Protein AF-0000000077149479 (afdb_homodimer)

Secondary structure (DSSP, 8-state):
--EEEEEEEGGGHHHHHHHHHH-SSEEEEEEE-GGGGG-HHHHHHHHHHHHHHHTT--SS-BTTB-PPPSEEEEE---TTTTTTT-B-SSS-EEEES-SSHHHHHHT-HHHHHHHHHHSSSEEEEEHHHHHHS--SSHHHHHHHHHHHHHHH-HHHHHHHHHHHTGGGGG--EEEEEE-TT-TTHHHHHHHHHHHHHHHTPEEEEEE---HHHHHHHTT---TTTEEEE-TT-BEEE-SSTT-EEETT-----/--EEEEEEEGGGHHHHHHHHHH-SSEEEEEEE-GGGGG-HHHHHHHHHHHHHHHTT--SS-BTTB-PPPSEEEEE---TTTTTTT-B-SSS-EEEES-SSHHHHHHT-HHHHHHHHHHSSSEEEEEHHHHHHSPPSSHHHHHHHHHHHHHHH-HHHHHHHHHHHTGGGGG--EEEEEE-TT-TTHHHHHHHHHHHHHHHTPEEEEEE---HHHHHHHTT---TTTEEEE-TT-BEEE-SSTT-EEETT-----

Nearest PDB structures (foldseek):
  5f1k-assembly2_B  TM=6.296E-01  e=1.502E+00  Homo sapiens
  7yzm-assembly1_B  TM=5.601E-01  e=2.349E+00  Carboxydothermus hydrogenoformans Z-2901
  2jnw-assembly1_A  TM=4.550E-01  e=2.204E+00  Homo sapiens
  7edb-assembly1_B  TM=3.176E-01  e=9.591E+00  Peduovirus P2
  4zc0-assembly1_B  TM=2.080E-01  e=7.427E+00  Helicobacter pylori

InterPro domains:
  IPR012437 Domain of unknown function DUF1638 [PF07796] (31-217)

Sequence (506 aa):
MLRLKVISCDVLNREISYLASQSEHYIDVTFLHQGLHDTPEKLNKRLQYEIDRANEGFPYNYFDTCPDYDYIIVCYGLCSNGITGICSQRLPLVVPKAHDCITLLLGSKEKYMELFRQQPGTYWFSTGWIERGWQPGELKYTILKKEYIQKYGEENAEFLMEMEQSWMKEYNNAGFISWDCFNNNDFYRSSVRSAADFLKWNFFEIPGNPGLLQNMLNGRFNKNKVLIVPPGIRIAASNDNDIIKVEGDNLDVMLRLKVISCDVLNREISYLASQSEHYIDVTFLHQGLHDTPEKLNKRLQYEIDRANEGFPYNYFDTCPDYDYIIVCYGLCSNGITGICSQRLPLVVPKAHDCITLLLGSKEKYMELFRQQPGTYWFSTGWIERGWQPGELKYTILKKEYIQKYGEENAEFLMEMEQSWMKEYNNAGFISWDCFNNNDFYRSSVRSAADFLKWNFFEIPGNPGLLQNMLNGRFNKNKVLIVPPGIRIAASNDNDIIKVEGDNLDV

Structure (mmCIF, N/CA/C/O backbone):
data_AF-0000000077149479-model_v1
#
loop_
_entity.id
_entity.type
_entity.pdbx_description
1 polymer 'DUF1638 domain-containing protein'
#
loop_
_atom_site.group_PDB
_atom_site.id
_atom_site.type_symbol
_atom_site.label_atom_id
_atom_site.label_alt_id
_atom_site.label_comp_id
_atom_site.label_asym_id
_atom_site.label_entity_id
_atom_site.label_seq_id
_atom_site.pdbx_PDB_ins_code
_atom_site.Cartn_x
_atom_site.Cartn_y
_atom_site.Cartn_z
_atom_site.occupancy
_atom_site.B_iso_or_equiv
_atom_site.auth_seq_id
_atom_site.auth_comp_id
_atom_site.auth_asym_id
_atom_site.auth_atom_id
_atom_site.pdbx_PDB_model_num
ATOM 1 N N . MET A 1 1 ? -16.469 10.57 4.418 1 89.31 1 MET A N 1
ATOM 2 C CA . MET A 1 1 ? -15.617 9.531 3.846 1 89.31 1 MET A CA 1
ATOM 3 C C . MET A 1 1 ? -15.414 8.391 4.836 1 89.31 1 MET A C 1
ATOM 5 O O . MET A 1 1 ? -15.25 8.625 6.035 1 89.31 1 MET A O 1
ATOM 9 N N . LEU A 1 2 ? -15.391 7.137 4.305 1 93.56 2 LEU A N 1
ATOM 10 C CA . LEU A 1 2 ? -15.211 5.965 5.156 1 93.56 2 LEU A CA 1
ATOM 11 C C . LEU A 1 2 ? -13.734 5.734 5.461 1 93.56 2 LEU A C 1
ATOM 13 O O . LEU A 1 2 ? -12.867 6.152 4.695 1 93.56 2 LEU A O 1
ATOM 17 N N . ARG A 1 3 ? -13.516 5.25 6.609 1 94.5 3 ARG A N 1
ATOM 18 C CA . ARG A 1 3 ? -12.211 4.707 6.965 1 94.5 3 ARG A CA 1
ATOM 19 C C . ARG A 1 3 ? -12.18 3.191 6.809 1 94.5 3 ARG A C 1
ATOM 21 O O . ARG A 1 3 ? -12.82 2.471 7.582 1 94.5 3 ARG A O 1
ATOM 28 N N . LEU A 1 4 ? -11.414 2.717 5.824 1 97.25 4 LEU A N 1
ATOM 29 C CA . LEU A 1 4 ? -11.477 1.303 5.473 1 97.25 4 LEU A CA 1
ATOM 30 C C . LEU A 1 4 ? -10.133 0.621 5.73 1 97.25 4 LEU A C 1
ATOM 32 O O . LEU A 1 4 ? -9.102 1.049 5.207 1 97.25 4 LEU A O 1
ATOM 36 N N . LYS A 1 5 ? -10.117 -0.418 6.594 1 98.06 5 LYS A N 1
ATOM 37 C CA . LYS A 1 5 ? -8.977 -1.328 6.695 1 98.06 5 LYS A CA 1
ATOM 38 C C . LYS A 1 5 ? -9.07 -2.439 5.656 1 98.06 5 LYS A C 1
ATOM 40 O O . LYS A 1 5 ? -10.102 -3.104 5.535 1 98.06 5 LYS A O 1
ATOM 45 N N . VAL A 1 6 ? -8.039 -2.566 4.871 1 98.69 6 VAL A N 1
ATOM 46 C CA . VAL A 1 6 ? -7.996 -3.613 3.855 1 98.69 6 VAL A CA 1
ATOM 47 C C . VAL A 1 6 ? -6.895 -4.617 4.199 1 98.69 6 VAL A C 1
ATOM 49 O O . VAL A 1 6 ? -5.734 -4.238 4.371 1 98.69 6 VAL A O 1
ATOM 52 N N . ILE A 1 7 ? -7.246 -5.832 4.371 1 98.56 7 ILE A N 1
ATOM 53 C CA . ILE A 1 7 ? -6.301 -6.93 4.551 1 98.56 7 ILE A CA 1
ATOM 54 C C . ILE A 1 7 ? -6.305 -7.824 3.312 1 98.56 7 ILE A C 1
ATOM 56 O O . ILE A 1 7 ? -7.34 -8.391 2.953 1 98.56 7 ILE A O 1
ATOM 60 N N . SER A 1 8 ? -5.203 -7.973 2.676 1 98.06 8 SER A N 1
ATOM 61 C CA . SER A 1 8 ? -5.195 -8.609 1.362 1 98.06 8 SER A CA 1
ATOM 62 C C . SER A 1 8 ? -3.996 -9.531 1.204 1 98.06 8 SER A C 1
ATOM 64 O O . SER A 1 8 ? -2.961 -9.336 1.843 1 98.06 8 SER A O 1
ATOM 66 N N . CYS A 1 9 ? -4.191 -10.523 0.401 1 96.31 9 CYS A N 1
ATOM 67 C CA . CYS A 1 9 ? -3.051 -11.312 -0.066 1 96.31 9 CYS A CA 1
ATOM 68 C C . CYS A 1 9 ? -2.109 -10.453 -0.904 1 96.31 9 CYS A C 1
ATOM 70 O O . CYS A 1 9 ? -2.557 -9.656 -1.732 1 96.31 9 CYS A O 1
ATOM 72 N N . ASP A 1 10 ? -0.847 -10.688 -0.763 1 95.62 10 ASP A N 1
ATOM 73 C CA . ASP A 1 10 ? 0.19 -9.898 -1.421 1 95.62 10 ASP A CA 1
ATOM 74 C C . ASP A 1 10 ? 0.199 -10.148 -2.928 1 95.62 10 ASP A C 1
ATOM 76 O O . ASP A 1 10 ? 0.781 -9.375 -3.689 1 95.62 10 ASP A O 1
ATOM 80 N N . VAL A 1 11 ? -0.444 -11.18 -3.445 1 95.31 11 VAL A N 1
ATOM 81 C CA . VAL A 1 11 ? -0.542 -11.438 -4.879 1 95.31 11 VAL A CA 1
ATOM 82 C C . VAL A 1 11 ? -1.359 -10.328 -5.547 1 95.31 11 VAL A C 1
ATOM 84 O O . VAL A 1 11 ? -1.216 -10.078 -6.746 1 95.31 11 VAL A O 1
ATOM 87 N N . LEU A 1 12 ? -2.184 -9.641 -4.75 1 97.62 12 LEU A N 1
ATOM 88 C CA . LEU A 1 12 ? -3.029 -8.578 -5.27 1 97.62 12 LEU A CA 1
ATOM 89 C C . LEU A 1 12 ? -2.393 -7.211 -5.031 1 97.62 12 LEU A C 1
ATOM 91 O O . LEU A 1 12 ? -3.072 -6.184 -5.098 1 97.62 12 LEU A O 1
ATOM 95 N N . ASN A 1 13 ? -1.132 -7.133 -4.781 1 97 13 ASN A N 1
ATOM 96 C CA . ASN A 1 13 ? -0.456 -5.926 -4.32 1 97 13 ASN A CA 1
ATOM 97 C C . ASN A 1 13 ? -0.64 -4.773 -5.301 1 97 13 ASN A C 1
ATOM 99 O O . ASN A 1 13 ? -1.095 -3.693 -4.918 1 97 13 ASN A O 1
ATOM 103 N N . ARG A 1 14 ? -0.341 -4.984 -6.598 1 97.69 14 ARG A N 1
ATOM 104 C CA . ARG A 1 14 ? -0.45 -3.912 -7.582 1 97.69 14 ARG A CA 1
ATOM 105 C C . ARG A 1 14 ? -1.898 -3.461 -7.738 1 97.69 14 ARG A C 1
ATOM 107 O O . ARG A 1 14 ? -2.184 -2.262 -7.746 1 97.69 14 ARG A O 1
ATOM 114 N N . GLU A 1 15 ? -2.783 -4.426 -7.828 1 98.31 15 GLU A N 1
ATOM 115 C CA . GLU A 1 15 ? -4.199 -4.129 -8.031 1 98.31 15 GLU A CA 1
ATOM 116 C C . GLU A 1 15 ? -4.77 -3.334 -6.855 1 98.31 15 GLU A C 1
ATOM 118 O O . GLU A 1 15 ? -5.402 -2.297 -7.055 1 98.31 15 GLU A O 1
ATOM 123 N N . ILE A 1 16 ? -4.477 -3.795 -5.66 1 98.56 16 ILE A N 1
ATOM 124 C CA . ILE A 1 16 ? -5 -3.156 -4.457 1 98.56 16 ILE A CA 1
ATOM 125 C C . ILE A 1 16 ? -4.352 -1.784 -4.277 1 98.56 16 ILE A C 1
ATOM 127 O O . ILE A 1 16 ? -5.027 -0.816 -3.916 1 98.56 16 ILE A O 1
ATOM 131 N N . SER A 1 17 ? -3.043 -1.714 -4.527 1 98.38 17 SER A N 1
ATOM 132 C CA . SER A 1 17 ? -2.354 -0.433 -4.406 1 98.38 17 SER A CA 1
ATOM 133 C C . SER A 1 17 ? -2.939 0.601 -5.363 1 98.38 17 SER A C 1
ATOM 135 O O . SER A 1 17 ? -3.193 1.742 -4.973 1 98.38 17 SER A O 1
ATOM 137 N N . TYR A 1 18 ? -3.145 0.183 -6.555 1 98.06 18 TYR A N 1
ATOM 138 C CA . TYR A 1 18 ? -3.732 1.077 -7.547 1 98.06 18 TYR A CA 1
ATOM 139 C C . TYR A 1 18 ? -5.117 1.541 -7.109 1 98.06 18 TYR A C 1
ATOM 141 O O . TYR A 1 18 ? -5.387 2.744 -7.055 1 98.06 18 TYR A O 1
ATOM 149 N N . LEU A 1 19 ? -5.945 0.622 -6.793 1 98.31 19 LEU A N 1
ATOM 150 C CA . LEU A 1 19 ? -7.328 0.934 -6.453 1 98.31 19 LEU A CA 1
ATOM 151 C C . LEU A 1 19 ? -7.402 1.757 -5.172 1 98.31 19 LEU A C 1
ATOM 153 O O . LEU A 1 19 ? -8.25 2.643 -5.047 1 98.31 19 LEU A O 1
ATOM 157 N N . ALA A 1 20 ? -6.57 1.435 -4.18 1 97.94 20 ALA A N 1
ATOM 158 C CA . ALA A 1 20 ? -6.52 2.201 -2.936 1 97.94 20 ALA A CA 1
ATOM 159 C C . ALA A 1 20 ? -6.16 3.66 -3.207 1 97.94 20 ALA A C 1
ATOM 161 O O . ALA A 1 20 ? -6.738 4.57 -2.609 1 97.94 20 ALA A O 1
ATOM 162 N N . SER A 1 21 ? -5.203 3.865 -4.094 1 97.38 21 SER A N 1
ATOM 163 C CA . SER A 1 21 ? -4.77 5.219 -4.418 1 97.38 21 SER A CA 1
ATOM 164 C C . SER A 1 21 ? -5.895 6.02 -5.07 1 97.38 21 SER A C 1
ATOM 166 O O . SER A 1 21 ? -5.938 7.246 -4.953 1 97.38 21 SER A O 1
ATOM 168 N N . GLN A 1 22 ? -6.82 5.316 -5.688 1 96.81 22 GLN A N 1
ATOM 169 C CA . GLN A 1 22 ? -7.875 5.961 -6.461 1 96.81 22 GLN A CA 1
ATOM 170 C C . GLN A 1 22 ? -9.172 6.039 -5.664 1 96.81 22 GLN A C 1
ATOM 172 O O . GLN A 1 22 ? -10.148 6.652 -6.109 1 96.81 22 GLN A O 1
ATOM 177 N N . SER A 1 23 ? -9.242 5.461 -4.496 1 97.19 23 SER A N 1
ATOM 178 C CA . SER A 1 23 ? -10.477 5.309 -3.74 1 97.19 23 SER A CA 1
ATOM 179 C C . SER A 1 23 ? -11.031 6.66 -3.303 1 97.19 23 SER A C 1
ATOM 181 O O . SER A 1 23 ? -10.266 7.59 -3.035 1 97.19 23 SER A O 1
ATOM 183 N N . GLU A 1 24 ? -12.289 6.699 -3.162 1 94.56 24 GLU A N 1
ATOM 184 C CA . GLU A 1 24 ? -12.961 7.883 -2.639 1 94.56 24 GLU A CA 1
ATOM 185 C C . GLU A 1 24 ? -12.82 7.973 -1.121 1 94.56 24 GLU A C 1
ATOM 187 O O . GLU A 1 24 ? -13.117 9.008 -0.526 1 94.56 24 GLU A O 1
ATOM 192 N N . HIS A 1 25 ? -12.305 6.91 -0.546 1 95.38 25 HIS A N 1
ATOM 193 C CA . HIS A 1 25 ? -12.289 6.812 0.91 1 95.38 25 HIS A CA 1
ATOM 194 C C . HIS A 1 25 ? -10.867 6.664 1.437 1 95.38 25 HIS A C 1
ATOM 196 O O . HIS A 1 25 ? -9.914 6.594 0.656 1 95.38 25 HIS A O 1
ATOM 202 N N . TYR A 1 26 ? -10.719 6.746 2.75 1 92.81 26 TYR A N 1
ATOM 203 C CA . TYR A 1 26 ? -9.445 6.492 3.41 1 92.81 26 TYR A CA 1
ATOM 204 C C . TYR A 1 26 ? -9.156 4.996 3.482 1 92.81 26 TYR A C 1
ATOM 206 O O . TYR A 1 26 ? -9.945 4.234 4.047 1 92.81 26 TYR A O 1
ATOM 214 N N . ILE A 1 27 ? -8.023 4.641 2.883 1 96.12 27 ILE A N 1
ATOM 215 C CA . ILE A 1 27 ? -7.707 3.217 2.834 1 96.12 27 ILE A CA 1
ATOM 216 C C . ILE A 1 27 ? -6.426 2.945 3.615 1 96.12 27 ILE A C 1
ATOM 218 O O . ILE A 1 27 ? -5.438 3.67 3.473 1 96.12 27 ILE A O 1
ATOM 222 N N . ASP A 1 28 ? -6.465 2.039 4.48 1 96.31 28 ASP A N 1
ATOM 223 C CA . ASP A 1 28 ? -5.324 1.479 5.195 1 96.31 28 ASP A CA 1
ATOM 224 C C . ASP A 1 28 ? -5.117 0.009 4.84 1 96.31 28 ASP A C 1
ATOM 226 O O . ASP A 1 28 ? -5.898 -0.852 5.25 1 96.31 28 ASP A O 1
ATOM 230 N N . VAL A 1 29 ? -4.051 -0.276 4.082 1 97.88 29 VAL A N 1
ATOM 231 C CA . VAL A 1 29 ? -3.877 -1.612 3.523 1 97.88 29 VAL A CA 1
ATOM 232 C C . VAL A 1 29 ? -2.807 -2.365 4.309 1 97.88 29 VAL A C 1
ATOM 234 O O . VAL A 1 29 ? -1.759 -1.804 4.641 1 97.88 29 VAL A O 1
ATOM 237 N N . THR A 1 30 ? -3.082 -3.578 4.633 1 97.44 30 THR A N 1
ATOM 238 C CA . THR A 1 30 ? -2.111 -4.559 5.105 1 97.44 30 THR A CA 1
ATOM 239 C C . THR A 1 30 ? -2.033 -5.746 4.148 1 97.44 30 THR A C 1
ATOM 241 O O . THR A 1 30 ? -3.037 -6.418 3.9 1 97.44 30 THR A O 1
ATOM 244 N N . PHE A 1 31 ? -0.873 -5.969 3.623 1 96.56 31 PHE A N 1
ATOM 245 C CA . PHE A 1 31 ? -0.656 -7.141 2.783 1 96.56 31 PHE A CA 1
ATOM 246 C C . PHE A 1 31 ? -0.1 -8.297 3.602 1 96.56 31 PHE A C 1
ATOM 248 O O . PHE A 1 31 ? 0.762 -8.102 4.461 1 96.56 31 PHE A O 1
ATOM 255 N N . LEU A 1 32 ? -0.591 -9.461 3.352 1 94.81 32 LEU A N 1
ATOM 256 C CA . LEU A 1 32 ? -0.058 -10.672 3.961 1 94.81 32 LEU A CA 1
ATOM 257 C C . LEU A 1 32 ? 0.667 -11.531 2.926 1 94.81 32 LEU A C 1
ATOM 259 O O . LEU A 1 32 ? 0.26 -11.578 1.763 1 94.81 32 LEU A O 1
ATOM 263 N N . HIS A 1 33 ? 1.626 -12.203 3.371 1 90.81 33 HIS A N 1
ATOM 264 C CA . HIS A 1 33 ? 2.49 -13 2.508 1 90.81 33 HIS A CA 1
ATOM 265 C C . HIS A 1 33 ? 1.681 -14.008 1.697 1 90.81 33 HIS A C 1
ATOM 267 O O . HIS A 1 33 ? 0.765 -14.648 2.225 1 90.81 33 HIS A O 1
ATOM 273 N N . GLN A 1 34 ? 2.027 -14.133 0.47 1 87 34 GLN A N 1
ATOM 274 C CA . GLN A 1 34 ? 1.313 -14.984 -0.473 1 87 34 GLN A CA 1
ATOM 275 C C . GLN A 1 34 ? 1.402 -16.453 -0.063 1 87 34 GLN A C 1
ATOM 277 O O . GLN A 1 34 ? 0.457 -17.219 -0.263 1 87 34 GLN A O 1
ATOM 282 N N . GLY A 1 35 ? 2.441 -16.891 0.603 1 83.19 35 GLY A N 1
ATOM 283 C CA . GLY A 1 35 ? 2.711 -18.281 0.93 1 83.19 35 GLY A CA 1
ATOM 284 C C . GLY A 1 35 ? 1.795 -18.828 2.008 1 83.19 35 GLY A C 1
ATOM 285 O O . GLY A 1 35 ? 1.7 -20.047 2.191 1 83.19 35 GLY A O 1
ATOM 286 N N . LEU A 1 36 ? 1.048 -18 2.594 1 83.69 36 LEU A N 1
ATOM 287 C CA . LEU A 1 36 ? 0.159 -18.406 3.674 1 83.69 36 LEU A CA 1
ATOM 288 C C . LEU A 1 36 ? -0.998 -19.25 3.135 1 83.69 36 LEU A C 1
ATOM 290 O O . LEU A 1 36 ? -1.65 -19.969 3.891 1 83.69 36 LEU A O 1
ATOM 294 N N . HIS A 1 37 ? -1.27 -19.172 1.847 1 77.19 37 HIS A N 1
ATOM 295 C CA . HIS A 1 37 ? -2.332 -19.969 1.24 1 77.19 37 HIS A CA 1
ATOM 296 C C . HIS A 1 37 ? -2.006 -21.453 1.293 1 77.19 37 HIS A C 1
ATOM 298 O O . HIS A 1 37 ? -2.904 -22.297 1.197 1 77.19 37 HIS A O 1
ATOM 304 N N . ASP A 1 38 ? -0.733 -21.781 1.464 1 79.12 38 ASP A N 1
ATOM 305 C CA . ASP A 1 38 ? -0.291 -23.172 1.535 1 79.12 38 ASP A CA 1
ATOM 306 C C . ASP A 1 38 ? -0.487 -23.734 2.939 1 79.12 38 ASP A C 1
ATOM 308 O O . ASP A 1 38 ? -0.415 -24.953 3.139 1 79.12 38 ASP A O 1
ATOM 312 N N . THR A 1 39 ? -0.735 -22.844 3.865 1 88.12 39 THR A N 1
ATOM 313 C CA . THR A 1 39 ? -0.938 -23.219 5.262 1 88.12 39 THR A CA 1
ATOM 314 C C . THR A 1 39 ? -2.172 -22.516 5.828 1 88.12 39 THR A C 1
ATOM 316 O O . THR A 1 39 ? -2.053 -21.547 6.574 1 88.12 39 THR A O 1
ATOM 319 N N . PRO A 1 40 ? -3.293 -23.094 5.586 1 89.06 40 PRO A N 1
ATOM 320 C CA . PRO A 1 40 ? -4.559 -22.438 5.914 1 89.06 40 PRO A CA 1
ATOM 321 C C . PRO A 1 40 ? -4.668 -22.062 7.395 1 89.06 40 PRO A C 1
ATOM 323 O O . PRO A 1 40 ? -5.234 -21.031 7.742 1 89.06 40 PRO A O 1
ATOM 326 N N . GLU A 1 41 ? -4.129 -22.906 8.234 1 92.56 41 GLU A N 1
ATOM 327 C CA . GLU A 1 41 ? -4.172 -22.625 9.664 1 92.56 41 GLU A CA 1
ATOM 328 C C . GLU A 1 41 ? -3.371 -21.375 10 1 92.56 41 GLU A C 1
ATOM 330 O O . GLU A 1 41 ? -3.816 -20.531 10.797 1 92.56 41 GLU A O 1
ATOM 335 N N . LYS A 1 42 ? -2.211 -21.281 9.375 1 93.44 42 LYS A N 1
ATOM 336 C CA . LYS A 1 42 ? -1.379 -20.109 9.602 1 93.44 42 LYS A CA 1
ATOM 337 C C . LYS A 1 42 ? -2.027 -18.859 9.016 1 93.44 42 LYS A C 1
ATOM 339 O O . LYS A 1 42 ? -1.981 -17.781 9.625 1 93.44 42 LYS A O 1
ATOM 344 N N . LEU A 1 43 ? -2.58 -18.969 7.832 1 94.62 43 LEU A N 1
ATOM 345 C CA . LEU A 1 43 ? -3.307 -17.859 7.227 1 94.62 43 LEU A CA 1
ATOM 346 C C . LEU A 1 43 ? -4.426 -17.375 8.141 1 94.62 43 LEU A C 1
ATOM 348 O O . LEU A 1 43 ? -4.566 -16.172 8.383 1 94.62 43 LEU A O 1
ATOM 352 N N . ASN A 1 44 ? -5.199 -18.359 8.633 1 96 44 ASN A N 1
ATOM 353 C CA . ASN A 1 44 ? -6.32 -18.062 9.508 1 96 44 ASN A CA 1
ATOM 354 C C . ASN A 1 44 ? -5.875 -17.25 10.727 1 96 44 ASN A C 1
ATOM 356 O O . ASN A 1 44 ? -6.465 -16.219 11.039 1 96 44 ASN A O 1
ATOM 360 N N . LYS A 1 45 ? -4.832 -17.703 11.391 1 96.81 45 LYS A N 1
ATOM 361 C CA . LYS A 1 45 ? -4.309 -17.031 12.578 1 96.81 45 LYS A CA 1
ATOM 362 C C . LYS A 1 45 ? -3.803 -15.633 12.25 1 96.81 45 LYS A C 1
ATOM 364 O O . LYS A 1 45 ? -4.039 -14.688 13.008 1 96.81 45 LYS A O 1
ATOM 369 N N . ARG A 1 46 ? -3.113 -15.516 11.148 1 96.88 46 ARG A N 1
ATOM 370 C CA . ARG A 1 46 ? -2.572 -14.219 10.742 1 96.88 46 ARG A CA 1
ATOM 371 C C . ARG A 1 46 ? -3.693 -13.242 10.406 1 96.88 46 ARG A C 1
ATOM 373 O O . ARG A 1 46 ? -3.627 -12.062 10.766 1 96.88 46 ARG A O 1
ATOM 380 N N . LEU A 1 47 ? -4.676 -13.688 9.703 1 97.44 47 LEU A N 1
ATOM 381 C CA . LEU A 1 47 ? -5.836 -12.859 9.391 1 97.44 47 LEU A CA 1
ATOM 382 C C . LEU A 1 47 ? -6.523 -12.375 10.664 1 97.44 47 LEU A C 1
ATOM 384 O O . LEU A 1 47 ? -6.824 -11.188 10.797 1 97.44 47 LEU A O 1
ATOM 388 N N . GLN A 1 48 ? -6.746 -13.32 11.602 1 98 48 GLN A N 1
ATOM 389 C CA . GLN A 1 48 ? -7.383 -12.961 12.859 1 98 48 GLN A CA 1
ATOM 390 C C . GLN A 1 48 ? -6.57 -11.906 13.609 1 98 48 GLN A C 1
ATOM 392 O O . GLN A 1 48 ? -7.133 -10.953 14.156 1 98 48 GLN A O 1
ATOM 397 N N . TYR A 1 49 ? -5.309 -12.109 13.594 1 98.19 49 TYR A N 1
ATOM 398 C CA . TYR A 1 49 ? -4.414 -11.164 14.242 1 98.19 49 TYR A CA 1
ATOM 399 C C . TYR A 1 49 ? -4.59 -9.766 13.656 1 98.19 49 TYR A C 1
ATOM 401 O O . TYR A 1 49 ? -4.703 -8.789 14.398 1 98.19 49 TYR A O 1
ATOM 409 N N . GLU A 1 50 ? -4.559 -9.633 12.352 1 98 50 GLU A N 1
ATOM 410 C CA . GLU A 1 50 ? -4.695 -8.336 11.703 1 98 50 GLU A CA 1
ATOM 411 C C . GLU A 1 50 ? -6.074 -7.734 11.953 1 98 50 GLU A C 1
ATOM 413 O O . GLU A 1 50 ? -6.211 -6.516 12.094 1 98 50 GLU A O 1
ATOM 418 N N . ILE A 1 51 ? -7.078 -8.562 11.953 1 98.38 51 ILE A N 1
ATOM 419 C CA . ILE A 1 51 ? -8.43 -8.109 12.258 1 98.38 51 ILE A CA 1
ATOM 420 C C . ILE A 1 51 ? -8.484 -7.551 13.68 1 98.38 51 ILE A C 1
ATOM 422 O O . ILE A 1 51 ? -9.039 -6.48 13.914 1 98.38 51 ILE A O 1
ATOM 426 N N . ASP A 1 52 ? -7.914 -8.273 14.633 1 98.25 52 ASP A N 1
ATOM 427 C CA . ASP A 1 52 ? -7.867 -7.812 16.016 1 98.25 52 ASP A CA 1
ATOM 428 C C . ASP A 1 52 ? -7.152 -6.469 16.125 1 98.25 52 ASP A C 1
ATOM 430 O O . ASP A 1 52 ? -7.594 -5.586 16.875 1 98.25 52 ASP A O 1
ATOM 434 N N . ARG A 1 53 ? -6.094 -6.309 15.43 1 96.81 53 ARG A N 1
ATOM 435 C CA . ARG A 1 53 ? -5.355 -5.051 15.422 1 96.81 53 ARG A CA 1
ATOM 436 C C . ARG A 1 53 ? -6.219 -3.914 14.883 1 96.81 53 ARG A C 1
ATOM 438 O O . ARG A 1 53 ? -6.176 -2.795 15.398 1 96.81 53 ARG A O 1
ATOM 445 N N . ALA A 1 54 ? -6.938 -4.188 13.828 1 96.38 54 ALA A N 1
ATOM 446 C CA . ALA A 1 54 ? -7.824 -3.178 13.258 1 96.38 54 ALA A CA 1
ATOM 447 C C . ALA A 1 54 ? -8.891 -2.75 14.266 1 96.38 54 ALA A C 1
ATOM 449 O O . ALA A 1 54 ? -9.32 -1.594 14.273 1 96.38 54 ALA A O 1
ATOM 450 N N . ASN A 1 55 ? -9.281 -3.672 15.102 1 96.44 55 ASN A N 1
ATOM 451 C CA . ASN A 1 55 ? -10.289 -3.387 16.109 1 96.44 55 ASN A CA 1
ATOM 452 C C . ASN A 1 55 ? -9.766 -2.418 17.172 1 96.44 55 ASN A C 1
ATOM 454 O O . ASN A 1 55 ? -10.547 -1.874 17.969 1 96.44 55 ASN A O 1
ATOM 458 N N . GLU A 1 56 ? -8.469 -2.207 17.219 1 91.75 56 GLU A N 1
ATOM 459 C CA . GLU A 1 56 ? -7.879 -1.249 18.156 1 91.75 56 GLU A CA 1
ATOM 460 C C . GLU A 1 56 ? -8.148 0.186 17.703 1 91.75 56 GLU A C 1
ATOM 462 O O . GLU A 1 56 ? -8.008 1.122 18.5 1 91.75 56 GLU A O 1
ATOM 467 N N . GLY A 1 57 ? -8.484 0.373 16.438 1 88.81 57 GLY A N 1
ATOM 468 C CA . GLY A 1 57 ? -8.883 1.693 15.977 1 88.81 57 GLY A CA 1
ATOM 469 C C . GLY A 1 57 ? -8.055 2.188 14.805 1 88.81 57 GLY A C 1
ATOM 470 O O . GLY A 1 57 ? -7.066 1.557 14.422 1 88.81 57 GLY A O 1
ATOM 471 N N . PHE A 1 58 ? -8.492 3.316 14.234 1 86.06 58 PHE A N 1
ATOM 472 C CA . PHE A 1 58 ? -7.812 4.02 13.156 1 86.06 58 PHE A CA 1
ATOM 473 C C . PHE A 1 58 ? -6.605 4.789 13.68 1 86.06 58 PHE A C 1
ATOM 475 O O . PHE A 1 58 ? -6.707 5.5 14.68 1 86.06 58 PHE A O 1
ATOM 482 N N . PRO A 1 59 ? -5.391 4.535 13.117 1 78.38 59 PRO A N 1
ATOM 483 C CA . PRO A 1 59 ? -4.16 5.012 13.75 1 78.38 59 PRO A CA 1
ATOM 484 C C . PRO A 1 59 ? -3.982 6.523 13.633 1 78.38 59 PRO A C 1
ATOM 486 O O . PRO A 1 59 ? -3.041 7.082 14.203 1 78.38 59 PRO A O 1
ATOM 489 N N . TYR A 1 60 ? -4.777 7.191 12.953 1 74.25 60 TYR A N 1
ATOM 490 C CA . TYR A 1 60 ? -4.578 8.625 12.781 1 74.25 60 TYR A CA 1
ATOM 491 C C . TYR A 1 60 ? -5.57 9.422 13.625 1 74.25 60 TYR A C 1
ATOM 493 O O . TYR A 1 60 ? -6.785 9.266 13.469 1 74.25 60 TYR A O 1
ATOM 501 N N . ASN A 1 61 ? -5.117 9.359 14.992 1 59.88 61 ASN A N 1
ATOM 502 C CA . ASN A 1 61 ? -5.945 9.922 16.047 1 59.88 61 ASN A CA 1
ATOM 503 C C . ASN A 1 61 ? -5.938 11.445 16.031 1 59.88 61 ASN A C 1
ATOM 505 O O . ASN A 1 61 ? -4.93 12.055 15.672 1 59.88 61 ASN A O 1
ATOM 509 N N . TYR A 1 62 ? -7.207 11.82 15.773 1 56.91 62 TYR A N 1
ATOM 510 C CA . TYR A 1 62 ? -7.379 13.219 16.125 1 56.91 62 TYR A CA 1
ATOM 511 C C . TYR A 1 62 ? -7.598 13.383 17.625 1 56.91 62 TYR A C 1
ATOM 513 O O . TYR A 1 62 ? -8.094 12.469 18.297 1 56.91 62 TYR A O 1
ATOM 521 N N . PHE A 1 63 ? -6.992 14.422 18.281 1 55.12 63 PHE A N 1
ATOM 522 C CA . PHE A 1 63 ? -7.078 14.742 19.703 1 55.12 63 PHE A CA 1
ATOM 523 C C . PHE A 1 63 ? -8.047 13.812 20.422 1 55.12 63 PHE A C 1
ATOM 525 O O . PHE A 1 63 ? -9.266 13.969 20.312 1 55.12 63 PHE A O 1
ATOM 532 N N . ASP A 1 64 ? -7.523 12.914 21.141 1 57.34 64 ASP A N 1
ATOM 533 C CA . ASP A 1 64 ? -8.211 11.977 22.031 1 57.34 64 ASP A CA 1
ATOM 534 C C . ASP A 1 64 ? -9.375 11.297 21.312 1 57.34 64 ASP A C 1
ATOM 536 O O . ASP A 1 64 ? -10.312 10.82 21.953 1 57.34 64 ASP A O 1
ATOM 540 N N . THR A 1 65 ? -9.562 11.492 20 1 60.81 65 THR A N 1
ATOM 541 C CA . THR A 1 65 ? -10.609 10.781 19.266 1 60.81 65 THR A CA 1
ATOM 542 C C . THR A 1 65 ? -10 9.672 18.406 1 60.81 65 THR A C 1
ATOM 544 O O . THR A 1 65 ? -9.047 9.906 17.656 1 60.81 65 THR A O 1
ATOM 547 N N . CYS A 1 66 ? -9.781 8.555 18.984 1 63.22 66 CYS A N 1
ATOM 548 C CA . CYS A 1 66 ? -9.375 7.422 18.156 1 63.22 66 CYS A CA 1
ATOM 549 C C . CYS A 1 66 ? -10.547 6.887 17.344 1 63.22 66 CYS A C 1
ATOM 551 O O . CYS A 1 66 ? -11.281 6.012 17.812 1 63.22 66 CYS A O 1
ATOM 553 N N . PRO A 1 67 ? -10.617 7.543 16.203 1 80.56 67 PRO A N 1
ATOM 554 C CA . PRO A 1 67 ? -11.75 7.008 15.438 1 80.56 67 PRO A CA 1
ATOM 555 C C . PRO A 1 67 ? -11.555 5.551 15.039 1 80.56 67 PRO A C 1
ATOM 557 O O . PRO A 1 67 ? -10.422 5.059 15.016 1 80.56 67 PRO A O 1
ATOM 560 N N . ASP A 1 68 ? -12.664 4.816 14.961 1 89.38 68 ASP A N 1
ATOM 561 C CA . ASP A 1 68 ? -12.664 3.447 14.461 1 89.38 68 ASP A CA 1
ATOM 562 C C . ASP A 1 68 ? -12.672 3.426 12.93 1 89.38 68 ASP A C 1
ATOM 564 O O . ASP A 1 68 ? -13.039 4.414 12.289 1 89.38 68 ASP A O 1
ATOM 568 N N . TYR A 1 69 ? -12.117 2.326 12.383 1 95.31 69 TYR A N 1
ATOM 569 C CA . TYR A 1 69 ? -12.484 2.025 11 1 95.31 69 TYR A CA 1
ATOM 570 C C . TYR A 1 69 ? -13.984 1.807 10.867 1 95.31 69 TYR A C 1
ATOM 572 O O . TYR A 1 69 ? -14.648 1.422 11.836 1 95.31 69 TYR A O 1
ATOM 580 N N . ASP A 1 70 ? -14.453 2.111 9.695 1 96.69 70 ASP A N 1
ATOM 581 C CA . ASP A 1 70 ? -15.859 1.833 9.43 1 96.69 70 ASP A CA 1
ATOM 582 C C . ASP A 1 70 ? -16.078 0.368 9.055 1 96.69 70 ASP A C 1
ATOM 584 O O . ASP A 1 70 ? -17.078 -0.241 9.438 1 96.69 70 ASP A O 1
ATOM 588 N N . TYR A 1 71 ? -15.164 -0.233 8.273 1 98.19 71 TYR A N 1
ATOM 589 C CA . TYR A 1 71 ? -15.188 -1.627 7.844 1 98.19 71 TYR A CA 1
ATOM 590 C C . TYR A 1 71 ? -13.781 -2.209 7.793 1 98.19 71 TYR A C 1
ATOM 592 O O . TYR A 1 71 ? -12.805 -1.479 7.598 1 98.19 71 TYR A O 1
ATOM 600 N N . ILE A 1 72 ? -13.727 -3.471 8.031 1 98.69 72 ILE A N 1
ATOM 601 C CA . ILE A 1 72 ? -12.555 -4.262 7.668 1 98.69 72 ILE A CA 1
ATOM 602 C C . ILE A 1 72 ? -12.852 -5.07 6.406 1 98.69 72 ILE A C 1
ATOM 604 O O . ILE A 1 72 ? -13.727 -5.938 6.414 1 98.69 72 ILE A O 1
ATOM 608 N N . ILE A 1 73 ? -12.188 -4.773 5.355 1 98.81 73 ILE A N 1
ATOM 609 C CA . ILE A 1 73 ? -12.352 -5.484 4.09 1 98.81 73 ILE A CA 1
ATOM 610 C C . ILE A 1 73 ? -11.273 -6.562 3.971 1 98.81 73 ILE A C 1
ATOM 612 O O . ILE A 1 73 ? -10.078 -6.262 3.971 1 98.81 73 ILE A O 1
ATOM 616 N N . VAL A 1 74 ? -11.68 -7.801 3.918 1 98.44 74 VAL A N 1
ATOM 617 C CA . VAL A 1 74 ? -10.781 -8.938 3.762 1 98.44 74 VAL A CA 1
ATOM 618 C C . VAL A 1 74 ? -10.75 -9.375 2.299 1 98.44 74 VAL A C 1
ATOM 620 O O . VAL A 1 74 ? -11.688 -10.016 1.816 1 98.44 74 VAL A O 1
ATOM 623 N N . CYS A 1 75 ? -9.648 -9.055 1.608 1 97.94 75 CYS A N 1
ATOM 624 C CA . CYS A 1 75 ? -9.531 -9.344 0.184 1 97.94 75 CYS A CA 1
ATOM 625 C C . CYS A 1 75 ? -8.961 -10.742 -0.044 1 97.94 75 CYS A C 1
ATOM 627 O O . CYS A 1 75 ? -7.906 -10.891 -0.663 1 97.94 75 CYS A O 1
ATOM 629 N N . TYR A 1 76 ? -9.672 -11.68 0.419 1 96.81 76 TYR A N 1
ATOM 630 C CA . TYR A 1 76 ? -9.469 -13.109 0.254 1 96.81 76 TYR A CA 1
ATOM 631 C C . TYR A 1 76 ? -10.758 -13.805 -0.152 1 96.81 76 TYR A C 1
ATOM 633 O O . TYR A 1 76 ? -11.844 -13.406 0.275 1 96.81 76 TYR A O 1
ATOM 641 N N . GLY A 1 77 ? -10.68 -14.812 -1.035 1 93.56 77 GLY A N 1
ATOM 642 C CA . GLY A 1 77 ? -11.789 -15.75 -1.129 1 93.56 77 GLY A CA 1
ATOM 643 C C . GLY A 1 77 ? -11.789 -16.781 -0.013 1 93.56 77 GLY A C 1
ATOM 644 O O . GLY A 1 77 ? -11.32 -16.5 1.093 1 93.56 77 GLY A O 1
ATOM 645 N N . LEU A 1 78 ? -12.43 -17.875 -0.283 1 90.12 78 LEU A N 1
ATOM 646 C CA . LEU A 1 78 ? -12.414 -18.969 0.681 1 90.12 78 LEU A CA 1
ATOM 647 C C . LEU A 1 78 ? -10.984 -19.438 0.947 1 90.12 78 LEU A C 1
ATOM 649 O O . LEU A 1 78 ? -10.609 -19.688 2.096 1 90.12 78 LEU A O 1
ATOM 653 N N . CYS A 1 79 ? -10.133 -19.469 -0.085 1 88.5 79 CYS A N 1
ATOM 654 C CA . CYS A 1 79 ? -8.703 -19.734 -0.011 1 88.5 79 CYS A CA 1
ATOM 655 C C . CYS A 1 79 ? -8.414 -20.953 0.846 1 88.5 79 CYS A C 1
ATOM 657 O O . CYS A 1 79 ? -7.754 -20.859 1.883 1 88.5 79 CYS A O 1
ATOM 659 N N . SER A 1 80 ? -8.805 -22.141 0.404 1 86.88 80 SER A N 1
ATOM 660 C CA . SER A 1 80 ? -8.648 -23.422 1.086 1 86.88 80 SER A CA 1
ATOM 661 C C . SER A 1 80 ? -9.195 -23.359 2.51 1 86.88 80 SER A C 1
ATOM 663 O O . SER A 1 80 ? -8.539 -23.812 3.451 1 86.88 80 SER A O 1
ATOM 665 N N . ASN A 1 81 ? -10.211 -22.641 2.703 1 88.75 81 ASN A N 1
ATOM 666 C CA . ASN A 1 81 ? -10.945 -22.469 3.955 1 88.75 81 ASN A CA 1
ATOM 667 C C . ASN A 1 81 ? -10.148 -21.641 4.961 1 88.75 81 ASN A C 1
ATOM 669 O O . ASN A 1 81 ? -10.422 -21.688 6.164 1 88.75 81 ASN A O 1
ATOM 673 N N . GLY A 1 82 ? -9.18 -20.938 4.492 1 91.06 82 GLY A N 1
ATOM 674 C CA . GLY A 1 82 ? -8.305 -20.156 5.352 1 91.06 82 GLY A CA 1
ATOM 675 C C . GLY A 1 82 ? -9.031 -19.047 6.094 1 91.06 82 GLY A C 1
ATOM 676 O O . GLY A 1 82 ? -8.578 -18.594 7.148 1 91.06 82 GLY A O 1
ATOM 677 N N . ILE A 1 83 ? -10.172 -18.641 5.605 1 94.12 83 ILE A N 1
ATOM 678 C CA . ILE A 1 83 ? -10.844 -17.5 6.215 1 94.12 83 ILE A CA 1
ATOM 679 C C . ILE A 1 83 ? -11.945 -18 7.148 1 94.12 83 ILE A C 1
ATOM 681 O O . ILE A 1 83 ? -12.594 -17.203 7.832 1 94.12 83 ILE A O 1
ATOM 685 N N . THR A 1 84 ? -12.258 -19.328 7.129 1 94.38 84 THR A N 1
ATOM 686 C CA . THR A 1 84 ? -13.328 -19.875 7.949 1 94.38 84 THR A CA 1
ATOM 687 C C . THR A 1 84 ? -13.031 -19.672 9.438 1 94.38 84 THR A C 1
ATOM 689 O O . THR A 1 84 ? -11.906 -19.891 9.883 1 94.38 84 THR A O 1
ATOM 692 N N . GLY A 1 85 ? -14.023 -19.156 10.125 1 95.56 85 GLY A N 1
ATOM 693 C CA . GLY A 1 85 ? -13.906 -19.031 11.57 1 95.56 85 GLY A CA 1
ATOM 694 C C . GLY A 1 85 ? -13.398 -17.656 12 1 95.56 85 GLY A C 1
ATOM 695 O O . GLY A 1 85 ? -13.453 -17.328 13.188 1 95.56 85 GLY A O 1
ATOM 696 N N . ILE A 1 86 ? -12.836 -16.812 11.133 1 96.56 86 ILE A N 1
ATOM 697 C CA . ILE A 1 86 ? -12.383 -15.492 11.547 1 96.56 86 ILE A CA 1
ATOM 698 C C . ILE A 1 86 ? -13.578 -14.648 11.977 1 96.56 86 ILE A C 1
ATOM 700 O O . ILE A 1 86 ? -14.703 -14.875 11.523 1 96.56 86 ILE A O 1
ATOM 704 N N . CYS A 1 87 ? -13.258 -13.711 12.82 1 97 87 CYS A N 1
ATOM 705 C CA . CYS A 1 87 ? -14.305 -12.891 13.414 1 97 87 CYS A CA 1
ATOM 706 C C . CYS A 1 87 ? -13.75 -11.547 13.867 1 97 87 CYS A C 1
ATOM 708 O O . CYS A 1 87 ? -12.625 -11.469 14.359 1 97 87 CYS A O 1
ATOM 710 N N . SER A 1 88 ? -14.523 -10.523 13.633 1 98.06 88 SER A N 1
ATOM 711 C CA . SER A 1 88 ? -14.219 -9.195 14.148 1 98.06 88 SER A CA 1
ATOM 712 C C . SER A 1 88 ? -15.086 -8.852 15.359 1 98.06 88 SER A C 1
ATOM 714 O O . SER A 1 88 ? -16.297 -9.016 15.32 1 98.06 88 SER A O 1
ATOM 716 N N . GLN A 1 89 ? -14.484 -8.336 16.359 1 97 89 GLN A N 1
ATOM 717 C CA . GLN A 1 89 ? -15.211 -8.109 17.609 1 97 89 GLN A CA 1
ATOM 718 C C . GLN A 1 89 ? -16.062 -6.844 17.531 1 97 89 GLN A C 1
ATOM 720 O O . GLN A 1 89 ? -17.188 -6.82 18 1 97 89 GLN A O 1
ATOM 725 N N . ARG A 1 90 ? -15.555 -5.812 16.922 1 96.56 90 ARG A N 1
ATOM 726 C CA . ARG A 1 90 ? -16.219 -4.516 17.047 1 96.56 90 ARG A CA 1
ATOM 727 C C . ARG A 1 90 ? -16.656 -3.998 15.672 1 96.56 90 ARG A C 1
ATOM 729 O O . ARG A 1 90 ? -17.625 -3.248 15.57 1 96.56 90 ARG A O 1
ATOM 736 N N . LEU A 1 91 ? -15.945 -4.324 14.625 1 97.88 91 LEU A N 1
ATOM 737 C CA . LEU A 1 91 ? -16.156 -3.74 13.305 1 97.88 91 LEU A CA 1
ATOM 738 C C . LEU A 1 91 ? -16.766 -4.762 12.352 1 97.88 91 LEU A C 1
ATOM 740 O O . LEU A 1 91 ? -16.469 -5.953 12.438 1 97.88 91 LEU A O 1
ATOM 744 N N . PRO A 1 92 ? -17.562 -4.348 11.43 1 98.19 92 PRO A N 1
ATOM 745 C CA . PRO A 1 92 ? -18.047 -5.281 10.406 1 98.19 92 PRO A CA 1
ATOM 746 C C . PRO A 1 92 ? -16.953 -5.703 9.43 1 98.19 92 PRO A C 1
ATOM 748 O O . PRO A 1 92 ? -16.094 -4.895 9.078 1 98.19 92 PRO A O 1
ATOM 751 N N . LEU A 1 93 ? -17.031 -6.965 9.062 1 98.38 93 LEU A N 1
ATOM 752 C CA . LEU A 1 93 ? -16.156 -7.48 8.016 1 98.38 93 LEU A CA 1
ATOM 753 C C . LEU A 1 93 ? -16.859 -7.457 6.66 1 98.38 93 LEU A C 1
ATOM 755 O O . LEU A 1 93 ? -18.062 -7.664 6.578 1 98.38 93 LEU A O 1
ATOM 759 N N . VAL A 1 94 ? -16.188 -7.168 5.629 1 98.56 94 VAL A N 1
ATOM 760 C CA . VAL A 1 94 ? -16.641 -7.328 4.25 1 98.56 94 VAL A CA 1
ATOM 761 C C . VAL A 1 94 ? -15.727 -8.312 3.52 1 98.56 94 VAL A C 1
ATOM 763 O O . VAL A 1 94 ? -14.516 -8.102 3.436 1 98.56 94 VAL A O 1
ATOM 766 N N . VAL A 1 95 ? -16.281 -9.375 2.982 1 97.94 95 VAL A N 1
ATOM 767 C CA . VAL A 1 95 ? -15.508 -10.445 2.344 1 97.94 95 VAL A CA 1
ATOM 768 C C . VAL A 1 95 ? -16.141 -10.789 0.994 1 97.94 95 VAL A C 1
ATOM 770 O O . VAL A 1 95 ? -17.344 -10.984 0.896 1 97.94 95 VAL A O 1
ATOM 773 N N . PRO A 1 96 ? -15.328 -10.867 -0.061 1 97.81 96 PRO A N 1
ATOM 774 C CA . PRO A 1 96 ? -15.906 -11.234 -1.357 1 97.81 96 PRO A CA 1
ATOM 775 C C . PRO A 1 96 ? -16.375 -12.68 -1.4 1 97.81 96 PRO A C 1
ATOM 777 O O . PRO A 1 96 ? -15.75 -13.562 -0.815 1 97.81 96 PRO A O 1
ATOM 780 N N . LYS A 1 97 ? -17.484 -12.922 -2.029 1 96.38 97 LYS A N 1
ATOM 781 C CA . LYS A 1 97 ? -17.953 -14.273 -2.295 1 96.38 97 LYS A CA 1
ATOM 782 C C . LYS A 1 97 ? -17.156 -14.922 -3.418 1 96.38 97 LYS A C 1
ATOM 784 O O . LYS A 1 97 ? -17.609 -14.969 -4.566 1 96.38 97 LYS A O 1
ATOM 789 N N . ALA A 1 98 ? -16.016 -15.438 -3.113 1 96.25 98 ALA A N 1
ATOM 790 C CA . ALA A 1 98 ? -15.031 -15.938 -4.062 1 96.25 98 ALA A CA 1
ATOM 791 C C . ALA A 1 98 ? -14.328 -17.172 -3.512 1 96.25 98 ALA A C 1
ATOM 793 O O . ALA A 1 98 ? -14.18 -17.328 -2.297 1 96.25 98 ALA A O 1
ATOM 794 N N . HIS A 1 99 ? -13.906 -18.031 -4.367 1 92.81 99 HIS A N 1
ATOM 795 C CA . HIS A 1 99 ? -13.148 -19.219 -3.957 1 92.81 99 HIS A CA 1
ATOM 796 C C . HIS A 1 99 ? -11.695 -18.859 -3.672 1 92.81 99 HIS A C 1
ATOM 798 O O . HIS A 1 99 ? -11.07 -19.438 -2.783 1 92.81 99 HIS A O 1
ATOM 804 N N . ASP A 1 100 ? -11.156 -17.953 -4.441 1 93.56 100 ASP A N 1
ATOM 805 C CA . ASP A 1 100 ? -9.758 -17.578 -4.305 1 93.56 100 ASP A CA 1
ATOM 806 C C . ASP A 1 100 ? -9.484 -16.234 -4.973 1 93.56 100 ASP A C 1
ATOM 808 O O . ASP A 1 100 ? -10.414 -15.523 -5.363 1 93.56 100 ASP A O 1
ATOM 812 N N . CYS A 1 101 ? -8.211 -15.836 -5.066 1 95.69 101 CYS A N 1
ATOM 813 C CA . CYS A 1 101 ? -7.809 -14.516 -5.551 1 95.69 101 CYS A CA 1
ATOM 814 C C . CYS A 1 101 ? -8.07 -14.383 -7.047 1 95.69 101 CYS A C 1
ATOM 816 O O . CYS A 1 101 ? -8.125 -13.273 -7.574 1 95.69 101 CYS A O 1
ATOM 818 N N . ILE A 1 102 ? -8.211 -15.539 -7.785 1 96.88 102 ILE A N 1
ATOM 819 C CA . ILE A 1 102 ? -8.477 -15.484 -9.219 1 96.88 102 ILE A CA 1
ATOM 820 C C . ILE A 1 102 ? -9.82 -14.805 -9.461 1 96.88 102 ILE A C 1
ATOM 822 O O . ILE A 1 102 ? -9.953 -13.977 -10.367 1 96.88 102 ILE A O 1
ATOM 826 N N . THR A 1 103 ? -10.805 -15.125 -8.617 1 97.25 103 THR A N 1
ATOM 827 C CA . THR A 1 103 ? -12.102 -14.461 -8.688 1 97.25 103 THR A CA 1
ATOM 828 C C . THR A 1 103 ? -11.953 -12.953 -8.531 1 97.25 103 THR A C 1
ATOM 830 O O . THR A 1 103 ? -12.586 -12.18 -9.25 1 97.25 103 THR A O 1
ATOM 833 N N . LEU A 1 104 ? -11.102 -12.539 -7.641 1 98.12 104 LEU A N 1
ATOM 834 C CA . LEU A 1 104 ? -10.891 -11.117 -7.367 1 98.12 104 LEU A CA 1
ATOM 835 C C . LEU A 1 104 ? -10.219 -10.43 -8.555 1 98.12 104 LEU A C 1
ATOM 837 O O . LEU A 1 104 ? -10.555 -9.289 -8.883 1 98.12 104 LEU A O 1
ATOM 841 N N . LEU A 1 105 ? -9.297 -11.133 -9.211 1 98.5 105 LEU A N 1
ATOM 842 C CA . LEU A 1 105 ? -8.594 -10.594 -10.367 1 98.5 105 LEU A CA 1
ATOM 843 C C . LEU A 1 105 ? -9.523 -10.484 -11.562 1 98.5 105 LEU A C 1
ATOM 845 O O . LEU A 1 105 ? -9.438 -9.523 -12.336 1 98.5 105 LEU A O 1
ATOM 849 N N . LEU A 1 106 ? -10.43 -11.477 -11.664 1 98.06 106 LEU A N 1
ATOM 850 C CA . LEU A 1 106 ? -11.344 -11.523 -12.805 1 98.06 106 LEU A CA 1
ATOM 851 C C . LEU A 1 106 ? -12.555 -10.625 -12.57 1 98.06 106 LEU A C 1
ATOM 853 O O . LEU A 1 106 ? -13.234 -10.234 -13.523 1 98.06 106 LEU A O 1
ATOM 857 N N . GLY A 1 107 ? -12.914 -10.422 -11.289 1 97.31 107 GLY A N 1
ATOM 858 C CA . GLY A 1 107 ? -13.961 -9.469 -10.945 1 97.31 107 GLY A CA 1
ATOM 859 C C . GLY A 1 107 ? -15.281 -10.133 -10.617 1 97.31 107 GLY A C 1
ATOM 860 O O . GLY A 1 107 ? -16.234 -9.461 -10.234 1 97.31 107 GLY A O 1
ATOM 861 N N . SER A 1 108 ? -15.352 -11.492 -10.797 1 94.56 108 SER A N 1
ATOM 862 C CA . SER A 1 108 ? -16.594 -12.164 -10.414 1 94.56 108 SER A CA 1
ATOM 863 C C . SER A 1 108 ? -16.422 -13.68 -10.398 1 94.56 108 SER A C 1
ATOM 865 O O . SER A 1 108 ? -15.641 -14.227 -11.188 1 94.56 108 SER A O 1
ATOM 867 N N . LYS A 1 109 ? -17.219 -14.32 -9.547 1 94.31 109 LYS A N 1
ATOM 868 C CA . LYS A 1 109 ? -17.219 -15.781 -9.484 1 94.31 109 LYS A CA 1
ATOM 869 C C . LYS A 1 109 ? -17.859 -16.375 -10.719 1 94.31 109 LYS A C 1
ATOM 871 O O . LYS A 1 109 ? -17.5 -17.484 -11.148 1 94.31 109 LYS A O 1
ATOM 876 N N . GLU A 1 110 ? -18.812 -15.672 -11.32 1 94.88 110 GLU A N 1
ATOM 877 C CA . GLU A 1 110 ? -19.469 -16.141 -12.539 1 94.88 110 GLU A CA 1
ATOM 878 C C . GLU A 1 110 ? -18.484 -16.234 -13.695 1 94.88 110 GLU A C 1
ATOM 880 O O . GLU A 1 110 ? -18.438 -17.234 -14.414 1 94.88 110 GLU A O 1
ATOM 885 N N . LYS A 1 111 ? -17.672 -15.156 -13.836 1 95 111 LYS A N 1
ATOM 886 C CA . LYS A 1 111 ? -16.656 -15.164 -14.883 1 95 111 LYS A CA 1
ATOM 887 C C . LYS A 1 111 ? -15.641 -16.266 -14.656 1 95 111 LYS A C 1
ATOM 889 O O . LYS A 1 111 ? -15.219 -16.938 -15.602 1 95 111 LYS A O 1
ATOM 894 N N . TYR A 1 112 ? -15.25 -16.438 -13.438 1 94.5 112 TYR A N 1
ATOM 895 C CA . TYR A 1 112 ? -14.312 -17.516 -13.094 1 94.5 112 TYR A CA 1
ATOM 896 C C . TYR A 1 112 ? -14.875 -18.875 -13.484 1 94.5 112 TYR A C 1
ATOM 898 O O . TYR A 1 112 ? -14.188 -19.688 -14.102 1 94.5 112 TYR A O 1
ATOM 906 N N . MET A 1 113 ? -16.078 -19.125 -13.164 1 93.75 113 MET A N 1
ATOM 907 C CA . MET A 1 113 ? -16.719 -20.406 -13.453 1 93.75 113 MET A CA 1
ATOM 908 C C . MET A 1 113 ? -16.844 -20.625 -14.961 1 93.75 113 MET A C 1
ATOM 910 O O . MET A 1 113 ? -16.672 -21.734 -15.453 1 93.75 113 MET A O 1
ATOM 914 N N . GLU A 1 114 ? -17.203 -19.594 -15.609 1 95.5 114 GLU A N 1
ATOM 915 C CA . GLU A 1 114 ? -17.281 -19.656 -17.062 1 95.5 114 GLU A CA 1
ATOM 916 C C . GLU A 1 114 ? -15.945 -20.094 -17.672 1 95.5 114 GLU A C 1
ATOM 918 O O . GLU A 1 114 ? -15.906 -20.984 -18.516 1 95.5 114 GLU A O 1
ATOM 923 N N . LEU A 1 115 ? -14.875 -19.469 -17.25 1 94.69 115 LEU A N 1
ATOM 924 C CA . LEU A 1 115 ? -13.547 -19.766 -17.766 1 94.69 115 LEU A CA 1
ATOM 925 C C . LEU A 1 115 ? -13.109 -21.172 -17.375 1 94.69 115 LEU A C 1
ATOM 927 O O . LEU A 1 115 ? -12.445 -21.875 -18.141 1 94.69 115 LEU A O 1
ATOM 931 N N . PHE A 1 116 ? -13.469 -21.547 -16.188 1 91.69 116 PHE A N 1
ATOM 932 C CA . PHE A 1 116 ? -13.156 -22.891 -15.695 1 91.69 116 PHE A CA 1
ATOM 933 C C . PHE A 1 116 ? -13.82 -23.938 -16.578 1 91.69 116 PHE A C 1
ATOM 935 O O . PHE A 1 116 ? -13.211 -24.969 -16.875 1 91.69 116 PHE A O 1
ATOM 942 N N . ARG A 1 117 ? -15.039 -23.688 -16.984 1 93.69 117 ARG A N 1
ATOM 943 C CA . ARG A 1 117 ? -15.773 -24.625 -17.828 1 93.69 117 ARG A CA 1
ATOM 944 C C . ARG A 1 117 ? -15.195 -24.641 -19.25 1 93.69 117 ARG A C 1
ATOM 946 O O . ARG A 1 117 ? -15.086 -25.703 -19.859 1 93.69 117 ARG A O 1
ATOM 953 N N . GLN A 1 118 ? -14.844 -23.516 -19.703 1 94.06 118 GLN A N 1
ATOM 954 C CA . GLN A 1 118 ? -14.359 -23.375 -21.078 1 94.06 118 GLN A CA 1
ATOM 955 C C . GLN A 1 118 ? -12.945 -23.922 -21.219 1 94.06 118 GLN A C 1
ATOM 957 O O . GLN A 1 118 ? -12.586 -24.484 -22.25 1 94.06 118 GLN A O 1
ATOM 962 N N . GLN A 1 119 ? -12.18 -23.688 -20.188 1 92.62 119 GLN A N 1
ATOM 963 C CA . GLN A 1 119 ? -10.773 -24.094 -20.234 1 92.62 119 GLN A CA 1
ATOM 964 C C . GLN A 1 119 ? -10.375 -24.828 -18.953 1 92.62 119 GLN A C 1
ATOM 966 O O . GLN A 1 119 ? -9.562 -24.344 -18.172 1 92.62 119 GLN A O 1
ATOM 971 N N . PRO A 1 120 ? -10.93 -26.031 -18.938 1 90.5 120 PRO A N 1
ATOM 972 C CA . PRO A 1 120 ? -10.516 -26.812 -17.766 1 90.5 120 PRO A CA 1
ATOM 9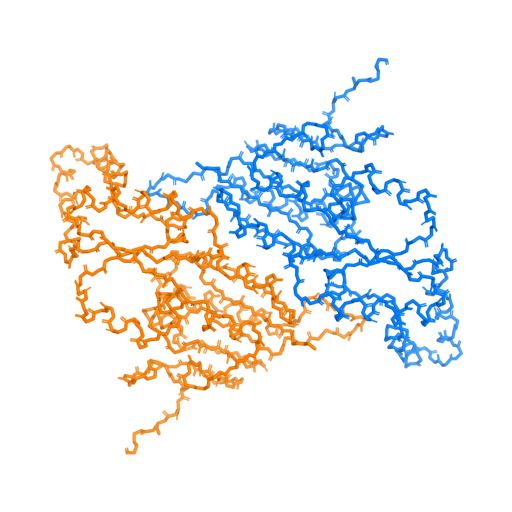73 C C . PRO A 1 120 ? -9.016 -27.109 -17.75 1 90.5 120 PRO A C 1
ATOM 975 O O . PRO A 1 120 ? -8.375 -27.125 -18.812 1 90.5 120 PRO A O 1
ATOM 978 N N . GLY A 1 121 ? -8.328 -27.25 -16.609 1 93.94 121 GLY A N 1
ATOM 979 C CA . GLY A 1 121 ? -6.902 -27.516 -16.5 1 93.94 121 GLY A CA 1
ATOM 980 C C . GLY A 1 121 ? -6.043 -26.281 -16.656 1 93.94 121 GLY A C 1
ATOM 981 O O . GLY A 1 121 ? -4.953 -26.344 -17.234 1 93.94 121 GLY A O 1
ATOM 982 N N . THR A 1 122 ? -6.586 -25.094 -16.406 1 96.56 122 THR A N 1
ATOM 983 C CA . THR A 1 122 ? -5.863 -23.844 -16.516 1 96.56 122 THR A CA 1
ATOM 984 C C . THR A 1 122 ? -5.09 -23.547 -15.227 1 96.56 122 THR A C 1
ATOM 986 O O . THR A 1 122 ? -5.645 -23.625 -14.133 1 96.56 122 THR A O 1
ATOM 989 N N . TYR A 1 123 ? -3.809 -23.344 -15.359 1 96.69 123 TYR A N 1
ATOM 990 C CA . TYR A 1 123 ? -3.002 -22.719 -14.32 1 96.69 123 TYR A CA 1
ATOM 991 C C . TYR A 1 123 ? -2.965 -21.203 -14.5 1 96.69 123 TYR A C 1
ATOM 993 O O . TYR A 1 123 ? -2.5 -20.703 -15.523 1 96.69 123 TYR A O 1
ATOM 1001 N N . TRP A 1 124 ? -3.395 -20.5 -13.508 1 96.94 124 TRP A N 1
ATOM 1002 C CA . TRP A 1 124 ? -3.578 -19.062 -13.648 1 96.94 124 TRP A CA 1
ATOM 1003 C C . TRP A 1 124 ? -2.326 -18.312 -13.211 1 96.94 124 TRP A C 1
ATOM 1005 O O . TRP A 1 124 ? -1.739 -18.625 -12.172 1 96.94 124 TRP A O 1
ATOM 1015 N N . PHE A 1 125 ? -1.965 -17.344 -14.031 1 97.44 125 PHE A N 1
ATOM 1016 C CA . PHE A 1 125 ? -0.898 -16.391 -13.75 1 97.44 125 PHE A CA 1
ATOM 1017 C C . PHE A 1 125 ? -1.447 -14.969 -13.672 1 97.44 125 PHE A C 1
ATOM 1019 O O . PHE A 1 125 ? -2.455 -14.656 -14.305 1 97.44 125 PHE A O 1
ATOM 1026 N N . SER A 1 126 ? -0.833 -14.203 -12.898 1 96.94 126 SER A N 1
ATOM 1027 C CA . SER A 1 126 ? -1.013 -12.758 -12.836 1 96.94 126 SER A CA 1
ATOM 1028 C C . SER A 1 126 ? 0.298 -12.047 -12.508 1 96.94 126 SER A C 1
ATOM 1030 O O . SER A 1 126 ? 1.291 -12.695 -12.172 1 96.94 126 SER A O 1
ATOM 1032 N N . THR A 1 127 ? 0.277 -10.742 -12.672 1 95.44 127 THR A N 1
ATOM 1033 C CA . THR A 1 127 ? 1.448 -9.953 -12.305 1 95.44 127 THR A CA 1
ATOM 1034 C C . THR A 1 127 ? 1.87 -10.242 -10.867 1 95.44 127 THR A C 1
ATOM 1036 O O . THR A 1 127 ? 3.047 -10.5 -10.602 1 95.44 127 THR A O 1
ATOM 1039 N N . GLY A 1 128 ? 0.923 -10.273 -10 1 94.62 128 GLY A N 1
ATOM 1040 C CA . GLY A 1 128 ? 1.205 -10.5 -8.586 1 94.62 128 GLY A CA 1
ATOM 1041 C C . GLY A 1 128 ? 1.744 -11.883 -8.305 1 94.62 128 GLY A C 1
ATOM 1042 O O . GLY A 1 128 ? 2.674 -12.047 -7.508 1 94.62 128 GLY A O 1
ATOM 1043 N N . TRP A 1 129 ? 1.189 -12.938 -8.922 1 93.69 129 TRP A N 1
ATOM 1044 C CA . TRP A 1 129 ? 1.683 -14.297 -8.734 1 93.69 129 TRP A CA 1
ATOM 1045 C C . TRP A 1 129 ? 3.131 -14.422 -9.195 1 93.69 129 TRP A C 1
ATOM 1047 O O . TRP A 1 129 ? 3.947 -15.07 -8.531 1 93.69 129 TRP A O 1
ATOM 1057 N N . ILE A 1 130 ? 3.41 -13.789 -10.281 1 92.56 130 ILE A N 1
ATOM 1058 C CA . ILE A 1 130 ? 4.754 -13.859 -10.844 1 92.56 130 ILE A CA 1
ATOM 1059 C C . ILE A 1 130 ? 5.73 -13.109 -9.938 1 92.56 130 ILE A C 1
ATOM 1061 O O . ILE A 1 130 ? 6.852 -13.562 -9.711 1 92.56 130 ILE A O 1
ATOM 1065 N N . GLU A 1 131 ? 5.277 -11.992 -9.367 1 91.38 131 GLU A N 1
ATOM 1066 C CA . GLU A 1 131 ? 6.156 -11.148 -8.562 1 91.38 131 GLU A CA 1
ATOM 1067 C C . GLU A 1 131 ? 6.359 -11.734 -7.172 1 91.38 131 GLU A C 1
ATOM 1069 O O . GLU A 1 131 ? 7.418 -11.555 -6.566 1 91.38 131 GLU A O 1
ATOM 1074 N N . ARG A 1 132 ? 5.305 -12.398 -6.641 1 90.25 132 ARG A N 1
ATOM 1075 C CA . ARG A 1 132 ? 5.289 -12.688 -5.211 1 90.25 132 ARG A CA 1
ATOM 1076 C C . ARG A 1 132 ? 5.406 -14.188 -4.957 1 90.25 132 ARG A C 1
ATOM 1078 O O . ARG A 1 132 ? 5.352 -14.633 -3.807 1 90.25 132 ARG A O 1
ATOM 1085 N N . GLY A 1 133 ? 5.57 -14.945 -5.984 1 85.44 133 GLY A N 1
ATOM 1086 C CA . GLY A 1 133 ? 5.656 -16.391 -5.801 1 85.44 133 GLY A CA 1
ATOM 1087 C C . GLY A 1 133 ? 6.523 -17.062 -6.84 1 85.44 133 GLY A C 1
ATOM 1088 O O . GLY A 1 133 ? 6.824 -16.484 -7.887 1 85.44 133 GLY A O 1
ATOM 1089 N N . TRP A 1 134 ? 6.836 -18.266 -6.477 1 85.06 134 TRP A N 1
ATOM 1090 C CA . TRP A 1 134 ? 7.586 -19.125 -7.379 1 85.06 134 TRP A CA 1
ATOM 1091 C C . TRP A 1 134 ? 6.66 -19.812 -8.383 1 85.06 134 TRP A C 1
ATOM 1093 O O . TRP A 1 134 ? 5.824 -20.625 -8 1 85.06 134 TRP A O 1
ATOM 1103 N N . GLN A 1 135 ? 6.871 -19.453 -9.641 1 89.31 135 GLN A N 1
ATOM 1104 C CA . GLN A 1 135 ? 5.945 -19.953 -10.648 1 89.31 135 GLN A CA 1
ATOM 1105 C C . GLN A 1 135 ? 6.555 -21.109 -11.43 1 89.31 135 GLN A C 1
ATOM 1107 O O . GLN A 1 135 ? 7.773 -21.188 -11.586 1 89.31 135 GLN A O 1
ATOM 1112 N N . PRO A 1 136 ? 5.664 -22.047 -11.859 1 91.25 136 PRO A N 1
ATOM 1113 C CA . PRO A 1 136 ? 6.195 -23.094 -12.719 1 91.25 136 PRO A CA 1
ATOM 1114 C C . PRO A 1 136 ? 6.805 -22.562 -14.016 1 91.25 136 PRO A C 1
ATOM 1116 O O . PRO A 1 136 ? 6.309 -21.578 -14.57 1 91.25 136 PRO A O 1
ATOM 1119 N N . GLY A 1 137 ? 7.824 -23.203 -14.469 1 90.31 137 GLY A N 1
ATOM 1120 C CA . GLY A 1 137 ? 8.547 -22.812 -15.672 1 90.31 137 GLY A CA 1
ATOM 1121 C C . GLY A 1 137 ? 9.977 -23.312 -15.688 1 90.31 137 GLY A C 1
ATOM 1122 O O . GLY A 1 137 ? 10.375 -24.125 -14.844 1 90.31 137 GLY A O 1
ATOM 1123 N N . GLU A 1 138 ? 10.695 -22.906 -16.688 1 90 138 GLU A N 1
ATOM 1124 C CA . GLU A 1 138 ? 12.047 -23.391 -16.906 1 90 138 GLU A CA 1
ATOM 1125 C C . GLU A 1 138 ? 12.961 -23.031 -15.734 1 90 138 GLU A C 1
ATOM 1127 O O . GLU A 1 138 ? 13.742 -23.859 -15.273 1 90 138 GLU A O 1
ATOM 1132 N N . LEU A 1 139 ? 12.82 -21.797 -15.297 1 85.25 139 LEU A N 1
ATOM 1133 C CA . LEU A 1 139 ? 13.695 -21.344 -14.219 1 85.25 139 LEU A CA 1
ATOM 1134 C C . LEU A 1 139 ? 13.516 -22.188 -12.969 1 85.25 139 LEU A C 1
ATOM 1136 O O . LEU A 1 139 ? 14.492 -22.641 -12.375 1 85.25 139 LEU A O 1
ATOM 1140 N N . LYS A 1 140 ? 12.305 -22.328 -12.531 1 86.31 140 LYS A N 1
ATOM 1141 C CA . LYS A 1 140 ? 12.023 -23.141 -11.352 1 86.31 140 LYS A CA 1
ATOM 1142 C C . LYS A 1 140 ? 12.516 -24.578 -11.547 1 86.31 140 LYS A C 1
ATOM 1144 O O . LYS A 1 140 ? 13.125 -25.156 -10.648 1 86.31 140 LYS A O 1
ATOM 1149 N N . TYR A 1 141 ? 12.258 -25.094 -12.633 1 88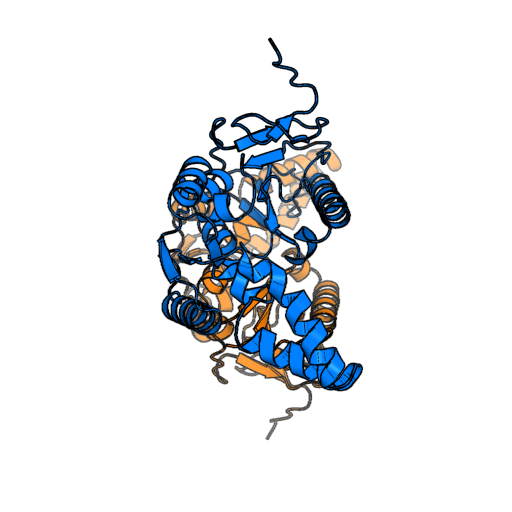.5 141 TYR A N 1
ATOM 1150 C CA . TYR A 1 141 ? 12.688 -26.438 -12.953 1 88.5 141 TYR A CA 1
ATOM 1151 C C . TYR A 1 141 ? 14.195 -26.578 -12.828 1 88.5 141 TYR A C 1
ATOM 1153 O O . TYR A 1 141 ? 14.695 -27.5 -12.172 1 88.5 141 TYR A O 1
ATOM 1161 N N . THR A 1 142 ? 14.875 -25.703 -13.477 1 88.69 142 THR A N 1
ATOM 1162 C CA . THR A 1 142 ? 16.328 -25.766 -13.547 1 88.69 142 THR A CA 1
ATOM 1163 C C . THR A 1 142 ? 16.953 -25.609 -12.156 1 88.69 142 THR A C 1
ATOM 1165 O O . THR A 1 142 ? 17.859 -26.359 -11.789 1 88.69 142 THR A O 1
ATOM 1168 N N . ILE A 1 143 ? 16.438 -24.703 -11.422 1 85.5 143 ILE A N 1
ATOM 1169 C CA . ILE A 1 143 ? 16.969 -24.438 -10.094 1 85.5 143 ILE A CA 1
ATOM 1170 C C . ILE A 1 143 ? 16.703 -25.625 -9.18 1 85.5 143 ILE A C 1
ATOM 1172 O O . ILE A 1 143 ? 17.578 -26.094 -8.461 1 85.5 143 ILE A O 1
ATOM 1176 N N . LEU A 1 144 ? 15.492 -26.141 -9.211 1 86.69 144 LEU A N 1
ATOM 1177 C CA . LEU A 1 144 ? 15.117 -27.281 -8.367 1 86.69 144 LEU A CA 1
ATOM 1178 C C . LEU A 1 144 ? 15.922 -28.516 -8.734 1 86.69 144 LEU A C 1
ATOM 1180 O O . LEU A 1 144 ? 16.359 -29.266 -7.855 1 86.69 144 LEU A O 1
ATOM 1184 N N . LYS A 1 145 ? 16.031 -28.719 -9.945 1 90.44 145 LYS A N 1
ATOM 1185 C CA . LYS A 1 145 ? 16.812 -29.875 -10.398 1 90.44 145 LYS A CA 1
ATOM 1186 C C . LYS A 1 145 ? 18.266 -29.781 -9.906 1 90.44 145 LYS A C 1
ATOM 1188 O O . LYS A 1 145 ? 18.812 -30.781 -9.422 1 90.44 145 LYS A O 1
ATOM 1193 N N . LYS A 1 146 ? 18.812 -28.625 -10.125 1 89.69 146 LYS A N 1
ATOM 1194 C CA . LYS A 1 146 ? 20.172 -28.406 -9.664 1 89.69 146 LYS A CA 1
ATOM 1195 C C . LYS A 1 146 ? 20.297 -28.672 -8.164 1 89.69 146 LYS A C 1
ATOM 1197 O O . LYS A 1 146 ? 21.266 -29.281 -7.711 1 89.69 146 LYS A O 1
ATOM 1202 N N . GLU A 1 147 ? 19.375 -28.219 -7.453 1 87.06 147 GLU A N 1
ATOM 1203 C CA . GLU A 1 147 ? 19.375 -28.406 -6.004 1 87.06 147 GLU A CA 1
ATOM 1204 C C . GLU A 1 147 ? 19.219 -29.875 -5.645 1 87.06 147 GLU A C 1
ATOM 1206 O O . GLU A 1 147 ? 19.891 -30.375 -4.727 1 87.06 147 GLU A O 1
ATOM 1211 N N . TYR A 1 148 ? 18.328 -30.531 -6.277 1 89.62 148 TYR A N 1
ATOM 1212 C CA . TYR A 1 148 ? 18.094 -31.953 -6.016 1 89.62 148 TYR A CA 1
ATOM 1213 C C . TYR A 1 148 ? 19.328 -32.781 -6.371 1 89.62 148 TYR A C 1
ATOM 1215 O O . TYR A 1 148 ? 19.656 -33.75 -5.68 1 89.62 148 TYR A O 1
ATOM 1223 N N . ILE A 1 149 ? 19.969 -32.375 -7.453 1 93.25 149 ILE A N 1
ATOM 1224 C CA . ILE A 1 149 ? 21.188 -33.062 -7.844 1 93.25 149 ILE A CA 1
ATOM 1225 C C . ILE A 1 149 ? 22.266 -32.875 -6.766 1 93.25 149 ILE A C 1
ATOM 1227 O O . ILE A 1 149 ? 22.938 -33.844 -6.383 1 93.25 149 ILE A O 1
ATOM 1231 N N . GLN A 1 150 ? 22.375 -31.625 -6.312 1 91.38 150 GLN A N 1
ATOM 1232 C CA . GLN A 1 150 ? 23.375 -31.312 -5.301 1 91.38 150 GLN A CA 1
ATOM 1233 C C . GLN A 1 150 ? 23.094 -32.062 -3.994 1 91.38 150 GLN A C 1
ATOM 1235 O O . GLN A 1 150 ? 24.016 -32.531 -3.346 1 91.38 150 GLN A O 1
ATOM 1240 N N . LYS A 1 151 ? 21.875 -32.188 -3.66 1 90.94 151 LYS A N 1
ATOM 1241 C CA . LYS A 1 151 ? 21.5 -32.719 -2.357 1 90.94 151 LYS A CA 1
ATOM 1242 C C . LYS A 1 151 ? 21.359 -34.25 -2.414 1 90.94 151 LYS A C 1
ATOM 1244 O O . LYS A 1 151 ? 21.672 -34.938 -1.443 1 90.94 151 LYS A O 1
ATOM 1249 N N . TYR A 1 152 ? 20.891 -34.781 -3.537 1 93.25 152 TYR A N 1
ATOM 1250 C CA . TYR A 1 152 ? 20.469 -36.188 -3.52 1 93.25 152 TYR A CA 1
ATOM 1251 C C . TYR A 1 152 ? 21.125 -36.969 -4.648 1 93.25 152 TYR A C 1
ATOM 1253 O O . TYR A 1 152 ? 20.953 -38.188 -4.746 1 93.25 152 TYR A O 1
ATOM 1261 N N . GLY A 1 153 ? 21.875 -36.375 -5.457 1 92.88 153 GLY A N 1
ATOM 1262 C CA . GLY A 1 153 ? 22.5 -37.031 -6.59 1 92.88 153 GLY A CA 1
ATOM 1263 C C . GLY A 1 153 ? 21.625 -37.062 -7.824 1 92.88 153 GLY A C 1
ATOM 1264 O O . GLY A 1 153 ? 20.422 -36.781 -7.742 1 92.88 153 GLY A O 1
ATOM 1265 N N . GLU A 1 154 ? 22.219 -37.375 -8.945 1 91.69 154 GLU A N 1
ATOM 1266 C CA . GLU A 1 154 ? 21.578 -37.25 -10.25 1 91.69 154 GLU A CA 1
ATOM 1267 C C . GLU A 1 154 ? 20.375 -38.188 -10.375 1 91.69 154 GLU A C 1
ATOM 1269 O O . GLU A 1 154 ? 19.312 -37.781 -10.828 1 91.69 154 GLU A O 1
ATOM 1274 N N . GLU A 1 155 ? 20.609 -39.5 -10.031 1 90.19 155 GLU A N 1
ATOM 1275 C CA . GLU A 1 155 ? 19.531 -40.469 -10.195 1 90.19 155 GLU A CA 1
ATOM 1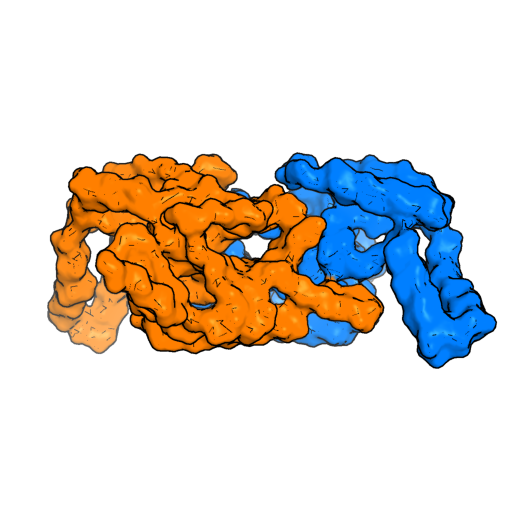276 C C . GLU A 1 155 ? 18.328 -40.125 -9.32 1 90.19 155 GLU A C 1
ATOM 1278 O O . GLU A 1 155 ? 17.188 -40.156 -9.789 1 90.19 155 GLU A O 1
ATOM 1283 N N . ASN A 1 156 ? 18.547 -39.812 -8.164 1 92.19 156 ASN A N 1
ATOM 1284 C CA . ASN A 1 156 ? 17.469 -39.438 -7.246 1 92.19 156 ASN A CA 1
ATOM 1285 C C . ASN A 1 156 ? 16.812 -38.125 -7.652 1 92.19 156 ASN A C 1
ATOM 1287 O O . ASN A 1 156 ? 15.602 -37.938 -7.465 1 92.19 156 ASN A O 1
ATOM 1291 N N . ALA A 1 157 ? 17.578 -37.219 -8.18 1 92.62 157 ALA A N 1
ATOM 1292 C CA . ALA A 1 157 ? 17.062 -35.906 -8.633 1 92.62 157 ALA A CA 1
ATOM 1293 C C . ALA A 1 157 ? 16 -36.094 -9.719 1 92.62 157 ALA A C 1
ATOM 1295 O O . ALA A 1 157 ? 14.984 -35.406 -9.734 1 92.62 157 ALA A O 1
ATOM 1296 N N . GLU A 1 158 ? 16.312 -37.031 -10.594 1 90.62 158 GLU A N 1
ATOM 1297 C CA . GLU A 1 158 ? 15.375 -37.281 -11.672 1 90.62 158 GLU A CA 1
ATOM 1298 C C . GLU A 1 158 ? 14.039 -37.781 -11.133 1 90.62 158 GLU A C 1
ATOM 1300 O O . GLU A 1 158 ? 12.977 -37.344 -11.602 1 90.62 158 GLU A O 1
ATOM 1305 N N . PHE A 1 159 ? 14.172 -38.656 -10.25 1 91.81 159 PHE A N 1
ATOM 1306 C CA . PHE A 1 159 ? 12.969 -39.219 -9.633 1 91.81 159 PHE A CA 1
ATOM 1307 C C . PHE A 1 159 ? 12.195 -38.125 -8.883 1 91.81 159 PHE A C 1
ATOM 1309 O O . PHE A 1 159 ? 10.977 -38.031 -9.023 1 91.81 159 PHE A O 1
ATOM 1316 N N . LEU A 1 160 ? 12.836 -37.375 -8.156 1 90.69 160 LEU A N 1
ATOM 1317 C CA . LEU A 1 160 ? 12.234 -36.281 -7.371 1 90.69 160 LEU A CA 1
ATOM 1318 C C . LEU A 1 160 ? 11.578 -35.25 -8.281 1 90.69 160 LEU A C 1
ATOM 1320 O O . LEU A 1 160 ? 10.492 -34.781 -7.988 1 90.69 160 LEU A O 1
ATOM 1324 N N . MET A 1 161 ? 12.227 -34.938 -9.305 1 90.62 161 MET A N 1
ATOM 1325 C CA . MET A 1 161 ? 11.688 -33.969 -10.258 1 90.62 161 MET A CA 1
ATOM 1326 C C . MET A 1 161 ? 10.406 -34.5 -10.891 1 90.62 161 MET A C 1
ATOM 1328 O O . MET A 1 161 ? 9.461 -33.719 -11.117 1 90.62 161 MET A O 1
ATOM 1332 N N . GLU A 1 162 ? 10.344 -35.75 -11.18 1 88.25 162 GLU A N 1
ATOM 1333 C CA . GLU A 1 162 ? 9.141 -36.375 -11.727 1 88.25 162 GLU A CA 1
ATOM 1334 C C . GLU A 1 162 ? 7.973 -36.281 -10.75 1 88.25 162 GLU A C 1
ATOM 1336 O O . GLU A 1 162 ? 6.84 -36 -11.156 1 88.25 162 GLU A O 1
ATOM 1341 N N . MET A 1 163 ? 8.266 -36.469 -9.547 1 86 163 MET A N 1
ATOM 1342 C CA . MET A 1 163 ? 7.246 -36.375 -8.508 1 86 163 MET A CA 1
ATOM 1343 C C . MET A 1 163 ? 6.754 -34.938 -8.359 1 86 163 MET A C 1
ATOM 1345 O O . MET A 1 163 ? 5.551 -34.688 -8.258 1 86 163 MET A O 1
ATOM 1349 N N . GLU A 1 164 ? 7.703 -34 -8.398 1 81.62 164 GLU A N 1
ATOM 1350 C CA . GLU A 1 164 ? 7.418 -32.594 -8.227 1 81.62 164 GLU A CA 1
ATOM 1351 C C . GLU A 1 164 ? 6.547 -32.062 -9.359 1 81.62 164 GLU A C 1
ATOM 1353 O O . GLU A 1 164 ? 5.73 -31.156 -9.148 1 81.62 164 GLU A O 1
ATOM 1358 N N . GLN A 1 165 ? 6.715 -32.656 -10.43 1 81.31 165 GLN A N 1
ATOM 1359 C CA . GLN A 1 165 ? 6.074 -32.094 -11.609 1 81.31 165 GLN A CA 1
ATOM 1360 C C . GLN A 1 165 ? 4.801 -32.875 -11.961 1 81.31 165 GLN A C 1
ATOM 1362 O O . GLN A 1 165 ? 4.129 -32.562 -12.945 1 81.31 165 GLN A O 1
ATOM 1367 N N . SER A 1 166 ? 4.48 -33.844 -11.141 1 83.56 166 SER A N 1
ATOM 1368 C CA . SER A 1 166 ? 3.361 -34.719 -11.477 1 83.56 166 SER A CA 1
ATOM 1369 C C . SER A 1 166 ? 2.049 -33.938 -11.531 1 83.56 166 SER A C 1
ATOM 1371 O O . SER A 1 166 ? 1.2 -34.219 -12.383 1 83.56 166 SER A O 1
ATOM 1373 N N . TRP A 1 167 ? 1.908 -33 -10.625 1 81.25 167 TRP A N 1
ATOM 1374 C CA . TRP A 1 167 ? 0.67 -32.219 -10.57 1 81.25 167 TRP A CA 1
ATOM 1375 C C . TRP A 1 167 ? 0.503 -31.359 -11.828 1 81.25 167 TRP A C 1
ATOM 1377 O O . TRP A 1 167 ? -0.617 -31 -12.188 1 81.25 167 TRP A O 1
ATOM 1387 N N . MET A 1 168 ? 1.541 -31.047 -12.477 1 84.25 168 MET A N 1
ATOM 1388 C CA . MET A 1 168 ? 1.509 -30.203 -13.656 1 84.25 168 MET A CA 1
ATOM 1389 C C . MET A 1 168 ? 0.81 -30.906 -14.82 1 84.25 168 MET A C 1
ATOM 1391 O O . MET A 1 168 ? 0.321 -30.25 -15.742 1 84.25 168 MET A O 1
ATOM 1395 N N . LYS A 1 169 ? 0.796 -32.188 -14.648 1 82.31 169 LYS A N 1
ATOM 1396 C CA . LYS A 1 169 ? 0.198 -32.969 -15.719 1 82.31 169 LYS A CA 1
ATOM 1397 C C . LYS A 1 169 ? -1.308 -32.75 -15.797 1 82.31 169 LYS A C 1
ATOM 1399 O O . LYS A 1 169 ? -1.932 -33.031 -16.828 1 82.31 1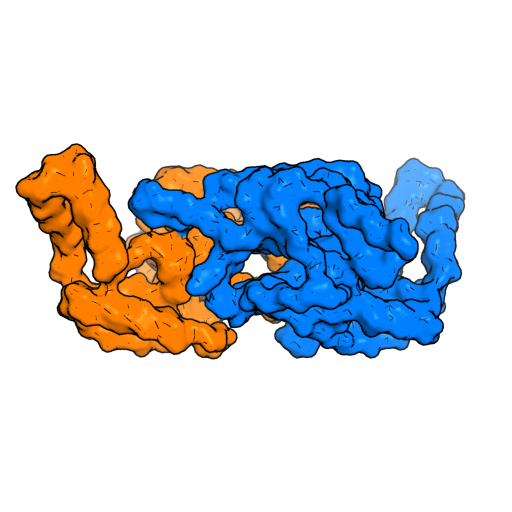69 LYS A O 1
ATOM 1404 N N . GLU A 1 170 ? -1.835 -32.219 -14.789 1 87.44 170 GLU A N 1
ATOM 1405 C CA . GLU A 1 170 ? -3.271 -31.953 -14.734 1 87.44 170 GLU A CA 1
ATOM 1406 C C . GLU A 1 170 ? -3.637 -30.656 -15.453 1 87.44 170 GLU A C 1
ATOM 1408 O O . GLU A 1 170 ? -4.812 -30.406 -15.727 1 87.44 170 GLU A O 1
ATOM 1413 N N . TYR A 1 171 ? -2.641 -29.969 -15.836 1 93.5 171 TYR A N 1
ATOM 1414 C CA . TYR A 1 171 ? -2.869 -28.688 -16.484 1 93.5 171 TYR A CA 1
ATOM 1415 C C . TYR A 1 171 ? -2.449 -28.734 -17.953 1 93.5 171 TYR A C 1
ATOM 1417 O O . TYR A 1 171 ? -1.511 -29.438 -18.312 1 93.5 171 TYR A O 1
ATOM 1425 N N . ASN A 1 172 ? -3.162 -28.031 -18.766 1 95.06 172 ASN A N 1
ATOM 1426 C CA . ASN A 1 172 ? -2.797 -27.953 -20.172 1 95.06 172 ASN A CA 1
ATOM 1427 C C . ASN A 1 172 ? -2.879 -26.516 -20.688 1 95.06 172 ASN A C 1
ATOM 1429 O O . ASN A 1 172 ? -2.586 -26.266 -21.859 1 95.06 172 ASN A O 1
ATOM 1433 N N . ASN A 1 173 ? -3.281 -25.594 -19.797 1 97.19 173 ASN A N 1
ATOM 1434 C CA . ASN A 1 173 ? -3.391 -24.188 -20.172 1 97.19 173 ASN A CA 1
ATOM 1435 C C . ASN A 1 173 ? -2.688 -23.281 -19.172 1 97.19 173 ASN A C 1
ATOM 1437 O O . ASN A 1 173 ? -2.744 -23.531 -17.953 1 97.19 173 ASN A O 1
ATOM 1441 N N . ALA A 1 174 ? -1.943 -22.281 -19.703 1 98 174 ALA A N 1
ATOM 1442 C CA . ALA A 1 174 ? -1.448 -21.156 -18.906 1 98 174 ALA A CA 1
ATOM 1443 C C . ALA A 1 174 ? -2.27 -19.906 -19.172 1 98 174 ALA A C 1
ATOM 1445 O O . ALA A 1 174 ? -2.164 -19.297 -20.234 1 98 174 ALA A O 1
ATOM 1446 N N . GLY A 1 175 ? -3.117 -19.594 -18.234 1 98.25 175 GLY A N 1
ATOM 1447 C CA . GLY A 1 175 ? -3.92 -18.391 -18.359 1 98.25 175 GLY A CA 1
ATOM 1448 C C . GLY A 1 175 ? -3.303 -17.188 -17.672 1 98.25 175 GLY A C 1
ATOM 1449 O O . GLY A 1 175 ? -2.971 -17.25 -16.484 1 98.25 175 GLY A O 1
ATOM 1450 N N . PHE A 1 176 ? -3.133 -16.109 -18.422 1 98.5 176 PHE A N 1
ATOM 1451 C CA . PHE A 1 176 ? -2.609 -14.867 -17.875 1 98.5 176 PHE A CA 1
ATOM 1452 C C . PHE A 1 176 ? -3.717 -13.836 -17.719 1 98.5 176 PHE A C 1
ATOM 1454 O O . PHE A 1 176 ? -4.348 -13.438 -18.703 1 98.5 176 PHE A O 1
ATOM 1461 N N . ILE A 1 177 ? -3.969 -13.453 -16.438 1 98.38 177 ILE A N 1
ATOM 1462 C CA . ILE A 1 177 ? -4.922 -12.375 -16.172 1 98.38 177 ILE A CA 1
ATOM 1463 C C . ILE A 1 177 ? -4.191 -11.031 -16.141 1 98.38 177 ILE A C 1
ATOM 1465 O O . ILE A 1 177 ? -3.387 -10.781 -15.242 1 98.38 177 ILE A O 1
ATOM 1469 N N . SER A 1 178 ? -4.465 -10.172 -17.094 1 97.88 178 SER A N 1
ATOM 1470 C CA . SER A 1 178 ? -3.795 -8.883 -17.188 1 97.88 178 SER A CA 1
ATOM 1471 C C . SER A 1 178 ? -4.762 -7.738 -16.891 1 97.88 178 SER A C 1
ATOM 1473 O O . SER A 1 178 ? -5.914 -7.766 -17.328 1 97.88 178 SER A O 1
ATOM 1475 N N . TRP A 1 179 ? -4.328 -6.812 -16.078 1 97.12 179 TRP A N 1
ATOM 1476 C CA . TRP A 1 179 ? -5.102 -5.59 -15.875 1 97.12 179 TRP A CA 1
ATOM 1477 C C . TRP A 1 179 ? -4.59 -4.473 -16.781 1 97.12 179 TRP A C 1
ATOM 1479 O O . TRP A 1 179 ? -3.396 -4.164 -16.781 1 97.12 179 TRP A O 1
ATOM 1489 N N . ASP A 1 180 ? -5.445 -3.82 -17.484 1 93.25 180 ASP A N 1
ATOM 1490 C CA . ASP A 1 180 ? -5.102 -2.832 -18.5 1 93.25 180 ASP A CA 1
ATOM 1491 C C . ASP A 1 180 ? -4.461 -1.596 -17.875 1 93.25 180 ASP A C 1
ATOM 1493 O O . ASP A 1 180 ? -3.695 -0.885 -18.531 1 93.25 180 ASP A O 1
ATOM 1497 N N . CYS A 1 181 ? -4.699 -1.396 -16.656 1 90.88 181 CYS A N 1
ATOM 1498 C CA . CYS A 1 181 ? -4.215 -0.179 -16.016 1 90.88 181 CYS A CA 1
ATOM 1499 C C . CYS A 1 181 ? -2.719 -0.267 -15.742 1 90.88 181 CYS A C 1
ATOM 1501 O O . CYS A 1 181 ? -2.09 0.731 -15.383 1 90.88 181 CYS A O 1
ATOM 1503 N N . PHE A 1 182 ? -2.148 -1.427 -15.891 1 92.81 182 PHE A N 1
ATOM 1504 C CA . PHE A 1 182 ? -0.716 -1.575 -15.664 1 92.81 182 PHE A CA 1
ATOM 1505 C C . PHE A 1 182 ? 0.056 -1.446 -16.969 1 92.81 182 PHE A C 1
ATOM 1507 O O . PHE A 1 182 ? -0.398 -1.92 -18.016 1 92.81 182 PHE A O 1
ATOM 1514 N N . ASN A 1 183 ? 1.163 -0.803 -16.953 1 86.88 183 ASN A N 1
ATOM 1515 C CA . ASN A 1 183 ? 1.93 -0.505 -18.156 1 86.88 183 ASN A CA 1
ATOM 1516 C C . ASN A 1 183 ? 3.002 -1.56 -18.422 1 86.88 183 ASN A C 1
ATOM 1518 O O . ASN A 1 183 ? 3.789 -1.435 -19.359 1 86.88 183 ASN A O 1
ATOM 1522 N N . ASN A 1 184 ? 2.953 -2.639 -17.703 1 91.44 184 ASN A N 1
ATOM 1523 C CA . ASN A 1 184 ? 4.047 -3.598 -17.812 1 91.44 184 ASN A CA 1
ATOM 1524 C C . ASN A 1 184 ? 3.535 -4.984 -18.203 1 91.44 184 ASN A C 1
ATOM 1526 O O . ASN A 1 184 ? 4.242 -5.98 -18.031 1 91.44 184 ASN A O 1
ATOM 1530 N N . ASN A 1 185 ? 2.387 -5.09 -18.75 1 95.12 185 ASN A N 1
ATOM 1531 C CA . ASN A 1 185 ? 1.784 -6.379 -19.078 1 95.12 185 ASN A CA 1
ATOM 1532 C C . ASN A 1 185 ? 2.613 -7.145 -20.094 1 95.12 185 ASN A C 1
ATOM 1534 O O . ASN A 1 185 ? 2.625 -8.375 -20.094 1 95.12 185 ASN A O 1
ATOM 1538 N N . ASP A 1 186 ? 3.332 -6.441 -20.984 1 95.56 186 ASP A N 1
ATOM 1539 C CA . ASP A 1 186 ? 4.129 -7.109 -22.016 1 95.56 186 ASP A CA 1
ATOM 1540 C C . ASP A 1 186 ? 5.188 -8.016 -21.375 1 95.56 186 ASP A C 1
ATOM 1542 O O . ASP A 1 186 ? 5.41 -9.133 -21.844 1 95.56 186 ASP A O 1
ATOM 1546 N N . PHE A 1 187 ? 5.816 -7.531 -20.391 1 94.62 187 PHE A N 1
ATOM 1547 C CA . PHE A 1 187 ? 6.832 -8.32 -19.688 1 94.62 187 PHE A CA 1
ATOM 1548 C C . PHE A 1 187 ? 6.223 -9.578 -19.094 1 94.62 187 PHE A C 1
ATOM 1550 O O . PHE A 1 187 ? 6.75 -10.68 -19.281 1 94.62 187 PHE A O 1
ATOM 1557 N N . TYR A 1 188 ? 5.156 -9.445 -18.422 1 96.44 188 TYR A N 1
ATOM 1558 C CA . TYR A 1 188 ? 4.535 -10.57 -17.719 1 96.44 188 TYR A CA 1
ATOM 1559 C C . TYR A 1 188 ? 3.914 -11.547 -18.703 1 96.44 188 TYR A C 1
ATOM 1561 O O . TYR A 1 188 ? 3.996 -12.766 -18.516 1 96.44 188 TYR A O 1
ATOM 1569 N N . ARG A 1 189 ? 3.32 -10.992 -19.734 1 97.56 189 ARG A N 1
ATOM 1570 C CA . ARG A 1 189 ? 2.801 -11.828 -20.812 1 97.56 189 ARG A CA 1
ATOM 1571 C C . ARG A 1 189 ? 3.896 -12.719 -21.391 1 97.56 189 ARG A C 1
ATOM 1573 O O . ARG A 1 189 ? 3.693 -13.914 -21.594 1 97.56 189 ARG A O 1
ATOM 1580 N N . SER A 1 190 ? 5.039 -12.133 -21.672 1 97.06 190 SER A N 1
ATOM 1581 C CA . SER A 1 190 ? 6.172 -12.875 -22.219 1 97.06 190 SER A CA 1
ATOM 1582 C C . SER A 1 190 ? 6.656 -13.945 -21.25 1 97.06 190 SER A C 1
ATOM 1584 O O . SER A 1 190 ? 7.016 -15.047 -21.656 1 97.06 190 SER A O 1
ATOM 1586 N N . SER A 1 191 ? 6.668 -13.594 -20 1 95.12 191 SER A N 1
ATOM 1587 C CA . SER A 1 191 ? 7.074 -14.539 -18.969 1 95.12 191 SER A CA 1
ATOM 1588 C C . SER A 1 191 ? 6.152 -15.758 -18.938 1 95.12 191 SER A C 1
ATOM 1590 O O . SER A 1 191 ? 6.613 -16.891 -18.844 1 95.12 191 SER A O 1
ATOM 1592 N N . VAL A 1 192 ? 4.859 -15.547 -19.016 1 97.81 192 VAL A N 1
ATOM 1593 C CA . VAL A 1 192 ? 3.877 -16.625 -18.953 1 97.81 192 VAL A CA 1
ATOM 1594 C C . VAL A 1 192 ? 3.965 -17.469 -20.219 1 97.81 192 VAL A C 1
ATOM 1596 O O . VAL A 1 192 ? 3.863 -18.688 -20.172 1 97.81 192 VAL A O 1
ATOM 1599 N N . ARG A 1 193 ? 4.156 -16.844 -21.359 1 98.25 193 ARG A N 1
ATOM 1600 C CA . ARG A 1 193 ? 4.316 -17.562 -22.609 1 98.25 193 ARG A CA 1
ATOM 1601 C C . ARG A 1 193 ? 5.531 -18.484 -22.562 1 98.25 193 ARG A C 1
ATOM 1603 O O . ARG A 1 193 ? 5.465 -19.625 -23.031 1 98.25 193 ARG A O 1
ATOM 1610 N N . SER A 1 194 ? 6.605 -17.953 -22.047 1 97.44 194 SER A N 1
ATOM 1611 C CA . SER A 1 194 ? 7.816 -18.766 -21.906 1 97.44 194 SER A CA 1
ATOM 1612 C C . SER A 1 194 ? 7.578 -19.984 -21.016 1 97.44 194 SER A C 1
ATOM 1614 O O . SER A 1 194 ? 8.047 -21.078 -21.328 1 97.44 194 SER A O 1
ATOM 1616 N N . ALA A 1 195 ? 6.895 -19.766 -19.938 1 96.31 195 ALA A N 1
ATOM 1617 C CA . ALA A 1 195 ? 6.555 -20.875 -19.031 1 96.31 195 ALA A CA 1
ATOM 1618 C C . ALA A 1 195 ? 5.66 -21.891 -19.734 1 96.31 195 ALA A C 1
ATOM 1620 O O . ALA A 1 195 ? 5.887 -23.109 -19.625 1 96.31 195 ALA A O 1
ATOM 1621 N N . ALA A 1 196 ? 4.672 -21.422 -20.438 1 97.56 196 ALA A N 1
ATOM 1622 C CA . ALA A 1 196 ? 3.74 -22.281 -21.156 1 97.56 196 ALA A CA 1
ATOM 1623 C C . ALA A 1 196 ? 4.477 -23.141 -22.188 1 97.56 196 ALA A C 1
ATOM 1625 O O . ALA A 1 196 ? 4.23 -24.344 -22.297 1 97.56 196 ALA A O 1
ATOM 1626 N N . ASP A 1 197 ? 5.383 -22.547 -22.922 1 97.69 197 ASP A N 1
ATOM 1627 C CA . ASP A 1 197 ? 6.168 -23.266 -23.922 1 97.69 197 ASP A CA 1
ATOM 1628 C C . ASP A 1 197 ? 7 -24.375 -23.281 1 97.69 197 ASP A C 1
ATOM 1630 O O . ASP A 1 197 ? 7.012 -25.5 -23.781 1 97.69 197 ASP A O 1
ATOM 1634 N N . PHE A 1 198 ? 7.621 -24.016 -22.234 1 95.69 198 PHE A N 1
ATOM 1635 C CA . PHE A 1 198 ? 8.453 -24.984 -21.531 1 95.69 198 PHE A CA 1
ATOM 1636 C C . PHE A 1 198 ? 7.609 -26.156 -21.031 1 95.69 198 PHE A C 1
ATOM 1638 O O . PHE A 1 198 ? 8.031 -27.312 -21.125 1 95.69 198 PHE A O 1
ATOM 1645 N N . LEU A 1 199 ? 6.406 -25.859 -20.531 1 95.12 199 LEU A N 1
ATOM 1646 C CA . LEU A 1 199 ? 5.543 -26.859 -19.906 1 95.12 199 LEU A CA 1
ATOM 1647 C C . LEU A 1 199 ? 4.656 -27.547 -20.938 1 95.12 199 LEU A C 1
ATOM 1649 O O . LEU A 1 199 ? 3.916 -28.469 -20.625 1 95.12 199 LEU A O 1
ATOM 1653 N N . LYS A 1 200 ? 4.707 -27.016 -22.109 1 95.81 200 LYS A N 1
ATOM 1654 C CA . LYS A 1 200 ? 3.891 -27.516 -23.219 1 95.81 200 LYS A CA 1
ATOM 1655 C C . LYS A 1 200 ? 2.404 -27.312 -22.938 1 95.81 200 LYS A C 1
ATOM 1657 O O . LYS A 1 200 ? 1.6 -28.219 -23.125 1 95.81 200 LYS A O 1
ATOM 1662 N N . TRP A 1 201 ? 2.082 -26.156 -22.406 1 97.19 201 TRP A N 1
ATOM 1663 C CA . TRP A 1 201 ? 0.708 -25.719 -22.172 1 97.19 201 TRP A CA 1
ATOM 1664 C C . TRP A 1 201 ? 0.259 -24.734 -23.234 1 97.19 201 TRP A C 1
ATOM 1666 O O . TRP A 1 201 ? 1.089 -24.094 -23.891 1 97.19 201 TRP A O 1
ATOM 1676 N N . ASN A 1 202 ? -1.014 -24.672 -23.484 1 97.31 202 ASN A N 1
ATOM 1677 C CA . ASN A 1 202 ? -1.565 -23.609 -24.312 1 97.31 202 ASN A CA 1
ATOM 1678 C C . ASN A 1 202 ? -1.63 -22.281 -23.547 1 97.31 202 ASN A C 1
ATOM 1680 O O . ASN A 1 202 ? -2.041 -22.25 -22.391 1 97.31 202 ASN A O 1
ATOM 1684 N N . PHE A 1 203 ? -1.149 -21.234 -24.203 1 98.19 203 PHE A N 1
ATOM 1685 C CA . PHE A 1 203 ? -1.193 -19.906 -23.594 1 98.19 203 PHE A CA 1
ATOM 1686 C C . PHE A 1 203 ? -2.447 -19.156 -24.016 1 98.19 203 PHE A C 1
ATOM 1688 O O . PHE A 1 203 ? -2.824 -19.172 -25.188 1 98.19 203 PHE A O 1
ATOM 1695 N N . PHE A 1 204 ? -3.104 -18.5 -23.047 1 98 204 PHE A N 1
ATOM 1696 C CA . PHE A 1 204 ? -4.113 -17.5 -23.375 1 98 204 PHE A CA 1
ATOM 1697 C C . PHE A 1 204 ? -4.121 -16.375 -22.344 1 98 204 PHE A C 1
ATOM 1699 O O . PHE A 1 204 ? -3.602 -16.531 -21.25 1 98 204 PHE A O 1
ATOM 1706 N N . GLU A 1 205 ? -4.582 -15.258 -22.781 1 97.88 205 GLU A N 1
ATOM 1707 C CA . GLU A 1 205 ? -4.652 -14.062 -21.938 1 97.88 205 GLU A CA 1
ATOM 1708 C C . GLU A 1 205 ? -6.086 -13.562 -21.812 1 97.88 205 GLU A C 1
ATOM 1710 O O . GLU A 1 205 ? -6.844 -13.57 -22.781 1 97.88 205 GLU A O 1
ATOM 1715 N N . ILE A 1 206 ? -6.449 -13.242 -20.625 1 97.38 206 ILE A N 1
ATOM 1716 C CA . ILE A 1 206 ? -7.773 -12.695 -20.359 1 97.38 206 ILE A CA 1
ATOM 1717 C C . ILE A 1 206 ? -7.641 -11.375 -19.609 1 97.38 206 ILE A C 1
ATOM 1719 O O . ILE A 1 206 ? -6.82 -11.25 -18.703 1 97.38 206 ILE A O 1
ATOM 1723 N N . PRO A 1 207 ? -8.422 -10.367 -20.062 1 97.31 207 PRO A N 1
ATOM 1724 C CA . PRO A 1 207 ? -8.414 -9.125 -19.281 1 97.31 207 PRO A CA 1
ATOM 1725 C C . PRO A 1 207 ? -9.047 -9.297 -17.906 1 97.31 207 PRO A C 1
ATOM 1727 O O . PRO A 1 207 ? -10.102 -9.93 -17.781 1 97.31 207 PRO A O 1
ATOM 1730 N N . GLY A 1 208 ? -8.312 -8.805 -16.859 1 97.94 208 GLY A N 1
ATOM 1731 C CA . GLY A 1 208 ? -8.938 -8.711 -15.547 1 97.94 208 GLY A CA 1
ATOM 1732 C C . GLY A 1 208 ? -10.023 -7.652 -15.477 1 97.94 208 GLY A C 1
ATOM 1733 O O . GLY A 1 208 ? -10.242 -6.914 -16.438 1 97.94 208 GLY A O 1
ATOM 1734 N N . ASN A 1 209 ? -10.734 -7.66 -14.438 1 98 209 ASN A N 1
ATOM 1735 C CA . ASN A 1 209 ? -11.805 -6.699 -14.18 1 98 209 ASN A CA 1
ATOM 1736 C C . ASN A 1 209 ? -11.727 -6.141 -12.766 1 98 209 ASN A C 1
ATOM 1738 O O . ASN A 1 209 ? -11.883 -6.875 -11.789 1 98 209 ASN A O 1
ATOM 1742 N N . PRO A 1 210 ? -11.508 -4.848 -12.695 1 97.94 210 PRO A N 1
ATOM 1743 C CA . PRO A 1 210 ? -11.328 -4.258 -11.367 1 97.94 210 PRO A CA 1
ATOM 1744 C C . PRO A 1 210 ? -12.641 -4.113 -10.602 1 97.94 210 PRO A C 1
ATOM 1746 O O . PRO A 1 210 ? -12.633 -3.791 -9.406 1 97.94 210 PRO A O 1
ATOM 1749 N N . GLY A 1 211 ? -13.742 -4.387 -11.188 1 97.38 211 GLY A N 1
ATOM 1750 C CA . GLY A 1 211 ? -15.047 -3.99 -10.688 1 97.38 211 GLY A CA 1
ATOM 1751 C C . GLY A 1 211 ? -15.297 -4.426 -9.258 1 97.38 211 GLY A C 1
ATOM 1752 O O . GLY A 1 211 ? -15.672 -3.611 -8.414 1 97.38 211 GLY A O 1
ATOM 1753 N N . LEU A 1 212 ? -15.07 -5.73 -8.945 1 98.25 212 LEU A N 1
ATOM 1754 C CA . LEU A 1 212 ? -15.344 -6.266 -7.613 1 98.25 212 LEU A CA 1
ATOM 1755 C C . LEU A 1 212 ? -14.477 -5.582 -6.562 1 98.25 212 LEU A C 1
ATOM 1757 O O . LEU A 1 212 ? -14.992 -5.031 -5.59 1 98.25 212 LEU A O 1
ATOM 1761 N N . LEU A 1 213 ? -13.195 -5.504 -6.785 1 98.56 213 LEU A N 1
ATOM 1762 C CA . LEU A 1 213 ? -12.25 -4.906 -5.848 1 98.56 213 LEU A CA 1
ATOM 1763 C C . LEU A 1 213 ? -12.469 -3.398 -5.746 1 98.56 213 LEU A C 1
ATOM 1765 O O . LEU A 1 213 ? -12.43 -2.832 -4.652 1 98.56 213 LEU A O 1
ATOM 1769 N N . GLN A 1 214 ? -12.703 -2.781 -6.855 1 98.38 214 GLN A N 1
ATOM 1770 C CA . GLN A 1 214 ? -12.93 -1.341 -6.887 1 98.38 214 GLN A CA 1
ATOM 1771 C C . GLN A 1 214 ? -14.148 -0.961 -6.047 1 98.38 214 GLN A C 1
ATOM 1773 O O . GLN A 1 214 ? -14.102 -0.005 -5.27 1 98.38 214 GLN A O 1
ATOM 1778 N N . ASN A 1 215 ? -15.234 -1.707 -6.246 1 98.56 215 ASN A N 1
ATOM 1779 C CA . ASN A 1 215 ? -16.438 -1.45 -5.465 1 98.56 215 ASN A CA 1
ATOM 1780 C C . ASN A 1 215 ? -16.203 -1.656 -3.975 1 98.56 215 ASN A C 1
ATOM 1782 O O . ASN A 1 215 ? -16.609 -0.836 -3.154 1 98.56 215 ASN A O 1
ATOM 1786 N N . MET A 1 216 ? -15.539 -2.707 -3.627 1 98.5 216 MET A N 1
ATOM 1787 C CA . MET A 1 216 ? -15.242 -2.979 -2.223 1 98.5 216 MET A CA 1
ATOM 1788 C C . MET A 1 216 ? -14.43 -1.845 -1.609 1 98.5 216 MET A C 1
ATOM 1790 O O . MET A 1 216 ? -14.758 -1.349 -0.531 1 98.5 216 MET A O 1
ATOM 1794 N N . LEU A 1 217 ? -13.398 -1.333 -2.314 1 98.38 217 LEU A N 1
ATOM 1795 C CA . LEU A 1 217 ? -12.5 -0.314 -1.785 1 98.38 217 LEU A CA 1
ATOM 1796 C C . LEU A 1 217 ? -13.156 1.064 -1.834 1 98.38 217 LEU A C 1
ATOM 1798 O O . LEU A 1 217 ? -12.641 2.02 -1.249 1 98.38 217 LEU A O 1
ATOM 1802 N N . ASN A 1 218 ? -14.273 1.166 -2.51 1 97.94 218 ASN A N 1
ATOM 1803 C CA . ASN A 1 218 ? -15.031 2.412 -2.514 1 97.94 218 ASN A CA 1
ATOM 1804 C C . ASN A 1 218 ? -16.266 2.324 -1.611 1 97.94 218 ASN A C 1
ATOM 1806 O O . ASN A 1 218 ? -17.172 3.152 -1.707 1 97.94 218 ASN A O 1
ATOM 1810 N N . GLY A 1 219 ? -16.312 1.255 -0.83 1 97.75 219 GLY A N 1
ATOM 1811 C CA . GLY A 1 219 ? -17.375 1.124 0.153 1 97.75 219 GLY A CA 1
ATOM 1812 C C . GLY A 1 219 ? -18.719 0.782 -0.464 1 97.75 219 GLY A C 1
ATOM 1813 O O . GLY A 1 219 ? -19.766 1.046 0.13 1 97.75 219 GLY A O 1
ATOM 1814 N N . ARG A 1 220 ? -18.703 0.33 -1.696 1 98.06 220 ARG A N 1
ATOM 1815 C CA . ARG A 1 220 ? -19.922 -0.128 -2.375 1 98.06 220 ARG A CA 1
ATOM 1816 C C . ARG A 1 220 ? -20.031 -1.647 -2.322 1 98.06 220 ARG A C 1
ATOM 1818 O O . ARG A 1 220 ? -19.406 -2.352 -3.111 1 98.06 220 ARG A O 1
ATOM 1825 N N . PHE A 1 221 ? -20.875 -2.051 -1.392 1 97.88 221 PHE A N 1
ATOM 1826 C CA . PHE A 1 221 ? -20.969 -3.477 -1.099 1 97.88 221 PHE A CA 1
ATOM 1827 C C . PHE A 1 221 ? -22.234 -4.078 -1.692 1 97.88 221 PHE A C 1
ATOM 1829 O O . PHE A 1 221 ? -23.328 -3.881 -1.16 1 97.88 221 PHE A O 1
ATOM 1836 N N . ASN A 1 222 ? -22.047 -4.723 -2.82 1 95.81 222 ASN A N 1
ATOM 1837 C CA . ASN A 1 222 ? -23.141 -5.484 -3.42 1 95.81 222 ASN A CA 1
ATOM 1838 C C . ASN A 1 222 ? -23.328 -6.832 -2.727 1 95.81 222 ASN A C 1
ATOM 1840 O O . ASN A 1 222 ? -22.453 -7.703 -2.807 1 95.81 222 ASN A O 1
ATOM 1844 N N . LYS A 1 223 ? -24.438 -7.113 -2.158 1 93.69 223 LYS A N 1
ATOM 1845 C CA . LYS A 1 223 ? -24.688 -8.289 -1.324 1 93.69 223 LYS A CA 1
ATOM 1846 C C . LYS A 1 223 ? -24.609 -9.57 -2.146 1 93.69 223 LYS A C 1
ATOM 1848 O O . LYS A 1 223 ? -24.453 -10.664 -1.591 1 93.69 223 LYS A O 1
ATOM 1853 N N . ASN A 1 224 ? -24.719 -9.461 -3.443 1 94.19 224 ASN A N 1
ATOM 1854 C CA . ASN A 1 224 ? -24.594 -10.633 -4.305 1 94.19 224 ASN A CA 1
ATOM 1855 C C . ASN A 1 224 ? -23.125 -11 -4.535 1 94.19 224 ASN A C 1
ATOM 1857 O O . ASN A 1 224 ? -22.828 -12.109 -4.977 1 94.19 224 ASN A O 1
ATOM 1861 N N . LYS A 1 225 ? -22.266 -10.047 -4.219 1 96.69 225 LYS A N 1
ATOM 1862 C CA . LYS A 1 225 ? -20.859 -10.258 -4.566 1 96.69 225 LYS A CA 1
ATOM 1863 C C . LYS A 1 225 ? -19.984 -10.344 -3.312 1 96.69 225 LYS A C 1
ATOM 1865 O O . LYS A 1 225 ? -18.891 -10.906 -3.348 1 96.69 225 LYS A O 1
ATOM 1870 N N . VAL A 1 226 ? -20.5 -9.703 -2.238 1 97.75 226 VAL A N 1
ATOM 1871 C CA . VAL A 1 226 ? -19.734 -9.719 -1 1 97.75 226 VAL A CA 1
ATOM 1872 C C . VAL A 1 226 ? -20.625 -10.125 0.166 1 97.75 226 VAL A C 1
ATOM 1874 O O . VAL A 1 226 ? -21.844 -10.023 0.077 1 97.75 226 VAL A O 1
ATOM 1877 N N . LEU A 1 227 ? -20.016 -10.641 1.171 1 96.88 227 LEU A N 1
ATOM 1878 C CA . LEU A 1 227 ? -20.656 -10.93 2.449 1 96.88 227 LEU A CA 1
ATOM 1879 C C . LEU A 1 227 ? -20.281 -9.891 3.496 1 96.88 227 LEU A C 1
ATOM 1881 O O . LEU A 1 227 ? -19.094 -9.633 3.719 1 96.88 227 LEU A O 1
ATOM 1885 N N . ILE A 1 228 ? -21.234 -9.227 4.074 1 97.56 228 ILE A N 1
ATOM 1886 C CA . ILE A 1 228 ? -21.016 -8.352 5.223 1 97.56 228 ILE A CA 1
ATOM 1887 C C . ILE A 1 228 ? -21.266 -9.133 6.512 1 97.56 228 ILE A C 1
ATOM 1889 O O . ILE A 1 228 ? -22.375 -9.633 6.738 1 97.56 228 ILE A O 1
ATOM 1893 N N . VAL A 1 229 ? -20.266 -9.25 7.297 1 97.56 229 VAL A N 1
ATOM 1894 C CA . VAL A 1 229 ? -20.328 -10.023 8.531 1 97.56 229 VAL A CA 1
ATOM 1895 C C . VAL A 1 229 ? -20.406 -9.086 9.734 1 97.56 229 VAL A C 1
ATOM 1897 O O . VAL A 1 229 ? -19.484 -8.305 9.984 1 97.56 229 VAL A O 1
ATOM 1900 N N . PRO A 1 230 ? -21.5 -9.125 10.477 1 96.94 230 PRO A N 1
ATOM 1901 C CA . PRO A 1 230 ? -21.594 -8.266 11.664 1 96.94 230 PRO A CA 1
ATOM 1902 C C . PRO A 1 230 ? -20.562 -8.617 12.727 1 96.94 230 PRO A C 1
ATOM 1904 O O . PRO A 1 230 ? -20.062 -9.75 12.766 1 96.94 230 PRO A O 1
ATOM 1907 N N . PRO A 1 231 ? -20.219 -7.621 13.602 1 97.56 231 PRO A N 1
ATOM 1908 C CA . PRO A 1 231 ? -19.312 -7.902 14.703 1 97.56 231 PRO A CA 1
ATOM 1909 C C . PRO A 1 231 ? -19.766 -9.078 15.562 1 97.56 231 PRO A C 1
ATOM 1911 O O . PRO A 1 231 ? -20.969 -9.242 15.805 1 97.56 231 PRO A O 1
ATOM 1914 N N . GLY A 1 232 ? -18.828 -9.898 15.961 1 96.88 232 GLY A N 1
ATOM 1915 C CA . GLY A 1 232 ? -19.109 -10.992 16.875 1 96.88 232 GLY A CA 1
ATOM 1916 C C . GLY A 1 232 ? -19.516 -12.266 16.156 1 96.88 232 GLY A C 1
ATOM 1917 O O . GLY A 1 232 ? -19.672 -13.32 16.781 1 96.88 232 GLY A O 1
ATOM 1918 N N . ILE A 1 233 ? -19.719 -12.234 14.805 1 96.31 233 ILE A N 1
ATOM 1919 C CA . ILE A 1 233 ? -20.156 -13.391 14.031 1 96.31 233 ILE A CA 1
ATOM 1920 C C . ILE A 1 233 ? -18.984 -13.945 13.234 1 96.31 233 ILE A C 1
ATOM 1922 O O . ILE A 1 233 ? -18.172 -13.18 12.695 1 96.31 233 ILE A O 1
ATOM 1926 N N . ARG A 1 234 ? -18.906 -15.227 13.117 1 96.25 234 ARG A N 1
ATOM 1927 C CA . ARG A 1 234 ? -17.812 -15.883 12.414 1 96.25 234 ARG A CA 1
ATOM 1928 C C . ARG A 1 234 ? -18.203 -16.188 10.969 1 96.25 234 ARG A C 1
ATOM 1930 O O . ARG A 1 234 ? -19.375 -16.312 10.648 1 96.25 234 ARG A O 1
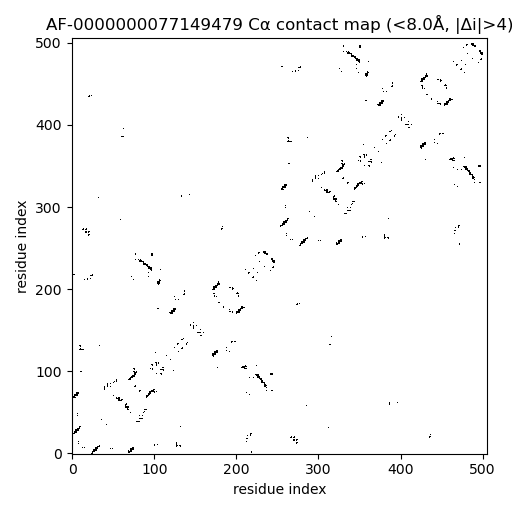ATOM 1937 N N . ILE A 1 235 ? -17.219 -16.359 10.141 1 94.69 235 ILE A N 1
ATOM 1938 C CA . ILE A 1 235 ? -17.406 -16.734 8.742 1 94.69 235 ILE A CA 1
ATOM 1939 C C . ILE A 1 235 ? -17.375 -18.25 8.609 1 94.69 235 ILE A C 1
ATOM 1941 O O . ILE A 1 235 ? -16.578 -18.938 9.273 1 94.69 235 ILE A O 1
ATOM 1945 N N . ALA A 1 236 ? -18.219 -18.797 7.773 1 93.44 236 ALA A N 1
ATOM 1946 C CA . ALA A 1 236 ? -18.25 -20.234 7.469 1 93.44 236 ALA A CA 1
ATOM 1947 C C . ALA A 1 236 ? -18.266 -20.469 5.961 1 93.44 236 ALA A C 1
ATOM 1949 O O . ALA A 1 236 ? -18.672 -19.594 5.195 1 93.44 236 ALA A O 1
ATOM 1950 N N . ALA A 1 237 ? -17.75 -21.609 5.605 1 90.5 237 ALA A N 1
ATOM 1951 C CA . ALA A 1 237 ? -17.859 -22.016 4.207 1 90.5 237 ALA A CA 1
ATOM 1952 C C . ALA A 1 237 ? -19.297 -22.406 3.859 1 90.5 237 ALA A C 1
ATOM 1954 O O . ALA A 1 237 ? -20.031 -22.891 4.719 1 90.5 237 ALA A O 1
ATOM 1955 N N . SER A 1 238 ? -19.656 -22.094 2.67 1 88.44 238 SER A N 1
ATOM 1956 C CA . SER A 1 238 ? -20.953 -22.516 2.152 1 88.44 238 SER A CA 1
ATOM 1957 C C . SER A 1 238 ? -20.797 -23.406 0.926 1 88.44 238 SER A C 1
ATOM 1959 O O . SER A 1 238 ? -19.906 -23.188 0.104 1 88.44 238 SER A O 1
ATOM 1961 N N . ASN A 1 239 ? -21.672 -24.312 0.765 1 82.19 239 ASN A N 1
ATOM 1962 C CA . ASN A 1 239 ? -21.594 -25.234 -0.373 1 82.19 239 ASN A CA 1
ATOM 1963 C C . ASN A 1 239 ? -22.484 -24.766 -1.52 1 82.19 239 ASN A C 1
ATOM 1965 O O . ASN A 1 239 ? -22.547 -25.406 -2.57 1 82.19 239 ASN A O 1
ATOM 1969 N N . ASP A 1 240 ? -23.094 -23.656 -1.307 1 84.75 240 ASP A N 1
ATOM 1970 C CA . ASP A 1 240 ? -23.938 -23.125 -2.373 1 84.75 240 ASP A CA 1
ATOM 1971 C C . ASP A 1 240 ? -23.188 -22.062 -3.189 1 84.75 240 ASP A C 1
ATOM 1973 O O . ASP A 1 240 ? -21.953 -21.984 -3.113 1 84.75 240 ASP A O 1
ATOM 1977 N N . ASN A 1 241 ? -23.906 -21.375 -4.055 1 85.75 241 ASN A N 1
ATOM 1978 C CA . ASN A 1 241 ? -23.312 -20.453 -5.008 1 85.75 241 ASN A CA 1
ATOM 1979 C C . ASN A 1 241 ? -22.719 -19.234 -4.301 1 85.75 241 ASN A C 1
ATOM 1981 O O . ASN A 1 241 ? -21.969 -18.469 -4.91 1 85.75 241 ASN A O 1
ATOM 1985 N N . ASP A 1 242 ? -22.984 -19.125 -3.027 1 86.44 242 ASP A N 1
ATOM 1986 C CA . ASP A 1 242 ? -22.438 -17.984 -2.297 1 86.44 242 ASP A CA 1
ATOM 1987 C C . ASP A 1 242 ? -21.016 -18.266 -1.81 1 86.44 242 ASP A C 1
ATOM 1989 O O . ASP A 1 242 ? -20.297 -17.344 -1.423 1 86.44 242 ASP A O 1
ATOM 1993 N N . ILE A 1 243 ? -20.641 -19.516 -1.73 1 84.94 243 ILE A N 1
ATOM 1994 C CA . ILE A 1 243 ? -19.281 -19.953 -1.435 1 84.94 243 ILE A CA 1
ATOM 1995 C C . ILE A 1 243 ? -18.984 -19.766 0.051 1 84.94 243 ILE A C 1
ATOM 1997 O O . ILE A 1 243 ? -18.406 -20.641 0.694 1 84.94 243 ILE A O 1
ATOM 2001 N N . ILE A 1 244 ? -19.438 -18.547 0.674 1 88.56 244 ILE A N 1
ATOM 2002 C CA . ILE A 1 244 ? -19.234 -18.266 2.09 1 88.56 244 ILE A CA 1
ATOM 2003 C C . ILE A 1 244 ? -20.547 -17.766 2.703 1 88.56 244 ILE A C 1
ATOM 2005 O O . ILE A 1 244 ? -21.406 -17.234 1.996 1 88.56 244 ILE A O 1
ATOM 2009 N N . LYS A 1 245 ? -20.625 -17.906 4.031 1 87.38 245 LYS A N 1
ATOM 2010 C CA . LYS A 1 245 ? -21.797 -17.484 4.781 1 87.38 245 LYS A CA 1
ATOM 2011 C C . LYS A 1 245 ? -21.438 -17.094 6.215 1 87.38 245 LYS A C 1
ATOM 2013 O O . LYS A 1 245 ? -20.297 -17.297 6.641 1 87.38 245 LYS A O 1
ATOM 2018 N N . VAL A 1 246 ? -22.312 -16.438 6.863 1 88 246 VAL A N 1
ATOM 2019 C CA . VAL A 1 246 ? -22.141 -16.188 8.289 1 88 246 VAL A CA 1
ATOM 2020 C C . VAL A 1 246 ? -22.484 -17.453 9.078 1 88 246 VAL A C 1
ATOM 2022 O O . VAL A 1 246 ? -23.438 -18.156 8.75 1 88 246 VAL A O 1
ATOM 2025 N N . GLU A 1 247 ? -21.688 -17.656 10.008 1 85.31 247 GLU A N 1
ATOM 2026 C CA . GLU A 1 247 ? -21.984 -18.812 10.844 1 85.31 247 GLU A CA 1
ATOM 2027 C C . GLU A 1 247 ? -23.359 -18.672 11.492 1 85.31 247 GLU A C 1
ATOM 2029 O O . GLU A 1 247 ? -23.703 -17.609 12 1 85.31 247 GLU A O 1
ATOM 2034 N N . GLY A 1 248 ? -24.156 -19.688 11.492 1 76.81 248 GLY A N 1
ATOM 2035 C CA . GLY A 1 248 ? -25.5 -19.703 12.039 1 76.81 248 GLY A CA 1
ATOM 2036 C C . GLY A 1 248 ? -26.578 -19.406 11.008 1 76.81 248 GLY A C 1
ATOM 2037 O O . GLY A 1 248 ? -27.766 -19.547 11.281 1 76.81 248 GLY A O 1
ATOM 2038 N N . ASP A 1 249 ? -26.281 -18.891 9.828 1 68.38 249 ASP A N 1
ATOM 2039 C CA . ASP A 1 249 ? -27.234 -18.656 8.75 1 68.38 249 ASP A CA 1
ATOM 2040 C C . ASP A 1 249 ? -27.703 -19.969 8.125 1 68.38 249 ASP A C 1
ATOM 2042 O O . ASP A 1 249 ? -26.922 -20.688 7.523 1 68.38 249 ASP A O 1
ATOM 2046 N N . ASN A 1 250 ? -28.422 -20.844 8.867 1 54 250 ASN A N 1
ATOM 2047 C CA . ASN A 1 250 ? -28.984 -22.078 8.344 1 54 250 ASN A CA 1
ATOM 2048 C C . ASN A 1 250 ? -30.062 -21.812 7.309 1 54 250 ASN A C 1
ATOM 2050 O O . ASN A 1 250 ? -31.172 -21.359 7.648 1 54 250 ASN A O 1
ATOM 2054 N N . LEU A 1 251 ? -30.062 -21.297 6.258 1 41.53 251 LEU A N 1
ATOM 2055 C CA . LEU A 1 251 ? -31.141 -21.391 5.262 1 41.53 251 LEU A CA 1
ATOM 2056 C C . LEU A 1 251 ? -31.328 -22.828 4.801 1 41.53 251 LEU A C 1
ATOM 2058 O O . LEU A 1 251 ? -31.891 -23.062 3.727 1 41.53 251 LEU A O 1
ATOM 2062 N N . ASP A 1 252 ? -30.953 -23.922 5.367 1 30.62 252 ASP A N 1
ATOM 2063 C CA . ASP A 1 252 ? -31.531 -25.156 4.824 1 30.62 252 ASP A CA 1
ATOM 2064 C C . ASP A 1 252 ? -33.062 -25.125 4.922 1 30.62 252 ASP A C 1
ATOM 2066 O O . ASP A 1 252 ? -33.625 -25.547 5.934 1 30.62 252 ASP A O 1
ATOM 2070 N N . VAL A 1 253 ? -33.938 -24.297 4.441 1 23.89 253 VAL A N 1
ATOM 2071 C CA . VAL A 1 253 ? -35.312 -24.672 4.223 1 23.89 253 VAL A CA 1
ATOM 2072 C C . VAL A 1 253 ? -35.406 -25.578 2.994 1 23.89 253 VAL A C 1
ATOM 2074 O O . VAL A 1 253 ? -34.781 -25.312 1.969 1 23.89 253 VAL A O 1
ATOM 2077 N N . MET B 1 1 ? 14.43 -7.27 -13.555 1 89.19 1 MET B N 1
ATOM 2078 C CA . MET B 1 1 ? 13.664 -6.332 -12.742 1 89.19 1 MET B CA 1
ATOM 2079 C C . MET B 1 1 ? 14.258 -6.223 -11.336 1 89.19 1 MET B C 1
ATOM 2081 O O . MET B 1 1 ? 14.68 -7.227 -10.758 1 89.19 1 MET B O 1
ATOM 2085 N N . LEU B 1 2 ? 14.25 -4.988 -10.781 1 93.38 2 LEU B N 1
ATOM 2086 C CA . LEU B 1 2 ? 14.797 -4.758 -9.453 1 93.38 2 LEU B CA 1
ATOM 2087 C C . LEU B 1 2 ? 13.781 -5.121 -8.375 1 93.38 2 LEU B C 1
ATOM 2089 O O . LEU B 1 2 ? 12.57 -5.098 -8.625 1 93.38 2 LEU B O 1
ATOM 2093 N N . ARG B 1 3 ? 14.281 -5.582 -7.328 1 94.12 3 ARG B N 1
ATOM 2094 C CA . ARG B 1 3 ? 13.5 -5.727 -6.105 1 94.12 3 ARG B CA 1
ATOM 2095 C C . ARG B 1 3 ? 13.734 -4.551 -5.164 1 94.12 3 ARG B C 1
ATOM 2097 O O . ARG B 1 3 ? 14.82 -4.418 -4.59 1 94.12 3 ARG B O 1
ATOM 2104 N N . LEU B 1 4 ? 12.703 -3.732 -4.984 1 97 4 LEU B N 1
ATOM 2105 C CA . LEU B 1 4 ? 12.891 -2.482 -4.258 1 97 4 LEU B CA 1
ATOM 2106 C C . LEU B 1 4 ? 12.062 -2.471 -2.979 1 97 4 LEU B C 1
ATOM 2108 O O . LEU B 1 4 ? 10.844 -2.66 -3.021 1 97 4 LEU B O 1
ATOM 2112 N N . LYS B 1 5 ? 12.711 -2.312 -1.812 1 97.88 5 LYS B N 1
ATOM 2113 C CA . LYS B 1 5 ? 12.023 -1.988 -0.567 1 97.88 5 LYS B CA 1
ATOM 2114 C C . LYS B 1 5 ? 11.805 -0.483 -0.432 1 97.88 5 LYS B C 1
ATOM 2116 O O . LYS B 1 5 ? 12.75 0.298 -0.579 1 97.88 5 LYS B O 1
ATOM 2121 N N . VAL B 1 6 ? 10.586 -0.093 -0.237 1 98.62 6 VAL B N 1
ATOM 2122 C CA . VAL B 1 6 ? 10.258 1.317 -0.059 1 98.62 6 VAL B CA 1
ATOM 2123 C C . VAL B 1 6 ? 9.742 1.555 1.359 1 98.62 6 VAL B C 1
ATOM 2125 O O . VAL B 1 6 ? 8.789 0.91 1.795 1 98.62 6 VAL B O 1
ATOM 2128 N N . ILE B 1 7 ? 10.398 2.379 2.08 1 98.5 7 ILE B N 1
ATOM 2129 C CA . ILE B 1 7 ? 9.945 2.826 3.395 1 98.5 7 ILE B CA 1
ATOM 2130 C C . ILE B 1 7 ? 9.516 4.289 3.324 1 98.5 7 ILE B C 1
ATOM 2132 O O . ILE B 1 7 ? 10.32 5.164 2.98 1 98.5 7 ILE B O 1
ATOM 2136 N N . SER B 1 8 ? 8.312 4.566 3.641 1 98.06 8 SER B N 1
ATOM 2137 C CA . SER B 1 8 ? 7.777 5.895 3.361 1 98.06 8 SER B CA 1
ATOM 2138 C C . SER B 1 8 ? 6.902 6.387 4.512 1 98.06 8 SER B C 1
ATOM 2140 O O . SER B 1 8 ? 6.328 5.586 5.25 1 98.06 8 SER B O 1
ATOM 2142 N N . CYS B 1 9 ? 6.867 7.684 4.637 1 96.44 9 CYS B N 1
ATOM 2143 C CA . CYS B 1 9 ? 5.855 8.297 5.492 1 96.44 9 CYS B CA 1
ATOM 2144 C C . CYS B 1 9 ? 4.453 8.039 4.949 1 96.44 9 CYS B C 1
ATOM 2146 O O . CYS B 1 9 ? 4.227 8.125 3.74 1 96.44 9 CYS B O 1
ATOM 2148 N N . ASP B 1 10 ? 3.523 7.816 5.832 1 95.94 10 ASP B N 1
ATOM 2149 C CA . ASP B 1 10 ? 2.154 7.461 5.477 1 95.94 10 ASP B CA 1
ATOM 2150 C C . ASP B 1 10 ? 1.426 8.648 4.84 1 95.94 10 ASP B C 1
ATOM 2152 O O . ASP B 1 10 ? 0.381 8.469 4.211 1 95.94 10 ASP B O 1
ATOM 2156 N N . VAL B 1 11 ? 1.921 9.883 4.922 1 95.62 11 VAL B N 1
ATOM 2157 C CA . VAL B 1 11 ? 1.318 11.039 4.266 1 95.62 11 VAL B CA 1
ATOM 2158 C C . VAL B 1 11 ? 1.413 10.883 2.752 1 95.62 11 VAL B C 1
ATOM 2160 O O . VAL B 1 11 ? 0.625 11.469 2.01 1 95.62 11 VAL B O 1
ATOM 2163 N N . LEU B 1 12 ? 2.355 10.039 2.301 1 97.69 12 LEU B N 1
ATOM 2164 C CA . LEU B 1 12 ? 2.557 9.82 0.872 1 97.69 12 LEU B CA 1
ATOM 2165 C C . LEU B 1 12 ? 1.851 8.547 0.414 1 97.69 12 LEU B C 1
ATOM 2167 O O . LEU B 1 12 ? 2.154 8.016 -0.656 1 97.69 12 LEU B O 1
ATOM 2171 N N . ASN B 1 13 ? 0.914 8.047 1.14 1 97.25 13 ASN B N 1
ATOM 2172 C CA . ASN B 1 13 ? 0.323 6.727 0.923 1 97.25 13 ASN B CA 1
ATOM 2173 C C . ASN B 1 13 ? -0.28 6.609 -0.474 1 97.25 13 ASN B C 1
ATOM 2175 O O . ASN B 1 13 ? 0.06 5.691 -1.224 1 97.25 13 ASN B O 1
ATOM 2179 N N . ARG B 1 14 ? -1.144 7.555 -0.875 1 97.75 14 ARG B N 1
ATOM 2180 C CA . ARG B 1 14 ? -1.793 7.477 -2.18 1 97.75 14 ARG B CA 1
ATOM 2181 C C . ARG B 1 14 ? -0.771 7.586 -3.307 1 97.75 14 ARG B C 1
ATOM 2183 O O . ARG B 1 14 ? -0.804 6.801 -4.258 1 97.75 14 ARG B O 1
ATOM 2190 N N . GLU B 1 15 ? 0.129 8.523 -3.17 1 98.31 15 GLU B N 1
ATOM 2191 C CA . GLU B 1 15 ? 1.137 8.766 -4.199 1 98.31 15 GLU B CA 1
ATOM 2192 C C . GLU B 1 15 ? 2.031 7.543 -4.391 1 98.31 15 GLU B C 1
ATOM 2194 O O . GLU B 1 15 ? 2.227 7.078 -5.516 1 98.31 15 GLU B O 1
ATOM 2199 N N . ILE B 1 16 ? 2.508 7.004 -3.285 1 98.62 16 ILE B N 1
ATOM 2200 C CA . ILE B 1 16 ? 3.418 5.867 -3.33 1 98.62 16 ILE B CA 1
ATOM 2201 C C . ILE B 1 16 ? 2.668 4.625 -3.816 1 98.62 16 ILE B C 1
ATOM 2203 O O . ILE B 1 16 ? 3.195 3.848 -4.613 1 98.62 16 ILE B O 1
ATOM 2207 N N . SER B 1 17 ? 1.436 4.445 -3.318 1 98.31 17 SER B N 1
ATOM 2208 C CA . SER B 1 17 ? 0.642 3.303 -3.758 1 98.31 17 SER B CA 1
ATOM 2209 C C . SER B 1 17 ? 0.407 3.34 -5.266 1 98.31 17 SER B C 1
ATOM 2211 O O . SER B 1 17 ? 0.567 2.326 -5.949 1 98.31 17 SER B O 1
ATOM 2213 N N . TYR B 1 18 ? 0.058 4.477 -5.738 1 98 18 TYR B N 1
ATOM 2214 C CA . TYR B 1 18 ? -0.156 4.637 -7.176 1 98 18 TYR B CA 1
ATOM 2215 C C . TYR B 1 18 ? 1.116 4.32 -7.953 1 98 18 TYR B C 1
ATOM 2217 O O . TYR B 1 18 ? 1.103 3.492 -8.867 1 98 18 TYR B O 1
ATOM 2225 N N . LEU B 1 19 ? 2.172 4.949 -7.59 1 98.31 19 LEU B N 1
ATOM 2226 C CA . LEU B 1 19 ? 3.426 4.809 -8.32 1 98.31 19 LEU B CA 1
ATOM 2227 C C . LEU B 1 19 ? 3.959 3.383 -8.219 1 98.31 19 LEU B C 1
ATOM 2229 O O . LEU B 1 19 ? 4.531 2.859 -9.18 1 98.31 19 LEU B O 1
ATOM 2233 N N . ALA B 1 20 ? 3.84 2.76 -7.039 1 97.88 20 ALA B N 1
ATOM 2234 C CA . ALA B 1 20 ? 4.262 1.372 -6.855 1 97.88 20 ALA B CA 1
ATOM 2235 C C . ALA B 1 20 ? 3.498 0.44 -7.793 1 97.88 20 ALA B C 1
ATOM 2237 O O . ALA B 1 20 ? 4.082 -0.475 -8.375 1 97.88 20 ALA B O 1
ATOM 2238 N N . SER B 1 21 ? 2.215 0.678 -7.93 1 97.38 21 SER B N 1
ATOM 2239 C CA . SER B 1 21 ? 1.387 -0.161 -8.789 1 97.38 21 SER B CA 1
ATOM 2240 C C . SER B 1 21 ? 1.812 -0.041 -10.25 1 97.38 21 SER B C 1
ATOM 2242 O O . SER B 1 21 ? 1.63 -0.976 -11.031 1 97.38 21 SER B O 1
ATOM 2244 N N . GLN B 1 22 ? 2.428 1.081 -10.578 1 96.75 22 GLN B N 1
ATOM 2245 C CA . GLN B 1 22 ? 2.768 1.374 -11.969 1 96.75 22 GLN B CA 1
ATOM 2246 C C . GLN B 1 22 ? 4.238 1.076 -12.25 1 96.75 22 GLN B C 1
ATOM 2248 O O . GLN B 1 22 ? 4.684 1.162 -13.398 1 96.75 22 GLN B O 1
ATOM 2253 N N . SER B 1 23 ? 5.016 0.708 -11.266 1 97.12 23 SER B N 1
ATOM 2254 C CA . SER B 1 23 ? 6.465 0.587 -11.383 1 97.12 23 SER B CA 1
ATOM 2255 C C . SER B 1 23 ? 6.848 -0.54 -12.336 1 97.12 23 SER B C 1
ATOM 2257 O O . SER B 1 23 ? 6.145 -1.548 -12.43 1 97.12 23 SER B O 1
ATOM 2259 N N . GLU B 1 24 ? 7.961 -0.373 -12.93 1 94.44 24 GLU B N 1
ATOM 2260 C CA . GLU B 1 24 ? 8.531 -1.41 -13.781 1 94.44 24 GLU B CA 1
ATOM 2261 C C . GLU B 1 24 ? 9.164 -2.521 -12.953 1 94.44 24 GLU B C 1
ATOM 2263 O O . GLU B 1 24 ? 9.492 -3.59 -13.484 1 94.44 24 GLU B O 1
ATOM 2268 N N . HIS B 1 25 ? 9.258 -2.281 -11.672 1 95.31 25 HIS B N 1
ATOM 2269 C CA . HIS B 1 25 ? 10.008 -3.191 -10.82 1 95.31 25 HIS B CA 1
ATOM 2270 C C . HIS B 1 25 ? 9.133 -3.752 -9.703 1 95.31 25 HIS B C 1
ATOM 2272 O O . HIS B 1 25 ? 7.949 -3.404 -9.602 1 95.31 25 HIS B O 1
ATOM 2278 N N . TYR B 1 26 ? 9.672 -4.707 -8.969 1 92.38 26 TYR B N 1
ATOM 2279 C CA . TYR B 1 26 ? 9 -5.25 -7.797 1 92.38 26 TYR B CA 1
ATOM 2280 C C . TYR B 1 26 ? 9.125 -4.305 -6.609 1 92.38 26 TYR B C 1
ATOM 2282 O O . TYR B 1 26 ? 10.234 -3.965 -6.191 1 92.38 26 TYR B O 1
ATOM 2290 N N . ILE B 1 27 ? 7.965 -3.896 -6.121 1 95.94 27 ILE B N 1
ATOM 2291 C CA . ILE B 1 27 ? 7.992 -2.926 -5.031 1 95.94 27 ILE B CA 1
ATOM 2292 C C . ILE B 1 27 ? 7.391 -3.545 -3.773 1 95.94 27 ILE B C 1
ATOM 2294 O O . ILE B 1 27 ? 6.336 -4.184 -3.83 1 95.94 27 ILE B O 1
ATOM 2298 N N . ASP B 1 28 ? 8.062 -3.465 -2.725 1 95.94 28 ASP B N 1
ATOM 2299 C CA . ASP B 1 28 ? 7.602 -3.799 -1.379 1 95.94 28 ASP B CA 1
ATOM 2300 C C . ASP B 1 28 ? 7.57 -2.561 -0.486 1 95.94 28 ASP B C 1
ATOM 2302 O O . ASP B 1 28 ? 8.617 -2.045 -0.092 1 95.94 28 ASP B O 1
ATOM 2306 N N . VAL B 1 29 ? 6.363 -2.096 -0.155 1 97.75 29 VAL B N 1
ATOM 2307 C CA . VAL B 1 29 ? 6.227 -0.812 0.523 1 97.75 29 VAL B CA 1
ATOM 2308 C C . VAL B 1 29 ? 5.906 -1.038 1.999 1 97.75 29 VAL B C 1
ATOM 2310 O O . VAL B 1 29 ? 5.082 -1.893 2.338 1 97.75 29 VAL B O 1
ATOM 2313 N N . THR B 1 30 ? 6.566 -0.321 2.838 1 97.31 30 THR B N 1
ATOM 2314 C CA . THR B 1 30 ? 6.215 -0.157 4.246 1 97.31 30 THR B CA 1
ATOM 2315 C C . THR B 1 30 ? 5.926 1.307 4.562 1 97.31 30 THR B C 1
ATOM 2317 O O . THR B 1 30 ? 6.781 2.172 4.363 1 97.31 30 THR B O 1
ATOM 2320 N N . PHE B 1 31 ? 4.738 1.562 5.027 1 96.75 31 PHE B N 1
ATOM 2321 C CA . PHE B 1 31 ? 4.387 2.908 5.465 1 96.75 31 PHE B CA 1
ATOM 2322 C C . PHE B 1 31 ? 4.602 3.061 6.965 1 96.75 31 PHE B C 1
ATOM 2324 O O . PHE B 1 31 ? 4.285 2.154 7.738 1 96.75 31 PHE B O 1
ATOM 2331 N N . LEU B 1 32 ? 5.141 4.164 7.359 1 95.06 32 LEU B N 1
ATOM 2332 C CA . LEU B 1 32 ? 5.285 4.5 8.773 1 95.06 32 LEU B CA 1
ATOM 2333 C C . LEU B 1 32 ? 4.34 5.637 9.156 1 95.06 32 LEU B C 1
ATOM 2335 O O . LEU B 1 32 ? 4.09 6.539 8.359 1 95.06 32 LEU B O 1
ATOM 2339 N N . HIS B 1 33 ? 3.914 5.598 10.344 1 91.38 33 HIS B N 1
ATOM 2340 C CA . HIS B 1 33 ? 2.93 6.543 10.859 1 91.38 33 HIS B CA 1
ATOM 2341 C C . HIS B 1 33 ? 3.406 7.98 10.68 1 91.38 33 HIS B C 1
ATOM 2343 O O . HIS B 1 33 ? 4.574 8.289 10.93 1 91.38 33 HIS B O 1
ATOM 2349 N N . GLN B 1 34 ? 2.52 8.812 10.289 1 87.56 34 GLN B N 1
ATOM 2350 C CA . GLN B 1 34 ? 2.814 10.211 9.984 1 87.56 34 GLN B CA 1
ATOM 2351 C C . GLN B 1 34 ? 3.281 10.953 11.227 1 87.56 34 GLN B C 1
ATOM 2353 O O . GLN B 1 34 ? 4.129 11.844 11.141 1 87.56 34 GLN B O 1
ATOM 2358 N N . GLY B 1 35 ? 2.854 10.586 12.406 1 83.88 35 GLY B N 1
ATOM 2359 C CA . GLY B 1 35 ? 3.109 11.297 13.648 1 83.88 35 GLY B CA 1
ATOM 2360 C C . GLY B 1 35 ? 4.543 11.172 14.125 1 83.88 35 GLY B C 1
ATOM 2361 O O . GLY B 1 35 ? 4.984 11.93 14.992 1 83.88 35 GLY B O 1
ATOM 2362 N N . LEU B 1 36 ? 5.281 10.359 13.492 1 84.38 36 LEU B N 1
ATOM 2363 C CA . LEU B 1 36 ? 6.664 10.133 13.891 1 84.38 36 LEU B CA 1
ATOM 2364 C C . LEU B 1 36 ? 7.535 11.344 13.562 1 84.38 36 LEU B C 1
ATOM 2366 O O . LEU B 1 36 ? 8.625 11.492 14.109 1 84.38 36 LEU B O 1
ATOM 2370 N N . HIS B 1 37 ? 7.078 12.203 12.695 1 77.69 37 HIS B N 1
ATOM 2371 C CA . HIS B 1 37 ? 7.824 13.414 12.352 1 77.69 37 HIS B CA 1
ATOM 2372 C C . HIS B 1 37 ? 7.91 14.359 13.547 1 77.69 37 HIS B C 1
ATOM 2374 O O . HIS B 1 37 ? 8.789 15.227 13.594 1 77.69 37 HIS B O 1
ATOM 2380 N N . ASP B 1 38 ? 7.023 14.188 14.508 1 79.75 38 ASP B N 1
ATOM 2381 C CA . ASP B 1 38 ? 7.004 15.031 15.703 1 79.75 38 ASP B CA 1
ATOM 2382 C C . ASP B 1 38 ? 8.008 14.531 16.734 1 79.75 38 ASP B C 1
ATOM 2384 O O . ASP B 1 38 ? 8.312 15.234 17.703 1 79.75 38 ASP B O 1
ATOM 2388 N N . THR B 1 39 ? 8.492 13.352 16.516 1 88.44 39 THR B N 1
ATOM 2389 C CA . THR B 1 39 ? 9.453 12.719 17.406 1 88.44 39 THR B CA 1
ATOM 2390 C C . THR B 1 39 ? 10.617 12.117 16.625 1 88.44 39 THR B C 1
ATOM 2392 O O . THR B 1 39 ? 10.68 10.906 16.422 1 88.44 39 THR B O 1
ATOM 2395 N N . PRO B 1 40 ? 11.547 12.938 16.312 1 89 40 PRO B N 1
ATOM 2396 C CA . PRO B 1 40 ? 12.617 12.531 15.398 1 89 40 PRO B CA 1
ATOM 2397 C C . PRO B 1 40 ? 13.391 11.312 15.898 1 89 40 PRO B C 1
ATOM 2399 O O . PRO B 1 40 ? 13.805 10.469 15.102 1 89 40 PRO B O 1
ATOM 2402 N N . GLU B 1 41 ? 13.562 11.234 17.188 1 92.5 41 GLU B N 1
ATOM 2403 C CA . GLU B 1 41 ? 14.266 10.086 17.734 1 92.5 41 GLU B CA 1
ATOM 2404 C C . GLU B 1 41 ? 13.492 8.789 17.5 1 92.5 41 GLU B C 1
ATOM 2406 O O . GLU B 1 41 ? 14.078 7.77 17.141 1 92.5 41 GLU B O 1
ATOM 2411 N N . LYS B 1 42 ? 12.188 8.898 17.688 1 93.5 42 LYS B N 1
ATOM 2412 C CA . LYS B 1 42 ? 11.352 7.723 17.453 1 93.5 42 LYS B CA 1
ATOM 2413 C C . LYS B 1 42 ? 11.312 7.371 15.961 1 93.5 42 LYS B C 1
ATOM 2415 O O . LYS B 1 42 ? 11.344 6.195 15.602 1 93.5 42 LYS B O 1
ATOM 2420 N N . LEU B 1 43 ? 11.195 8.359 15.125 1 94.69 43 LEU B N 1
ATOM 2421 C CA . LEU B 1 43 ? 11.242 8.141 13.68 1 94.69 43 LEU B CA 1
ATOM 2422 C C . LEU B 1 43 ? 12.539 7.434 13.281 1 94.69 43 LEU B C 1
ATOM 2424 O O . LEU B 1 43 ? 12.508 6.457 12.531 1 94.69 43 LEU B O 1
ATOM 2428 N N . ASN B 1 44 ? 13.656 7.98 13.812 1 95.94 44 ASN B N 1
ATOM 2429 C CA . ASN B 1 44 ? 14.969 7.426 13.516 1 95.94 44 ASN B CA 1
ATOM 2430 C C . ASN B 1 44 ? 15.047 5.941 13.867 1 95.94 44 ASN B C 1
ATOM 2432 O O . ASN B 1 44 ? 15.469 5.129 13.039 1 95.94 44 ASN B O 1
ATOM 2436 N N . LYS B 1 45 ? 14.609 5.59 15.047 1 96.81 45 LYS B N 1
ATOM 2437 C CA . LYS B 1 45 ? 14.641 4.207 15.516 1 96.81 45 LYS B CA 1
ATOM 2438 C C . LYS B 1 45 ? 13.742 3.32 14.656 1 96.81 45 LYS B C 1
ATOM 2440 O O . LYS B 1 45 ? 14.117 2.195 14.32 1 96.81 45 LYS B O 1
ATOM 2445 N N . ARG B 1 46 ? 12.57 3.809 14.336 1 96.88 46 ARG B N 1
ATOM 2446 C CA . ARG B 1 46 ? 11.633 3.039 13.531 1 96.88 46 ARG B CA 1
ATOM 2447 C C . ARG B 1 46 ? 12.172 2.818 12.117 1 96.88 46 ARG B C 1
ATOM 2449 O O . ARG B 1 46 ? 12.031 1.728 11.562 1 96.88 46 ARG B O 1
ATOM 2456 N N . LEU B 1 47 ? 12.727 3.826 11.531 1 97.44 47 LEU B N 1
ATOM 2457 C CA . LEU B 1 47 ? 13.352 3.707 10.219 1 97.44 47 LEU B CA 1
ATOM 2458 C C . LEU B 1 47 ? 14.461 2.662 10.234 1 97.44 47 LEU B C 1
ATOM 2460 O O . LEU B 1 47 ? 14.516 1.795 9.359 1 97.44 47 LEU B O 1
ATOM 2464 N N . GLN B 1 48 ? 15.336 2.768 11.25 1 97.94 48 GLN B N 1
ATOM 2465 C CA . GLN B 1 48 ? 16.438 1.811 11.367 1 97.94 48 GLN B CA 1
ATOM 2466 C C . GLN B 1 48 ? 15.898 0.383 11.477 1 97.94 48 GLN B C 1
ATOM 2468 O O . GLN B 1 48 ? 16.438 -0.534 10.852 1 97.94 48 GLN B O 1
ATOM 2473 N N . TYR B 1 49 ? 14.891 0.25 12.258 1 98.19 49 TYR B N 1
ATOM 2474 C CA . TYR B 1 49 ? 14.266 -1.057 12.43 1 98.19 49 TYR B CA 1
ATOM 2475 C C . TYR B 1 49 ? 13.805 -1.622 11.094 1 98.19 49 TYR B C 1
ATOM 2477 O O . TYR B 1 49 ? 14.062 -2.789 10.781 1 98.19 49 TYR B O 1
ATOM 2485 N N . GLU B 1 50 ? 13.078 -0.847 10.32 1 97.94 50 GLU B N 1
ATOM 2486 C CA . GLU B 1 50 ? 12.57 -1.305 9.031 1 97.94 50 GLU B CA 1
ATOM 2487 C C . GLU B 1 50 ? 13.711 -1.591 8.055 1 97.94 50 GLU B C 1
ATOM 2489 O O . GLU B 1 50 ? 13.633 -2.521 7.25 1 97.94 50 GLU B O 1
ATOM 2494 N N . ILE B 1 51 ? 14.742 -0.781 8.086 1 98.31 51 ILE B N 1
ATOM 2495 C CA . ILE B 1 51 ? 15.922 -1.004 7.262 1 98.31 51 ILE B CA 1
ATOM 2496 C C . ILE B 1 51 ? 16.562 -2.338 7.629 1 98.31 51 ILE B C 1
ATOM 2498 O O . ILE B 1 51 ? 16.906 -3.131 6.754 1 98.31 51 ILE B O 1
ATOM 2502 N N . ASP B 1 52 ? 16.734 -2.592 8.914 1 98.12 52 ASP B N 1
ATOM 2503 C CA . ASP B 1 52 ? 17.312 -3.852 9.383 1 98.12 52 ASP B CA 1
ATOM 2504 C C . ASP B 1 52 ? 16.469 -5.039 8.914 1 98.12 52 ASP B C 1
ATOM 2506 O O . ASP B 1 52 ? 17.016 -6.062 8.492 1 98.12 52 ASP B O 1
ATOM 2510 N N . ARG B 1 53 ? 15.195 -4.914 8.969 1 96.5 53 ARG B N 1
ATOM 2511 C CA . ARG B 1 53 ? 14.297 -5.969 8.492 1 96.5 53 ARG B CA 1
ATOM 2512 C C . ARG B 1 53 ? 14.492 -6.223 7.004 1 96.5 53 ARG B C 1
ATOM 2514 O O . ARG B 1 53 ? 14.469 -7.371 6.555 1 96.5 53 ARG B O 1
ATOM 2521 N N . ALA B 1 54 ? 14.602 -5.168 6.246 1 96.06 54 ALA B N 1
ATOM 2522 C CA . ALA B 1 54 ? 14.82 -5.309 4.809 1 96.06 54 ALA B CA 1
ATOM 2523 C C . ALA B 1 54 ? 16.125 -6.047 4.523 1 96.06 54 ALA B C 1
ATOM 2525 O O . ALA B 1 54 ? 16.234 -6.773 3.533 1 96.06 54 ALA B O 1
ATOM 2526 N N . ASN B 1 55 ? 17.094 -5.855 5.402 1 96.06 55 ASN B N 1
ATOM 2527 C CA . ASN B 1 55 ? 18.391 -6.508 5.242 1 96.06 55 ASN B CA 1
ATOM 2528 C C . ASN B 1 55 ? 18.297 -8.016 5.438 1 96.06 55 ASN B C 1
ATOM 2530 O O . ASN B 1 55 ? 19.219 -8.758 5.109 1 96.06 55 ASN B O 1
ATOM 2534 N N . GLU B 1 56 ? 17.188 -8.484 5.988 1 91.12 56 GLU B N 1
ATOM 2535 C CA . GLU B 1 56 ? 16.953 -9.914 6.152 1 91.12 56 GLU B CA 1
ATOM 2536 C C . GLU B 1 56 ? 16.641 -10.586 4.816 1 91.12 56 GLU B C 1
ATOM 2538 O O . GLU B 1 56 ? 16.734 -11.805 4.695 1 91.12 56 GLU B O 1
ATOM 2543 N N . GLY B 1 57 ? 16.234 -9.812 3.836 1 88.06 57 GLY B N 1
ATOM 2544 C CA . GLY B 1 57 ? 16.031 -10.352 2.502 1 88.06 57 GLY B CA 1
ATOM 2545 C C . GLY B 1 57 ? 14.625 -10.109 1.968 1 88.06 57 GLY B C 1
ATOM 2546 O O . GLY B 1 57 ? 13.75 -9.641 2.697 1 88.06 57 GLY B O 1
ATOM 2547 N N . PHE B 1 58 ? 14.445 -10.438 0.693 1 84.12 58 PHE B N 1
ATOM 2548 C CA . PHE B 1 58 ? 13.164 -10.359 -0.007 1 84.12 58 PHE B CA 1
ATOM 2549 C C . PHE B 1 58 ? 12.258 -11.516 0.391 1 84.12 58 PHE B C 1
ATOM 2551 O O . PHE B 1 58 ? 12.68 -12.672 0.398 1 84.12 58 PHE B O 1
ATOM 2558 N N . PRO B 1 59 ? 11.023 -11.234 0.896 1 75.81 59 PRO B N 1
ATOM 2559 C CA . PRO B 1 59 ? 10.211 -12.258 1.542 1 75.81 59 PRO B CA 1
ATOM 2560 C C . PRO B 1 59 ? 9.688 -13.305 0.556 1 75.81 59 PRO B C 1
ATOM 2562 O O . PRO B 1 59 ? 9.102 -14.312 0.967 1 75.81 59 PRO B O 1
ATOM 2565 N N . TYR B 1 60 ? 9.828 -13.125 -0.684 1 70.81 60 TYR B N 1
ATOM 2566 C CA . TYR B 1 60 ? 9.281 -14.086 -1.63 1 70.81 60 TYR B CA 1
ATOM 2567 C C . TYR B 1 60 ? 10.375 -14.992 -2.18 1 70.81 60 TYR B C 1
ATOM 2569 O O . TYR B 1 60 ? 11.312 -14.523 -2.826 1 70.81 60 TYR B O 1
ATOM 2577 N N . ASN B 1 61 ? 10.703 -15.922 -1.189 1 59.12 61 ASN B N 1
ATOM 2578 C CA . ASN B 1 61 ? 11.828 -16.844 -1.388 1 59.12 61 ASN B CA 1
ATOM 2579 C C . ASN B 1 61 ? 11.453 -18 -2.314 1 59.12 61 ASN B C 1
ATOM 2581 O O . ASN B 1 61 ? 10.312 -18.453 -2.307 1 59.12 61 ASN B O 1
ATOM 2585 N N . TYR B 1 62 ? 12.156 -17.859 -3.43 1 56.75 62 TYR B N 1
ATOM 2586 C CA . TYR B 1 62 ? 12.133 -19.109 -4.16 1 56.75 62 TYR B CA 1
ATOM 2587 C C . TYR B 1 62 ? 13.039 -20.141 -3.498 1 56.75 62 TYR B C 1
ATOM 2589 O O . TYR B 1 62 ? 13.891 -19.797 -2.678 1 56.75 62 TYR B O 1
ATOM 2597 N N . PHE B 1 63 ? 12.805 -21.469 -3.666 1 54.19 63 PHE B N 1
ATOM 2598 C CA . PHE B 1 63 ? 13.578 -22.578 -3.127 1 54.19 63 PHE B CA 1
ATOM 2599 C C . PHE B 1 63 ? 14.977 -22.125 -2.729 1 54.19 63 PHE B C 1
ATOM 2601 O O . PHE B 1 63 ? 15.812 -21.859 -3.592 1 54.19 63 PHE B O 1
ATOM 2608 N N . ASP B 1 64 ? 15.195 -22.078 -1.478 1 57.22 64 ASP B N 1
ATOM 2609 C CA . ASP B 1 64 ? 16.484 -21.797 -0.846 1 57.22 64 ASP B CA 1
ATOM 2610 C C . ASP B 1 64 ? 17.141 -20.562 -1.46 1 57.22 64 ASP B C 1
ATOM 2612 O O . ASP B 1 64 ? 18.359 -20.406 -1.386 1 57.22 64 ASP B O 1
ATOM 2616 N N . THR B 1 65 ? 16.469 -19.797 -2.359 1 59.62 65 THR B N 1
ATOM 2617 C CA . THR B 1 65 ? 17.062 -18.578 -2.887 1 59.62 65 THR B CA 1
ATOM 2618 C C . THR B 1 65 ? 16.375 -17.344 -2.301 1 59.62 65 THR B C 1
ATOM 2620 O O . THR B 1 65 ? 15.164 -17.172 -2.438 1 59.62 65 THR B O 1
ATOM 2623 N N . CYS B 1 66 ? 16.688 -17.031 -1.09 1 62.62 66 CYS B N 1
ATOM 2624 C CA . CYS B 1 66 ? 16.188 -15.773 -0.557 1 62.62 66 CYS B CA 1
ATOM 2625 C C . CYS B 1 66 ? 16.891 -14.594 -1.21 1 62.62 66 CYS B C 1
ATOM 2627 O O . CYS B 1 66 ? 17.938 -14.133 -0.724 1 62.62 66 CYS B O 1
ATOM 2629 N N . PRO B 1 67 ? 16.266 -14.234 -2.32 1 79.62 67 PRO B N 1
ATOM 2630 C CA . PRO B 1 67 ? 16.953 -13.094 -2.926 1 79.62 67 PRO B CA 1
ATOM 2631 C C . PRO B 1 67 ? 16.906 -11.844 -2.053 1 79.62 67 PRO B C 1
ATOM 2633 O O . PRO B 1 67 ? 16.047 -11.727 -1.179 1 79.62 67 PRO B O 1
ATOM 2636 N N . ASP B 1 68 ? 17.969 -11.039 -2.123 1 88.75 68 ASP B N 1
ATOM 2637 C CA . ASP B 1 68 ? 18.016 -9.734 -1.471 1 88.75 68 ASP B CA 1
ATOM 2638 C C . ASP B 1 68 ? 17.25 -8.688 -2.285 1 88.75 68 ASP B C 1
ATOM 2640 O O . ASP B 1 68 ? 17 -8.883 -3.479 1 88.75 68 ASP B O 1
ATOM 2644 N N . TYR B 1 69 ? 16.734 -7.672 -1.548 1 94.94 69 TYR B N 1
ATOM 2645 C CA . TYR B 1 69 ? 16.406 -6.457 -2.277 1 94.94 69 TYR B CA 1
ATOM 2646 C C . TYR B 1 69 ?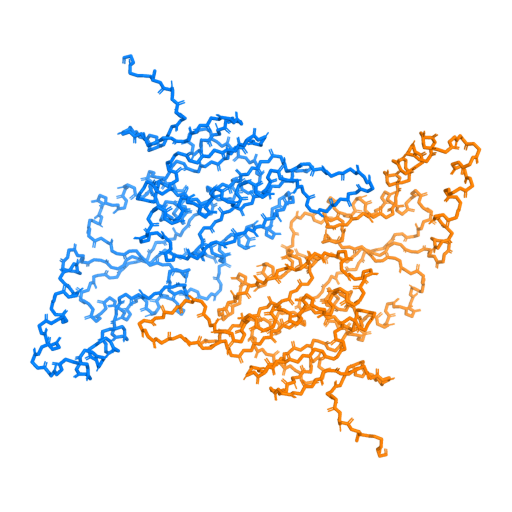 17.625 -5.875 -2.967 1 94.94 69 TYR B C 1
ATOM 2648 O O . TYR B 1 69 ? 18.766 -6.105 -2.531 1 94.94 69 TYR B O 1
ATOM 2656 N N . ASP B 1 70 ? 17.344 -5.207 -4.039 1 96.38 70 ASP B N 1
ATOM 2657 C CA . ASP B 1 70 ? 18.453 -4.52 -4.715 1 96.38 70 ASP B CA 1
ATOM 2658 C C . ASP B 1 70 ? 18.75 -3.182 -4.047 1 96.38 70 ASP B C 1
ATOM 2660 O O . ASP B 1 70 ? 19.922 -2.785 -3.941 1 96.38 70 ASP B O 1
ATOM 2664 N N . TYR B 1 71 ? 17.719 -2.441 -3.588 1 98.12 71 TYR B N 1
ATOM 2665 C CA . TYR B 1 71 ? 17.844 -1.159 -2.9 1 98.12 71 TYR B CA 1
ATOM 2666 C C . TYR B 1 71 ? 16.766 -1.025 -1.819 1 98.12 71 TYR B C 1
ATOM 2668 O O . TYR B 1 71 ? 15.703 -1.633 -1.913 1 98.12 71 TYR B O 1
ATOM 2676 N N . ILE B 1 72 ? 17.125 -0.309 -0.822 1 98.62 72 ILE B N 1
ATOM 2677 C CA . ILE B 1 72 ? 16.141 0.234 0.108 1 98.62 72 ILE B CA 1
ATOM 2678 C C . ILE B 1 72 ? 15.93 1.719 -0.179 1 98.62 72 ILE B C 1
ATOM 2680 O O . ILE B 1 72 ? 16.859 2.525 -0.041 1 98.62 72 ILE B O 1
ATOM 2684 N N . ILE B 1 73 ? 14.773 2.066 -0.614 1 98.81 73 ILE B N 1
ATOM 2685 C CA . ILE B 1 73 ? 14.414 3.451 -0.899 1 98.81 73 ILE B CA 1
ATOM 2686 C C . ILE B 1 73 ? 13.703 4.059 0.308 1 98.81 73 ILE B C 1
ATOM 2688 O O . ILE B 1 73 ? 12.648 3.578 0.72 1 98.81 73 ILE B O 1
ATOM 2692 N N . VAL B 1 74 ? 14.289 5.059 0.895 1 98.38 74 VAL B N 1
ATOM 2693 C CA . VAL B 1 74 ? 13.719 5.773 2.031 1 98.38 74 VAL B CA 1
ATOM 2694 C C . VAL B 1 74 ? 13.039 7.051 1.548 1 98.38 74 VAL B C 1
ATOM 2696 O O . VAL B 1 74 ? 13.711 8.039 1.238 1 98.38 74 VAL B O 1
ATOM 2699 N N . CYS B 1 75 ? 11.695 7.043 1.527 1 97.88 75 CYS B N 1
ATOM 2700 C CA . CYS B 1 75 ? 10.93 8.172 1.008 1 97.88 75 CYS B CA 1
ATOM 2701 C C . CYS B 1 75 ? 10.648 9.195 2.105 1 97.88 75 CYS B C 1
ATOM 2703 O O . CYS B 1 75 ? 9.492 9.484 2.406 1 97.88 75 CYS B O 1
ATOM 2705 N N . TYR B 1 76 ? 11.688 9.711 2.621 1 96.69 76 TYR B N 1
ATOM 2706 C CA . TYR B 1 76 ? 11.742 10.797 3.592 1 96.69 76 TYR B CA 1
ATOM 2707 C C . TYR B 1 76 ? 12.766 11.844 3.174 1 96.69 76 TYR B C 1
ATOM 2709 O O . TYR B 1 76 ? 13.797 11.516 2.58 1 96.69 76 TYR B O 1
ATOM 2717 N N . GLY B 1 77 ? 12.477 13.125 3.406 1 93.38 77 GLY B N 1
ATOM 2718 C CA . GLY B 1 77 ? 13.555 14.102 3.422 1 93.38 77 GLY B CA 1
ATOM 2719 C C . GLY B 1 77 ? 14.359 14.086 4.711 1 93.38 77 GLY B C 1
ATOM 2720 O O . GLY B 1 77 ? 14.484 13.039 5.352 1 93.38 77 GLY B O 1
ATOM 2721 N N . LEU B 1 78 ? 14.984 15.203 4.984 1 89.81 78 LEU B N 1
ATOM 2722 C CA . LEU B 1 78 ? 15.695 15.328 6.246 1 89.81 78 LEU B CA 1
ATOM 2723 C C . LEU B 1 78 ? 14.75 15.156 7.43 1 89.81 78 LEU B C 1
ATOM 2725 O O . LEU B 1 78 ? 15.094 14.492 8.414 1 89.81 78 LEU B O 1
ATOM 2729 N N . CYS B 1 79 ? 13.516 15.672 7.332 1 88.31 79 CYS B N 1
ATOM 2730 C CA . CYS B 1 79 ? 12.422 15.484 8.281 1 88.31 79 CYS B CA 1
ATOM 2731 C C . CYS B 1 79 ? 12.891 15.719 9.711 1 88.31 79 CYS B C 1
ATOM 2733 O O . CYS B 1 79 ? 12.844 14.812 10.539 1 88.31 79 CYS B O 1
ATOM 2735 N N . SER B 1 80 ? 13.25 16.953 10.062 1 86.38 80 SER B N 1
ATOM 2736 C CA . SER B 1 80 ? 13.758 17.375 11.359 1 86.38 80 SER B CA 1
ATOM 2737 C C . SER B 1 80 ? 14.922 16.5 11.812 1 86.38 80 SER B C 1
ATOM 2739 O O . SER B 1 80 ? 14.953 16.047 12.953 1 86.38 80 SER B O 1
ATOM 2741 N N . ASN B 1 81 ? 15.703 16.094 10.914 1 88.44 81 ASN B N 1
ATOM 2742 C CA . ASN B 1 81 ? 16.922 15.297 11.102 1 88.44 81 ASN B CA 1
ATOM 2743 C C . ASN B 1 81 ? 16.594 13.859 11.5 1 88.44 81 ASN B C 1
ATOM 2745 O O . ASN B 1 81 ? 17.453 13.148 12.031 1 88.44 81 ASN B O 1
ATOM 2749 N N . GLY B 1 82 ? 15.398 13.445 11.273 1 90.75 82 GLY B N 1
ATOM 2750 C CA . GLY B 1 82 ? 14.945 12.125 11.648 1 90.75 82 GLY B CA 1
ATOM 2751 C C . GLY B 1 82 ? 15.688 11.008 10.938 1 90.75 82 GLY B C 1
ATOM 2752 O O . GLY B 1 82 ? 15.75 9.883 11.438 1 90.75 82 GLY B O 1
ATOM 2753 N N . ILE B 1 83 ? 16.281 11.305 9.82 1 93.94 83 ILE B N 1
ATOM 2754 C CA . ILE B 1 83 ? 16.906 10.234 9.047 1 93.94 83 ILE B CA 1
ATOM 2755 C C . ILE B 1 83 ? 18.406 10.211 9.312 1 93.94 83 ILE B C 1
ATOM 2757 O O . ILE B 1 83 ? 19.125 9.336 8.812 1 93.94 83 ILE B O 1
ATOM 2761 N N . THR B 1 84 ? 18.953 11.234 10.039 1 94.25 84 THR B N 1
ATOM 2762 C CA . THR B 1 84 ? 20.375 11.312 10.305 1 94.25 84 THR B CA 1
ATOM 2763 C C . THR B 1 84 ? 20.844 10.117 11.125 1 94.25 84 THR B C 1
ATOM 2765 O O . THR B 1 84 ? 20.188 9.727 12.094 1 94.25 84 THR B O 1
ATOM 2768 N N . GLY B 1 85 ? 21.906 9.508 10.656 1 95.44 85 GLY B N 1
ATOM 2769 C CA . GLY B 1 85 ? 22.516 8.43 11.406 1 95.44 85 GLY B CA 1
ATOM 2770 C C . GLY B 1 85 ? 22.031 7.055 10.992 1 95.44 85 GLY B C 1
ATOM 2771 O O . GLY B 1 85 ? 22.609 6.035 11.383 1 95.44 85 GLY B O 1
ATOM 2772 N N . ILE B 1 86 ? 20.922 6.902 10.234 1 96.44 86 ILE B N 1
ATOM 2773 C CA . ILE B 1 86 ? 20.469 5.586 9.805 1 96.44 86 ILE B CA 1
ATOM 2774 C C . ILE B 1 86 ? 21.5 4.969 8.859 1 96.44 86 ILE B C 1
ATOM 2776 O O . ILE B 1 86 ? 22.25 5.684 8.195 1 96.44 86 ILE B O 1
ATOM 2780 N N . CYS B 1 87 ? 21.453 3.67 8.859 1 97 87 CYS B N 1
ATOM 2781 C CA . CYS B 1 87 ? 22.453 2.924 8.094 1 97 87 CYS B CA 1
ATOM 2782 C C . CYS B 1 87 ? 21.922 1.545 7.711 1 97 87 CYS B C 1
ATOM 2784 O O . CYS B 1 87 ? 21.203 0.914 8.492 1 97 87 CYS B O 1
ATOM 2786 N N . SER B 1 88 ? 22.219 1.149 6.504 1 98 88 SER B N 1
ATOM 2787 C CA . SER B 1 88 ? 21.922 -0.205 6.043 1 98 88 SER B CA 1
ATOM 2788 C C . SER B 1 88 ? 23.188 -1.062 6.02 1 98 88 SER B C 1
ATOM 2790 O O . SER B 1 88 ? 24.219 -0.646 5.484 1 98 88 SER B O 1
ATOM 2792 N N . GLN B 1 89 ? 23.094 -2.229 6.527 1 96.88 89 GLN B N 1
ATOM 2793 C CA . GLN B 1 89 ? 24.281 -3.062 6.676 1 96.88 89 GLN B CA 1
ATOM 2794 C C . GLN B 1 89 ? 24.672 -3.723 5.355 1 96.88 89 GLN B C 1
ATOM 2796 O O . GLN B 1 89 ? 25.844 -3.801 5.012 1 96.88 89 GLN B O 1
ATOM 2801 N N . ARG B 1 90 ? 23.703 -4.164 4.609 1 96.44 90 ARG B N 1
ATOM 2802 C CA . ARG B 1 90 ? 24.031 -5.02 3.469 1 96.44 90 ARG B CA 1
ATOM 2803 C C . ARG B 1 90 ? 23.578 -4.375 2.16 1 96.44 90 ARG B C 1
ATOM 2805 O O . ARG B 1 90 ? 24.172 -4.629 1.106 1 96.44 90 ARG B O 1
ATOM 2812 N N . LEU B 1 91 ? 22.547 -3.604 2.182 1 97.69 91 LEU B N 1
ATOM 2813 C CA . LEU B 1 91 ? 21.906 -3.09 0.971 1 97.69 91 LEU B CA 1
ATOM 2814 C C . LEU B 1 91 ? 22.141 -1.591 0.826 1 97.69 91 LEU B C 1
ATOM 2816 O O . LEU B 1 91 ? 22.203 -0.868 1.824 1 97.69 91 LEU B O 1
ATOM 2820 N N . PRO B 1 92 ? 22.25 -1.087 -0.36 1 98.06 92 PRO B N 1
ATOM 2821 C CA . PRO B 1 92 ? 22.344 0.365 -0.535 1 98.06 92 PRO B CA 1
ATOM 2822 C C . PRO B 1 92 ? 21.016 1.074 -0.224 1 98.06 92 PRO B C 1
ATOM 2824 O O . PRO B 1 92 ? 19.953 0.544 -0.515 1 98.06 92 PRO B O 1
ATOM 2827 N N . LEU B 1 93 ? 21.172 2.234 0.372 1 98.31 93 LEU B N 1
ATOM 2828 C CA . LEU B 1 93 ? 20.031 3.105 0.598 1 98.31 93 LEU B CA 1
ATOM 2829 C C . LEU B 1 93 ? 19.906 4.148 -0.507 1 98.31 93 LEU B C 1
ATOM 2831 O O . LEU B 1 93 ? 20.922 4.617 -1.034 1 98.31 93 LEU B O 1
ATOM 2835 N N . VAL B 1 94 ? 18.766 4.473 -0.907 1 98.5 94 VAL B N 1
ATOM 2836 C CA . VAL B 1 94 ? 18.469 5.609 -1.774 1 98.5 94 VAL B CA 1
ATOM 2837 C C . VAL B 1 94 ? 17.547 6.59 -1.045 1 98.5 94 VAL B C 1
ATOM 2839 O O . VAL B 1 94 ? 16.453 6.223 -0.612 1 98.5 94 VAL B O 1
ATOM 2842 N N . VAL B 1 95 ? 17.953 7.836 -0.909 1 97.88 95 VAL B N 1
ATOM 2843 C CA . VAL B 1 95 ? 17.234 8.852 -0.152 1 97.88 95 VAL B CA 1
ATOM 2844 C C . VAL B 1 95 ? 17.141 10.133 -0.97 1 97.88 95 VAL B C 1
ATOM 2846 O O . VAL B 1 95 ? 18.141 10.609 -1.516 1 97.88 95 VAL B O 1
ATOM 2849 N N . PRO B 1 96 ? 15.945 10.711 -1.081 1 97.75 96 PRO B N 1
ATOM 2850 C CA . PRO B 1 96 ? 15.844 11.969 -1.826 1 97.75 96 PRO B CA 1
ATOM 2851 C C . PRO B 1 96 ? 16.531 13.133 -1.124 1 97.75 96 PRO B C 1
ATOM 2853 O O . PRO B 1 96 ? 16.5 13.227 0.106 1 97.75 96 PRO B O 1
ATOM 2856 N N . LYS B 1 97 ? 17.203 13.969 -1.868 1 96.25 97 LYS B N 1
ATOM 2857 C CA . LYS B 1 97 ? 17.75 15.211 -1.344 1 96.25 97 LYS B CA 1
ATOM 2858 C C . LYS B 1 97 ? 16.656 16.25 -1.104 1 96.25 97 LYS B C 1
ATOM 2860 O O . LYS B 1 97 ? 16.453 17.141 -1.919 1 96.25 97 LYS B O 1
ATOM 2865 N N . ALA B 1 98 ? 15.977 16.141 -0.021 1 96.19 98 ALA B N 1
ATOM 2866 C CA . ALA B 1 98 ? 14.781 16.922 0.31 1 96.19 98 ALA B CA 1
ATOM 2867 C C . ALA B 1 98 ? 14.75 17.266 1.793 1 96.19 98 ALA B C 1
ATOM 2869 O O . ALA B 1 98 ? 15.281 16.531 2.625 1 96.19 98 ALA B O 1
ATOM 2870 N N . HIS B 1 99 ? 14.148 18.359 2.123 1 92.56 99 HIS B N 1
ATOM 2871 C CA . HIS B 1 99 ? 13.992 18.75 3.52 1 92.56 99 HIS B CA 1
ATOM 2872 C C . HIS B 1 99 ? 12.844 17.984 4.18 1 92.56 99 HIS B C 1
ATOM 2874 O O . HIS B 1 99 ? 12.914 17.688 5.371 1 92.56 99 HIS B O 1
ATOM 2880 N N . ASP B 1 100 ? 11.812 17.734 3.43 1 93.44 100 ASP B N 1
ATOM 2881 C CA . ASP B 1 100 ? 10.641 17.062 3.969 1 93.44 100 ASP B CA 1
ATOM 2882 C C . ASP B 1 100 ? 9.766 16.5 2.848 1 93.44 100 ASP B C 1
ATOM 2884 O O . ASP B 1 100 ? 10.18 16.453 1.688 1 93.44 100 ASP B O 1
ATOM 2888 N N . CYS B 1 101 ? 8.578 15.992 3.193 1 95.5 101 CYS B N 1
ATOM 2889 C CA . CYS B 1 101 ? 7.703 15.289 2.256 1 95.5 101 CYS B CA 1
ATOM 2890 C C . CYS B 1 101 ? 7.129 16.25 1.228 1 95.5 101 CYS B C 1
ATOM 2892 O O . CYS B 1 101 ? 6.656 15.836 0.17 1 95.5 101 CYS B O 1
ATOM 2894 N N . ILE B 1 102 ? 7.117 17.609 1.525 1 96.81 102 ILE B N 1
ATOM 2895 C CA . ILE B 1 102 ? 6.598 18.594 0.573 1 96.81 102 ILE B CA 1
ATOM 2896 C C . ILE B 1 102 ? 7.438 18.562 -0.701 1 96.81 102 ILE B C 1
ATOM 2898 O O . ILE B 1 102 ? 6.898 18.609 -1.81 1 96.81 102 ILE B O 1
ATOM 2902 N N . THR B 1 103 ? 8.766 18.438 -0.53 1 97.19 103 THR B N 1
ATOM 2903 C CA . THR B 1 103 ? 9.656 18.312 -1.677 1 97.19 103 THR B CA 1
ATOM 2904 C C . THR B 1 103 ? 9.281 17.094 -2.52 1 97.19 103 THR B C 1
ATOM 2906 O O . THR B 1 103 ? 9.273 17.172 -3.75 1 97.19 103 THR B O 1
ATOM 2909 N N . LEU B 1 104 ? 8.938 16.016 -1.883 1 98.06 104 LEU B N 1
ATOM 2910 C CA . LEU B 1 104 ? 8.578 14.781 -2.574 1 98.06 104 LEU B CA 1
ATOM 2911 C C . LEU B 1 104 ? 7.266 14.938 -3.33 1 98.06 104 LEU B C 1
ATOM 2913 O O . LEU B 1 104 ? 7.121 14.422 -4.441 1 98.06 104 LEU B O 1
ATOM 2917 N N . LEU B 1 105 ? 6.324 15.664 -2.744 1 98.44 105 LEU B N 1
ATOM 2918 C CA . LEU B 1 105 ? 5.027 15.898 -3.367 1 98.44 105 LEU B CA 1
ATOM 2919 C C . LEU B 1 105 ? 5.16 16.828 -4.57 1 98.44 105 LEU B C 1
ATOM 2921 O O . LEU B 1 105 ? 4.477 16.641 -5.582 1 98.44 105 LEU B O 1
ATOM 2925 N N . LEU B 1 106 ? 6.09 17.812 -4.43 1 98 106 LEU B N 1
ATOM 2926 C CA . LEU B 1 106 ? 6.273 18.797 -5.48 1 98 106 LEU B CA 1
ATOM 2927 C C . LEU B 1 106 ? 7.199 18.281 -6.57 1 98 106 LEU B C 1
ATOM 2929 O O . LEU B 1 106 ? 7.188 18.781 -7.695 1 98 106 LEU B O 1
ATOM 2933 N N . GLY B 1 107 ? 8.109 17.359 -6.203 1 97.25 107 GLY B N 1
ATOM 2934 C CA . GLY B 1 107 ? 8.938 16.688 -7.195 1 97.25 107 GLY B CA 1
ATOM 2935 C C . GLY B 1 107 ? 10.352 17.234 -7.246 1 97.25 107 GLY B C 1
ATOM 2936 O O . GLY B 1 107 ? 11.195 16.703 -7.984 1 97.25 107 GLY B O 1
ATOM 2937 N N . SER B 1 108 ? 10.617 18.328 -6.477 1 94.56 108 SER B N 1
ATOM 2938 C CA . SER B 1 108 ? 11.992 18.828 -6.453 1 94.56 108 SER B CA 1
ATOM 2939 C C . SER B 1 108 ? 12.195 19.859 -5.348 1 94.56 108 SER B C 1
ATOM 2941 O O . SER B 1 108 ? 11.266 20.594 -5.012 1 94.56 108 SER B O 1
ATOM 2943 N N . LYS B 1 109 ? 13.43 19.922 -4.867 1 94.19 109 LYS B N 1
ATOM 2944 C CA . LYS B 1 109 ? 13.789 20.906 -3.859 1 94.19 109 LYS B CA 1
ATOM 2945 C C . LYS B 1 109 ? 13.82 22.312 -4.461 1 94.19 109 LYS B C 1
ATOM 2947 O O . LYS B 1 109 ? 13.547 23.297 -3.771 1 94.19 109 LYS B O 1
ATOM 2952 N N . GLU B 1 110 ? 14.156 22.422 -5.746 1 94.75 110 GLU B N 1
ATOM 2953 C CA . GLU B 1 110 ? 14.172 23.719 -6.426 1 94.75 110 GLU B CA 1
ATOM 2954 C C . GLU B 1 110 ? 12.773 24.328 -6.48 1 94.75 110 GLU B C 1
ATOM 2956 O O . GLU B 1 110 ? 12.602 25.516 -6.18 1 94.75 110 GLU B O 1
ATOM 2961 N N . LYS B 1 111 ? 11.797 23.484 -6.852 1 94.88 111 LYS B N 1
ATOM 2962 C CA . LYS B 1 111 ? 10.414 23.953 -6.891 1 94.88 111 LYS B CA 1
ATOM 2963 C C . LYS B 1 111 ? 9.938 24.359 -5.5 1 94.88 111 LYS B C 1
ATOM 2965 O O . LYS B 1 111 ? 9.242 25.375 -5.348 1 94.88 111 LYS B O 1
ATOM 2970 N N . TYR B 1 112 ? 10.273 23.578 -4.531 1 94.38 112 TYR B N 1
ATOM 2971 C CA . TYR B 1 112 ? 9.906 23.906 -3.156 1 94.38 112 TYR B CA 1
ATOM 2972 C C . TYR B 1 112 ? 10.477 25.266 -2.746 1 94.38 112 TYR B C 1
ATOM 2974 O O . TYR B 1 112 ? 9.766 26.094 -2.188 1 94.38 112 TYR B O 1
ATOM 2982 N N . MET B 1 113 ? 11.703 25.484 -3.025 1 93.62 113 MET B N 1
ATOM 2983 C CA . MET B 1 113 ? 12.367 26.734 -2.66 1 93.62 113 MET B CA 1
ATOM 2984 C C . MET B 1 113 ? 11.75 27.922 -3.396 1 93.62 113 MET B C 1
ATOM 2986 O O . MET B 1 113 ? 11.594 29 -2.826 1 93.62 113 MET B O 1
ATOM 2990 N N . GLU B 1 114 ? 11.477 27.688 -4.609 1 95.44 114 GLU B N 1
ATOM 2991 C CA . GLU B 1 114 ? 10.812 28.734 -5.395 1 95.44 114 GLU B CA 1
ATOM 2992 C C . GLU B 1 114 ? 9.484 29.141 -4.762 1 95.44 114 GLU B C 1
ATOM 2994 O O . GLU B 1 114 ? 9.219 30.328 -4.594 1 95.44 114 GLU B O 1
ATOM 2999 N N . LEU B 1 115 ? 8.672 28.203 -4.375 1 94.56 115 LEU B N 1
ATOM 3000 C CA . LEU B 1 115 ? 7.367 28.469 -3.783 1 94.56 115 LEU B CA 1
ATOM 3001 C C . LEU B 1 115 ? 7.516 29.094 -2.4 1 94.56 115 LEU B C 1
ATOM 3003 O O . LEU B 1 115 ? 6.727 29.969 -2.02 1 94.56 115 LEU B O 1
ATOM 3007 N N . PHE B 1 116 ? 8.508 28.641 -1.705 1 91.44 116 PHE B N 1
ATOM 3008 C CA . PHE B 1 116 ? 8.789 29.203 -0.389 1 91.44 116 PHE B CA 1
ATOM 3009 C C . PHE B 1 116 ? 9.125 30.688 -0.491 1 91.44 116 PHE B C 1
ATOM 3011 O O . PHE B 1 116 ? 8.688 31.484 0.344 1 91.44 116 PHE B O 1
ATOM 3018 N N . ARG B 1 117 ? 9.867 31.047 -1.506 1 93.62 117 ARG B N 1
ATOM 3019 C CA . ARG B 1 117 ? 10.242 32.438 -1.721 1 93.62 117 ARG B CA 1
ATOM 3020 C C . ARG B 1 117 ? 9.047 33.281 -2.18 1 93.62 117 ARG B C 1
ATOM 3022 O O . ARG B 1 117 ? 8.867 34.406 -1.745 1 93.62 117 ARG B O 1
ATOM 3029 N N . GLN B 1 118 ? 8.281 32.719 -2.994 1 94.06 118 GLN B N 1
ATOM 3030 C CA . GLN B 1 118 ? 7.141 33.406 -3.58 1 94.06 118 GLN B CA 1
ATOM 3031 C C . GLN B 1 118 ? 6.02 33.594 -2.561 1 94.06 118 GLN B C 1
ATOM 3033 O O . GLN B 1 118 ? 5.312 34.594 -2.572 1 94.06 118 GLN B O 1
ATOM 3038 N N . GLN B 1 119 ? 5.852 32.562 -1.769 1 92.56 119 GLN B N 1
ATOM 3039 C CA . GLN B 1 119 ? 4.754 32.531 -0.807 1 92.56 119 GLN B CA 1
ATOM 3040 C C . GLN B 1 119 ? 5.242 32.156 0.581 1 92.56 119 GLN B C 1
ATOM 3042 O O . GLN B 1 119 ? 4.871 31.078 1.091 1 92.56 119 GLN B O 1
ATOM 3047 N N . PRO B 1 120 ? 5.98 33.125 1.109 1 90.56 120 PRO B N 1
ATOM 3048 C CA . PRO B 1 120 ? 6.406 32.781 2.475 1 90.56 120 PRO B CA 1
ATOM 3049 C C . PRO B 1 120 ? 5.234 32.656 3.443 1 90.56 120 PRO B C 1
ATOM 3051 O O . PRO B 1 120 ? 4.164 33.219 3.203 1 90.56 120 PRO B O 1
ATOM 3054 N N . GLY B 1 121 ? 5.281 31.844 4.512 1 93.88 121 GLY B N 1
ATOM 3055 C CA . GLY B 1 121 ? 4.215 31.656 5.48 1 93.88 121 GLY B CA 1
ATOM 3056 C C . GLY B 1 121 ? 3.145 30.688 5.008 1 93.88 121 GLY B C 1
ATOM 3057 O O . GLY B 1 121 ? 1.959 30.875 5.289 1 93.88 121 GLY B O 1
ATOM 3058 N N . THR B 1 122 ? 3.459 29.797 4.078 1 96.5 122 THR B N 1
ATOM 3059 C CA . THR B 1 122 ? 2.525 28.797 3.553 1 96.5 122 THR B CA 1
ATOM 3060 C C . THR B 1 122 ? 2.477 27.578 4.457 1 96.5 122 THR B C 1
ATOM 3062 O O . THR B 1 122 ? 3.518 27.016 4.816 1 96.5 122 THR B O 1
ATOM 3065 N N . TYR B 1 123 ? 1.3 27.219 4.895 1 96.62 123 TYR B N 1
ATOM 3066 C CA . TYR B 1 123 ? 1.024 25.906 5.449 1 96.62 123 TYR B CA 1
ATOM 3067 C C . TYR B 1 123 ? 0.567 24.938 4.363 1 96.62 123 TYR B C 1
ATOM 3069 O O . TYR B 1 123 ? -0.453 25.172 3.709 1 96.62 123 TYR B O 1
ATOM 3077 N N . TRP B 1 124 ? 1.27 23.875 4.203 1 96.94 124 TRP B N 1
ATOM 3078 C CA . TRP B 1 124 ? 1.034 22.984 3.072 1 96.94 124 TRP B CA 1
ATOM 3079 C C . TRP B 1 124 ? 0.054 21.875 3.445 1 96.94 124 TRP B C 1
ATOM 3081 O O . TRP B 1 124 ? 0.164 21.281 4.52 1 96.94 124 TRP B O 1
ATOM 3091 N N . PHE B 1 125 ? -0.873 21.656 2.545 1 97.44 125 PHE B N 1
ATOM 3092 C CA . PHE B 1 125 ? -1.824 20.562 2.605 1 97.44 125 PHE B CA 1
ATOM 3093 C C . PHE B 1 125 ? -1.641 19.625 1.42 1 97.44 125 PHE B C 1
ATOM 3095 O O . PHE B 1 125 ? -1.203 20.047 0.348 1 97.44 125 PHE B O 1
ATOM 3102 N N . SER B 1 126 ? -1.928 18.406 1.636 1 97 126 SER B N 1
ATOM 3103 C CA . SER B 1 126 ? -2.064 17.391 0.61 1 97 126 SER B CA 1
ATOM 3104 C C . SER B 1 126 ? -3.139 16.375 0.986 1 97 126 SER B C 1
ATOM 3106 O O . SER B 1 126 ? -3.646 16.375 2.109 1 97 126 SER B O 1
ATOM 3108 N N . THR B 1 127 ? -3.482 15.555 0.013 1 95.5 127 THR B N 1
ATOM 3109 C CA . THR B 1 127 ? -4.441 14.492 0.282 1 95.5 127 THR B CA 1
ATOM 3110 C C . THR B 1 127 ? -3.992 13.648 1.471 1 95.5 127 THR B C 1
ATOM 3112 O O . THR B 1 127 ? -4.777 13.383 2.385 1 95.5 127 THR B O 1
ATOM 3115 N N . GLY B 1 128 ? -2.754 13.297 1.479 1 94.94 128 GLY B N 1
ATOM 3116 C CA . GLY B 1 128 ? -2.221 12.453 2.533 1 94.94 128 GLY B CA 1
ATOM 3117 C C . GLY B 1 128 ? -2.207 13.133 3.891 1 94.94 128 GLY B C 1
ATOM 3118 O O . GLY B 1 128 ? -2.531 12.508 4.906 1 94.94 128 GLY B O 1
ATOM 3119 N N . TRP B 1 129 ? -1.834 14.422 3.971 1 93.88 129 TRP B N 1
ATOM 3120 C CA . TRP B 1 129 ? -1.844 15.148 5.234 1 93.88 129 TRP B CA 1
ATOM 3121 C C . TRP B 1 129 ? -3.254 15.227 5.809 1 93.88 129 TRP B C 1
ATOM 3123 O O . TRP B 1 129 ? -3.447 15.07 7.016 1 93.88 129 TRP B O 1
ATOM 3133 N N . ILE B 1 130 ? -4.188 15.438 4.945 1 92.75 130 ILE B N 1
ATOM 3134 C CA . ILE B 1 130 ? -5.574 15.555 5.375 1 92.75 130 ILE B CA 1
ATOM 3135 C C . ILE B 1 130 ? -6.09 14.203 5.855 1 92.75 130 ILE B C 1
ATOM 3137 O O . ILE B 1 130 ? -6.797 14.117 6.863 1 92.75 130 ILE B O 1
ATOM 3141 N N . GLU B 1 131 ? -5.668 13.125 5.191 1 91.69 131 GLU B N 1
ATOM 3142 C CA . GLU B 1 131 ? -6.168 11.797 5.516 1 91.69 131 GLU B CA 1
ATOM 3143 C C . GLU B 1 131 ? -5.488 11.234 6.762 1 91.69 131 GLU B C 1
ATOM 3145 O O . GLU B 1 131 ? -6.094 10.477 7.52 1 91.69 131 GLU B O 1
ATOM 3150 N N . ARG B 1 132 ? -4.199 11.594 6.953 1 91 132 ARG B N 1
ATOM 3151 C CA . ARG B 1 132 ? -3.383 10.859 7.914 1 91 132 ARG B CA 1
ATOM 3152 C C . ARG B 1 132 ? -3.02 11.742 9.109 1 91 132 ARG B C 1
ATOM 3154 O O . ARG B 1 132 ? -2.258 11.32 9.984 1 91 132 ARG B O 1
ATOM 3161 N N . GLY B 1 133 ? -3.557 12.914 9.141 1 85.88 133 GLY B N 1
ATOM 3162 C CA . GLY B 1 133 ? -3.215 13.805 10.242 1 85.88 133 GLY B CA 1
ATOM 3163 C C . GLY B 1 133 ? -4.316 14.789 10.578 1 85.88 133 GLY B C 1
ATOM 3164 O O . GLY B 1 133 ? -5.242 14.984 9.789 1 85.88 133 GLY B O 1
ATOM 3165 N N . TRP B 1 134 ? -4.113 15.352 11.727 1 85.12 134 TRP B N 1
ATOM 3166 C CA . TRP B 1 134 ? -5.008 16.406 12.195 1 85.12 134 TRP B CA 1
ATOM 3167 C C . TRP B 1 134 ? -4.598 17.766 11.617 1 85.12 134 TRP B C 1
ATOM 3169 O O . TRP B 1 134 ? -3.525 18.281 11.938 1 85.12 134 TRP B O 1
ATOM 3179 N N . GLN B 1 135 ? -5.504 18.297 10.82 1 89.38 135 GLN B N 1
ATOM 3180 C CA . GLN B 1 135 ? -5.148 19.531 10.133 1 89.38 135 GLN B CA 1
ATOM 3181 C C . GLN B 1 135 ? -5.793 20.734 10.797 1 89.38 135 GLN B C 1
ATOM 3183 O O . GLN B 1 135 ? -6.867 20.625 11.391 1 89.38 135 GLN B O 1
ATOM 3188 N N . PRO B 1 136 ? -5.051 21.875 10.727 1 91.19 136 PRO B N 1
ATOM 3189 C CA . PRO B 1 136 ? -5.699 23.094 11.242 1 91.19 136 PRO B CA 1
ATOM 3190 C C . PRO B 1 136 ? -6.988 23.422 10.5 1 91.19 136 PRO B C 1
ATOM 3192 O O . PRO B 1 136 ? -7.086 23.203 9.289 1 91.19 136 PRO B O 1
ATOM 3195 N N . GLY B 1 137 ? -7.93 23.969 11.203 1 90.38 137 GLY B N 1
ATOM 3196 C CA . GLY B 1 137 ? -9.234 24.328 10.672 1 90.38 137 GLY B CA 1
ATOM 3197 C C . GLY B 1 137 ? -10.32 24.375 11.727 1 90.38 137 GLY B C 1
ATOM 3198 O O . GLY B 1 137 ? -10.039 24.281 12.922 1 90.38 137 GLY B O 1
ATOM 3199 N N . GLU B 1 138 ? -11.508 24.578 11.273 1 90 138 GLU B N 1
ATOM 3200 C CA . GLU B 1 138 ? -12.641 24.766 12.172 1 90 138 GLU B CA 1
ATOM 3201 C C . GLU B 1 138 ? -12.883 23.516 13.023 1 90 138 GLU B C 1
ATOM 3203 O O . GLU B 1 138 ? -13.109 23.609 14.234 1 90 138 GLU B O 1
ATOM 3208 N N . LEU B 1 139 ? -12.812 22.375 12.352 1 85.19 139 LEU B N 1
ATOM 3209 C CA . LEU B 1 139 ? -13.094 21.125 13.062 1 85.19 139 LEU B CA 1
ATOM 3210 C C . LEU B 1 139 ? -12.117 20.922 14.211 1 85.19 139 LEU B C 1
ATOM 3212 O O . LEU B 1 139 ? -12.531 20.641 15.336 1 85.19 139 LEU B O 1
ATOM 3216 N N . LYS B 1 140 ? -10.852 21.016 13.93 1 86.31 140 LYS B N 1
ATOM 3217 C CA . LYS B 1 140 ? -9.844 20.859 14.977 1 86.31 140 LYS B CA 1
ATOM 3218 C C . LYS B 1 140 ? -10.039 21.891 16.078 1 86.31 140 LYS B C 1
ATOM 3220 O O . LYS B 1 140 ? -9.953 21.562 17.266 1 86.31 140 LYS B O 1
ATOM 3225 N N . TYR B 1 141 ? -10.266 23.031 15.711 1 88.44 141 TYR B N 1
ATOM 3226 C CA . TYR B 1 141 ? -10.492 24.109 16.672 1 88.44 141 TYR B CA 1
ATOM 3227 C C . TYR B 1 141 ? -11.648 23.781 17.594 1 88.44 141 TYR B C 1
ATOM 3229 O O . TYR B 1 141 ? -11.523 23.891 18.828 1 88.44 141 TYR B O 1
ATOM 3237 N N . THR B 1 142 ? -12.742 23.438 17 1 88.56 142 THR B N 1
ATOM 3238 C CA . THR B 1 142 ? -13.969 23.203 17.75 1 88.56 142 THR B CA 1
ATOM 3239 C C . THR B 1 142 ? -13.812 22.016 18.703 1 88.56 142 THR B C 1
ATOM 3241 O O . THR B 1 142 ? -14.219 22.094 19.859 1 88.56 142 THR B O 1
ATOM 3244 N N . ILE B 1 143 ? -13.211 21 18.219 1 85.38 143 ILE B N 1
ATOM 3245 C CA . ILE B 1 143 ? -13.047 19.812 19.031 1 85.38 143 ILE B CA 1
ATOM 3246 C C . ILE B 1 143 ? -12.086 20.094 20.188 1 85.38 143 ILE B C 1
ATOM 3248 O O . ILE B 1 143 ? -12.352 19.734 21.328 1 85.38 143 ILE B O 1
ATOM 3252 N N . LEU B 1 144 ? -10.984 20.75 19.906 1 86.62 144 LEU B N 1
ATOM 3253 C CA . LEU B 1 144 ? -9.992 21.078 20.922 1 86.62 144 LEU B CA 1
ATOM 3254 C C . LEU B 1 144 ? -10.578 22.016 21.969 1 86.62 144 LEU B C 1
ATOM 3256 O O . LEU B 1 144 ? -10.328 21.844 23.172 1 86.62 144 LEU B O 1
ATOM 3260 N N . LYS B 1 145 ? -11.234 22.953 21.531 1 90.44 145 LYS B N 1
ATOM 3261 C CA . LYS B 1 145 ? -11.859 23.891 22.453 1 90.44 145 LYS B CA 1
ATOM 3262 C C . LYS B 1 145 ? -12.828 23.188 23.391 1 90.44 145 LYS B C 1
ATOM 3264 O O . LYS B 1 145 ? -12.828 23.438 24.594 1 90.44 145 LYS B O 1
ATOM 3269 N N . LYS B 1 146 ? -13.656 22.375 22.766 1 89.69 146 LYS B N 1
ATOM 3270 C CA . LYS B 1 146 ? -14.602 21.609 23.562 1 89.69 146 LYS B CA 1
ATOM 3271 C C . LYS B 1 146 ? -13.883 20.75 24.609 1 89.69 146 LYS B C 1
ATOM 3273 O O . LYS B 1 146 ? -14.32 20.672 25.75 1 89.69 146 LYS B O 1
ATOM 3278 N N . GLU B 1 147 ? -12.859 20.172 24.219 1 87.19 147 GLU B N 1
ATOM 3279 C CA . GLU B 1 147 ? -12.078 19.344 25.125 1 87.19 147 GLU B CA 1
ATOM 3280 C C . GLU B 1 147 ? -11.445 20.172 26.234 1 87.19 147 GLU B C 1
ATOM 3282 O O . GLU B 1 147 ? -11.414 19.766 27.391 1 87.19 147 GLU B O 1
ATOM 3287 N N . TYR B 1 148 ? -10.867 21.266 25.875 1 89.56 148 TYR B N 1
ATOM 3288 C CA . TYR B 1 148 ? -10.234 22.141 26.859 1 89.56 148 TYR B CA 1
ATOM 3289 C C . TYR B 1 148 ? -11.266 22.688 27.844 1 89.56 148 TYR B C 1
ATOM 3291 O O . TYR B 1 148 ? -10.969 22.844 29.031 1 89.56 148 TYR B O 1
ATOM 3299 N N . ILE B 1 149 ? -12.445 22.969 27.312 1 93.31 149 ILE B N 1
ATOM 3300 C CA . ILE B 1 149 ? -13.508 23.453 28.188 1 93.31 149 ILE B CA 1
ATOM 3301 C C . ILE B 1 149 ? -13.883 22.359 29.188 1 93.31 149 ILE B C 1
ATOM 3303 O O . ILE B 1 149 ? -14.039 22.625 30.375 1 93.31 149 ILE B O 1
ATOM 3307 N N . GLN B 1 150 ? -14.016 21.141 28.656 1 91.38 150 GLN B N 1
ATOM 3308 C CA . GLN B 1 150 ? -14.406 20.016 29.484 1 91.38 150 GLN B CA 1
ATOM 3309 C C . GLN B 1 150 ? -13.336 19.734 30.547 1 91.38 150 GLN B C 1
ATOM 3311 O O . GLN B 1 150 ? -13.664 19.438 31.703 1 91.38 150 GLN B O 1
ATOM 3316 N N . LYS B 1 151 ? -12.125 19.875 30.188 1 90.81 151 LYS B N 1
ATOM 3317 C CA . LYS B 1 151 ? -11.031 19.469 31.062 1 90.81 151 LYS B CA 1
ATOM 3318 C C . LYS B 1 151 ? -10.625 20.625 31.984 1 90.81 151 LYS B C 1
ATOM 3320 O O . LYS B 1 151 ? -10.227 20.391 33.125 1 90.81 151 LYS B O 1
ATOM 3325 N N . TYR B 1 152 ? -10.688 21.875 31.531 1 93.31 152 TYR B N 1
ATOM 3326 C CA . TYR B 1 152 ? -10.023 22.938 32.25 1 93.31 152 TYR B CA 1
ATOM 3327 C C . TYR B 1 152 ? -10.969 24.109 32.5 1 93.31 152 TYR B C 1
ATOM 3329 O O . TYR B 1 152 ? -10.617 25.078 33.188 1 93.31 152 TYR B O 1
ATOM 3337 N N . GLY B 1 153 ? -12.141 24.047 32.031 1 92.94 153 GLY B N 1
ATOM 3338 C CA . GLY B 1 153 ? -13.086 25.141 32.188 1 92.94 153 GLY B CA 1
ATOM 3339 C C . GLY B 1 153 ? -12.984 26.172 31.094 1 92.94 153 GLY B C 1
ATOM 3340 O O . GLY B 1 153 ? -11.992 26.219 30.359 1 92.94 153 GLY B O 1
ATOM 3341 N N . GLU B 1 154 ? -13.977 27.031 31 1 91.69 154 GLU B N 1
ATOM 3342 C CA . GLU B 1 154 ? -14.148 27.953 29.891 1 91.69 154 GLU B CA 1
ATOM 3343 C C . GLU B 1 154 ? -13.008 28.969 29.844 1 91.69 154 GLU B C 1
ATOM 3345 O O . GLU B 1 154 ? -12.438 29.219 28.766 1 91.69 154 GLU B O 1
ATOM 3350 N N . GLU B 1 155 ? -12.719 29.625 31.016 1 90.12 155 GLU B N 1
ATOM 3351 C CA . GLU B 1 155 ? -11.703 30.672 31.047 1 90.12 155 GLU B CA 1
ATOM 3352 C C . GLU B 1 155 ? -10.328 30.109 30.672 1 90.12 155 GLU B C 1
ATOM 3354 O O . GLU B 1 155 ? -9.617 30.703 29.859 1 90.12 155 GLU B O 1
ATOM 3359 N N . ASN B 1 156 ? -9.992 29.062 31.188 1 92.19 156 ASN B N 1
ATOM 3360 C CA . ASN B 1 156 ? -8.711 28.422 30.891 1 92.19 156 ASN B CA 1
ATOM 3361 C C . ASN B 1 156 ? -8.656 27.922 29.453 1 92.19 156 ASN B C 1
ATOM 3363 O O . ASN B 1 156 ? -7.598 27.938 28.828 1 92.19 156 ASN B O 1
ATOM 3367 N N . ALA B 1 157 ? -9.758 27.438 28.953 1 92.62 157 ALA B N 1
ATOM 3368 C CA . ALA B 1 157 ? -9.844 26.938 27.578 1 92.62 157 ALA B CA 1
ATOM 3369 C C . ALA B 1 157 ? -9.492 28.047 26.578 1 92.62 157 ALA B C 1
ATOM 3371 O O . ALA B 1 157 ? -8.805 27.781 25.578 1 92.62 157 ALA B O 1
ATOM 3372 N N . GLU B 1 158 ? -9.992 29.203 26.891 1 90.69 158 GLU B N 1
ATOM 3373 C CA . GLU B 1 158 ? -9.711 30.328 25.984 1 90.69 158 GLU B CA 1
ATOM 3374 C C . GLU B 1 158 ? -8.211 30.625 25.938 1 90.69 158 GLU B C 1
ATOM 3376 O O . GLU B 1 158 ? -7.664 30.875 24.859 1 90.69 158 GLU B O 1
ATOM 3381 N N . PHE B 1 159 ? -7.664 30.625 27.062 1 91.88 159 PHE B N 1
ATOM 3382 C CA . PHE B 1 159 ? -6.23 30.891 27.156 1 91.88 159 PHE B CA 1
ATOM 3383 C C . PHE B 1 159 ? -5.441 29.797 26.453 1 91.88 159 PHE B C 1
ATOM 3385 O O . PHE B 1 159 ? -4.512 30.078 25.688 1 91.88 159 PHE B O 1
ATOM 3392 N N . LEU B 1 160 ? -5.777 28.609 26.672 1 90.81 160 LEU B N 1
ATOM 3393 C CA . LEU B 1 160 ? -5.102 27.469 26.062 1 90.81 160 LEU B CA 1
ATOM 3394 C C . LEU B 1 160 ? -5.254 27.484 24.547 1 90.81 160 LEU B C 1
ATOM 3396 O O . LEU B 1 160 ? -4.305 27.188 23.828 1 90.81 160 LEU B O 1
ATOM 3400 N N . MET B 1 161 ? -6.387 27.797 24.109 1 90.44 161 MET B N 1
ATOM 3401 C CA . MET B 1 161 ? -6.637 27.859 22.672 1 90.44 161 MET B CA 1
ATOM 3402 C C . MET B 1 161 ? -5.781 28.953 22.031 1 90.44 161 MET B C 1
ATOM 3404 O O . MET B 1 161 ? -5.281 28.766 20.922 1 90.44 161 MET B O 1
ATOM 3408 N N . GLU B 1 162 ? -5.602 30.062 22.688 1 88.12 162 GLU B N 1
ATOM 3409 C CA . GLU B 1 162 ? -4.746 31.141 22.188 1 88.12 162 GLU B CA 1
ATOM 3410 C C . GLU B 1 162 ? -3.299 30.672 22.062 1 88.12 162 GLU B C 1
ATOM 3412 O O . GLU B 1 162 ? -2.619 31.016 21.078 1 88.12 162 GLU B O 1
ATOM 3417 N N . MET B 1 163 ? -2.873 29.938 22.984 1 85.81 163 MET B N 1
ATOM 3418 C CA . MET B 1 163 ? -1.512 29.406 22.969 1 85.81 163 MET B CA 1
ATOM 3419 C C . MET B 1 163 ? -1.335 28.406 21.844 1 85.81 163 MET B C 1
ATOM 3421 O O . MET B 1 163 ? -0.335 28.438 21.125 1 85.81 163 MET B O 1
ATOM 3425 N N . GLU B 1 164 ? -2.352 27.562 21.688 1 81.31 164 GLU B N 1
ATOM 3426 C CA . GLU B 1 164 ? -2.328 26.5 20.688 1 81.31 164 GLU B CA 1
ATOM 3427 C C . GLU B 1 164 ? -2.303 27.078 19.266 1 81.31 164 GLU B C 1
ATOM 3429 O O . GLU B 1 164 ? -1.712 26.469 18.359 1 81.31 164 GLU B O 1
ATOM 3434 N N . GLN B 1 165 ? -2.861 28.172 19.156 1 81.19 165 GLN B N 1
ATOM 3435 C CA . GLN B 1 165 ? -3.057 28.703 17.812 1 81.19 165 GLN B CA 1
ATOM 3436 C C . GLN B 1 165 ? -2.018 29.766 17.484 1 81.19 165 GLN B C 1
ATOM 3438 O O . GLN B 1 165 ? -2.039 30.344 16.391 1 81.19 165 GLN B O 1
ATOM 3443 N N . SER B 1 166 ? -1.115 30 18.422 1 83.44 166 SER B N 1
ATOM 3444 C CA . SER B 1 166 ? -0.169 31.109 18.25 1 83.44 166 SER B CA 1
ATOM 3445 C C . SER B 1 166 ? 0.723 30.891 17.031 1 83.44 166 SER B C 1
ATOM 3447 O O . SER B 1 166 ? 1.051 31.828 16.328 1 83.44 166 SER B O 1
ATOM 3449 N N . TRP B 1 167 ? 1.098 29.641 16.812 1 81 167 TRP B N 1
ATOM 3450 C CA . TRP B 1 167 ? 1.986 29.328 15.695 1 81 167 TRP B CA 1
ATOM 3451 C C . TRP B 1 167 ? 1.297 29.594 14.359 1 81 167 TRP B C 1
ATOM 3453 O O . TRP B 1 167 ? 1.961 29.828 13.352 1 81 167 TRP B O 1
ATOM 3463 N N . MET B 1 168 ? 0.032 29.578 14.328 1 84.06 168 MET B N 1
ATOM 3464 C CA . MET B 1 168 ? -0.733 29.781 13.102 1 84.06 168 MET B CA 1
ATOM 3465 C C . MET B 1 168 ? -0.59 31.203 12.594 1 84.06 168 MET B C 1
ATOM 3467 O O . MET B 1 168 ? -0.797 31.469 11.406 1 84.06 168 MET B O 1
ATOM 3471 N N . LYS B 1 169 ? -0.212 32 13.523 1 82.25 169 LYS B N 1
ATOM 3472 C CA . LYS B 1 169 ? -0.081 33.406 13.18 1 82.25 169 LYS B CA 1
ATOM 3473 C C . LYS B 1 169 ? 1.076 33.656 12.211 1 82.25 169 LYS B C 1
ATOM 3475 O O . LYS B 1 169 ? 1.139 34.688 11.539 1 82.25 169 LYS B O 1
ATOM 3480 N N . GLU B 1 170 ? 1.91 32.688 12.125 1 87.44 170 GLU B N 1
ATOM 3481 C CA . GLU B 1 170 ? 3.078 32.812 11.258 1 87.44 170 GLU B CA 1
ATOM 3482 C C . GLU B 1 170 ? 2.729 32.438 9.82 1 87.44 170 GLU B C 1
ATOM 3484 O O . GLU B 1 170 ? 3.51 32.719 8.898 1 87.44 170 GLU B O 1
ATOM 3489 N N . TYR B 1 171 ? 1.545 31.984 9.656 1 93.44 171 TYR B N 1
ATOM 3490 C CA . TYR B 1 171 ? 1.119 31.562 8.328 1 93.44 171 TYR B CA 1
ATOM 3491 C C . TYR B 1 171 ? 0.03 32.469 7.781 1 93.44 171 TYR B C 1
ATOM 3493 O O . TYR B 1 171 ? -0.772 33.031 8.547 1 93.44 171 TYR B O 1
ATOM 3501 N N . ASN B 1 172 ? 0.059 32.719 6.516 1 95.06 172 ASN B N 1
ATOM 3502 C CA . ASN B 1 172 ? -0.987 33.5 5.891 1 95.06 172 ASN B CA 1
ATOM 3503 C C . ASN B 1 172 ? -1.496 32.844 4.605 1 95.06 172 ASN B C 1
ATOM 3505 O O . ASN B 1 172 ? -2.385 33.406 3.943 1 95.06 172 ASN B O 1
ATOM 3509 N N . ASN B 1 173 ? -0.912 31.672 4.266 1 97.19 173 ASN B N 1
ATOM 3510 C CA . ASN B 1 173 ? -1.319 30.953 3.068 1 97.19 173 ASN B CA 1
ATOM 3511 C C . ASN B 1 173 ? -1.587 29.484 3.369 1 97.19 173 ASN B C 1
ATOM 3513 O O . ASN B 1 173 ? -0.872 28.859 4.16 1 97.19 173 ASN B O 1
ATOM 3517 N N . ALA B 1 174 ? -2.703 28.938 2.789 1 98 174 ALA B N 1
ATOM 3518 C CA . ALA B 1 174 ? -2.957 27.5 2.723 1 98 174 ALA B CA 1
ATOM 3519 C C . ALA B 1 174 ? -2.686 26.969 1.322 1 98 174 ALA B C 1
ATOM 3521 O O . ALA B 1 174 ? -3.449 27.219 0.391 1 98 174 ALA B O 1
ATOM 3522 N N . GLY B 1 175 ? -1.572 26.328 1.184 1 98.25 175 GLY B N 1
ATOM 3523 C CA . GLY B 1 175 ? -1.229 25.719 -0.096 1 98.25 175 GLY B CA 1
ATOM 3524 C C . GLY B 1 175 ? -1.656 24.266 -0.207 1 98.25 175 GLY B C 1
ATOM 3525 O O . GLY B 1 175 ? -1.317 23.453 0.65 1 98.25 175 GLY B O 1
ATOM 3526 N N . PHE B 1 176 ? -2.418 23.969 -1.25 1 98.5 176 PHE B N 1
ATOM 3527 C CA . PHE B 1 176 ? -2.844 22.594 -1.515 1 98.5 176 PHE B CA 1
ATOM 3528 C C . PHE B 1 176 ? -2.07 22.016 -2.688 1 98.5 176 PHE B C 1
ATOM 3530 O O . PHE B 1 176 ? -2.135 22.531 -3.805 1 98.5 176 PHE B O 1
ATOM 3537 N N . ILE B 1 177 ? -1.289 20.938 -2.383 1 98.38 177 ILE B N 1
ATOM 3538 C CA . ILE B 1 177 ? -0.601 20.219 -3.443 1 98.38 177 ILE B CA 1
ATOM 3539 C C . ILE B 1 177 ? -1.487 19.078 -3.951 1 98.38 177 ILE B C 1
ATOM 3541 O O . ILE B 1 177 ? -1.752 18.125 -3.225 1 98.38 177 ILE B O 1
ATOM 3545 N N . SER B 1 178 ? -1.938 19.156 -5.176 1 97.88 178 SER B N 1
ATOM 3546 C CA . SER B 1 178 ? -2.83 18.156 -5.75 1 97.88 178 SER B CA 1
ATOM 3547 C C . SER B 1 178 ? -2.139 17.375 -6.859 1 97.88 178 SER B C 1
ATOM 3549 O O . SER B 1 178 ? -1.399 17.938 -7.664 1 97.88 178 SER B O 1
ATOM 3551 N N . TRP B 1 179 ? -2.271 16.078 -6.805 1 97.12 179 TRP B N 1
ATOM 3552 C CA . TRP B 1 179 ? -1.798 15.25 -7.914 1 97.12 179 TRP B CA 1
ATOM 3553 C C . TRP B 1 179 ? -2.93 14.938 -8.883 1 97.12 179 TRP B C 1
ATOM 3555 O O . TRP B 1 179 ? -3.988 14.453 -8.484 1 97.12 179 TRP B O 1
ATOM 3565 N N . ASP B 1 180 ? -2.721 15.141 -10.141 1 93.31 180 ASP B N 1
ATOM 3566 C CA . ASP B 1 180 ? -3.746 15.047 -11.172 1 93.31 180 ASP B CA 1
ATOM 3567 C C . ASP B 1 180 ? -4.23 13.602 -11.336 1 93.31 180 ASP B C 1
ATOM 3569 O O . ASP B 1 180 ? -5.363 13.367 -11.766 1 93.31 180 ASP B O 1
ATOM 3573 N N . CYS B 1 181 ? -3.469 12.703 -10.938 1 90.81 181 CYS B N 1
ATOM 3574 C CA . CYS B 1 181 ? -3.811 11.305 -11.164 1 90.81 181 CYS B CA 1
ATOM 3575 C C . CYS B 1 181 ? -4.891 10.844 -10.188 1 90.81 181 CYS B C 1
ATOM 3577 O O . CYS B 1 181 ? -5.457 9.758 -10.352 1 90.81 181 CYS B O 1
ATOM 3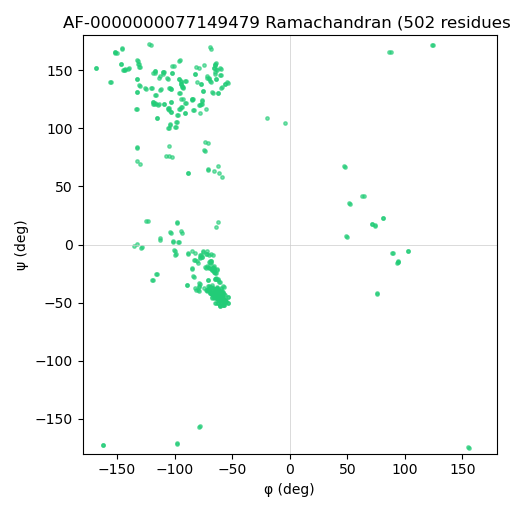579 N N . PHE B 1 182 ? -5.18 11.641 -9.211 1 92.69 182 PHE B N 1
ATOM 3580 C CA . PHE B 1 182 ? -6.219 11.273 -8.258 1 92.69 182 PHE B CA 1
ATOM 3581 C C . PHE B 1 182 ? -7.559 11.875 -8.656 1 92.69 182 PHE B C 1
ATOM 3583 O O . PHE B 1 182 ? -7.613 13.008 -9.141 1 92.69 182 PHE B O 1
ATOM 3590 N N . ASN B 1 183 ? -8.609 11.18 -8.516 1 86.75 183 ASN B N 1
ATOM 3591 C CA . ASN B 1 183 ? -9.93 11.602 -8.969 1 86.75 183 ASN B CA 1
ATOM 3592 C C . ASN B 1 183 ? -10.719 12.273 -7.848 1 86.75 183 ASN B C 1
ATOM 3594 O O . ASN B 1 183 ? -11.891 12.609 -8.016 1 86.75 183 ASN B O 1
ATOM 3598 N N . ASN B 1 184 ? -10.062 12.586 -6.785 1 91.44 184 ASN B N 1
ATOM 3599 C CA . ASN B 1 184 ? -10.812 13.094 -5.645 1 91.44 184 ASN B CA 1
ATOM 3600 C C . ASN B 1 184 ? -10.289 14.453 -5.184 1 91.44 184 ASN B C 1
ATOM 3602 O O . ASN B 1 184 ? -10.578 14.891 -4.07 1 91.44 184 ASN B O 1
ATOM 3606 N N . ASN B 1 185 ? -9.594 15.148 -5.996 1 95.19 185 ASN B N 1
ATOM 3607 C CA . ASN B 1 185 ? -8.977 16.422 -5.617 1 95.19 185 ASN B CA 1
ATOM 3608 C C . ASN B 1 185 ? -10.023 17.453 -5.23 1 95.19 185 ASN B C 1
ATOM 3610 O O . ASN B 1 185 ? -9.758 18.328 -4.402 1 95.19 185 ASN B O 1
ATOM 3614 N N . ASP B 1 186 ? -11.227 17.391 -5.812 1 95.44 186 ASP B N 1
ATOM 3615 C CA . ASP B 1 186 ? -12.266 18.375 -5.512 1 95.44 186 ASP B CA 1
ATOM 3616 C C . ASP B 1 186 ? -12.625 18.359 -4.027 1 95.44 186 ASP B C 1
ATOM 3618 O O . ASP B 1 186 ? -12.805 19.406 -3.414 1 95.44 186 ASP B O 1
ATOM 3622 N N . PHE B 1 187 ? -12.742 17.203 -3.48 1 94.56 187 PHE B N 1
ATOM 3623 C CA . PHE B 1 187 ? -13.055 17.078 -2.062 1 94.56 187 PHE B CA 1
ATOM 3624 C C . PHE B 1 187 ? -11.969 17.703 -1.206 1 94.56 187 PHE B C 1
ATOM 3626 O O . PHE B 1 187 ? -12.258 18.5 -0.309 1 94.56 187 PHE B O 1
ATOM 3633 N N . TYR B 1 188 ? -10.758 17.391 -1.479 1 96.38 188 TYR B N 1
ATOM 3634 C CA . TYR B 1 188 ? -9.641 17.859 -0.671 1 96.38 188 TYR B CA 1
ATOM 3635 C C . TYR B 1 188 ? -9.414 19.359 -0.866 1 96.38 188 TYR B C 1
ATOM 3637 O O . TYR B 1 188 ? -9.117 20.078 0.09 1 96.38 188 TYR B O 1
ATOM 3645 N N . ARG B 1 189 ? -9.586 19.781 -2.092 1 97.56 189 ARG B N 1
ATOM 3646 C CA . ARG B 1 189 ? -9.516 21.219 -2.383 1 97.56 189 ARG B CA 1
ATOM 3647 C C . ARG B 1 189 ? -10.531 21.984 -1.547 1 97.56 189 ARG B C 1
ATOM 3649 O O . ARG B 1 189 ? -10.195 23.016 -0.955 1 97.56 189 ARG B O 1
ATOM 3656 N N . SER B 1 190 ? -11.742 21.5 -1.496 1 97 190 SER B N 1
ATOM 3657 C CA . SER B 1 190 ? -12.797 22.141 -0.72 1 97 190 SER B CA 1
ATOM 3658 C C . SER B 1 190 ? -12.469 22.156 0.768 1 97 190 SER B C 1
ATOM 3660 O O . SER B 1 190 ? -12.734 23.125 1.468 1 97 190 SER B O 1
ATOM 3662 N N . SER B 1 191 ? -11.914 21.062 1.217 1 95.06 191 SER B N 1
ATOM 3663 C CA . SER B 1 191 ? -11.516 20.953 2.617 1 95.06 191 SER B CA 1
ATOM 3664 C C . SER B 1 191 ? -10.469 22 2.971 1 95.06 191 SER B C 1
ATOM 3666 O O . SER B 1 191 ? -10.555 22.656 4.02 1 95.06 191 SER B O 1
ATOM 3668 N N . VAL B 1 192 ? -9.477 22.188 2.127 1 97.75 192 VAL B N 1
ATOM 3669 C CA . VAL B 1 192 ? -8.391 23.141 2.373 1 97.75 192 VAL B CA 1
ATOM 3670 C C . VAL B 1 192 ? -8.93 24.562 2.299 1 97.75 192 VAL B C 1
ATOM 3672 O O . VAL B 1 192 ? -8.547 25.422 3.1 1 97.75 192 VAL B O 1
ATOM 3675 N N . ARG B 1 193 ? -9.805 24.844 1.368 1 98.19 193 ARG B N 1
ATOM 3676 C CA . ARG B 1 193 ? -10.422 26.156 1.254 1 98.19 193 ARG B CA 1
ATOM 3677 C C . ARG B 1 193 ? -11.195 26.516 2.518 1 98.19 193 ARG B C 1
ATOM 3679 O O . ARG B 1 193 ? -11.133 27.641 2.994 1 98.19 193 ARG B O 1
ATOM 3686 N N . SER B 1 194 ? -11.945 25.562 2.988 1 97.31 194 SER B N 1
ATOM 3687 C CA . SER B 1 194 ? -12.711 25.766 4.215 1 97.31 194 SER B CA 1
ATOM 3688 C C . SER B 1 194 ? -11.789 26.094 5.387 1 97.31 194 SER B C 1
ATOM 3690 O O . SER B 1 194 ? -12.094 26.969 6.195 1 97.31 194 SER B O 1
ATOM 3692 N N . ALA B 1 195 ? -10.711 25.375 5.484 1 96.25 195 ALA B N 1
ATOM 3693 C CA . ALA B 1 195 ? -9.727 25.641 6.531 1 96.25 195 ALA B CA 1
ATOM 3694 C C . ALA B 1 195 ? -9.117 27.031 6.379 1 96.25 195 ALA B C 1
ATOM 3696 O O . ALA B 1 195 ? -8.984 27.766 7.355 1 96.25 195 ALA B O 1
ATOM 3697 N N . ALA B 1 196 ? -8.758 27.375 5.18 1 97.56 196 ALA B N 1
ATOM 3698 C CA . ALA B 1 196 ? -8.172 28.672 4.883 1 97.56 196 ALA B CA 1
ATOM 3699 C C . ALA B 1 196 ? -9.117 29.797 5.277 1 97.56 196 ALA B C 1
ATOM 3701 O O . ALA B 1 196 ? -8.703 30.781 5.898 1 97.56 196 ALA B O 1
ATOM 3702 N N . ASP B 1 197 ? -10.375 29.672 4.973 1 97.69 197 ASP B N 1
ATOM 3703 C CA . ASP B 1 197 ? -11.391 30.672 5.305 1 97.69 197 ASP B CA 1
ATOM 3704 C C . ASP B 1 197 ? -11.508 30.844 6.816 1 97.69 197 ASP B C 1
ATOM 3706 O O . ASP B 1 197 ? -11.523 31.969 7.312 1 97.69 197 ASP B O 1
ATOM 3710 N N . PHE B 1 198 ? -11.562 29.75 7.453 1 95.69 198 PHE B N 1
ATOM 3711 C CA . PHE B 1 198 ? -11.68 29.797 8.906 1 95.69 198 PHE B CA 1
ATOM 3712 C C . PHE B 1 198 ? -10.469 30.469 9.531 1 95.69 198 PHE B C 1
ATOM 3714 O O . PHE B 1 198 ? -10.609 31.266 10.469 1 95.69 198 PHE B O 1
ATOM 3721 N N . LEU B 1 199 ? -9.281 30.188 8.984 1 95.12 199 LEU B N 1
ATOM 3722 C CA . LEU B 1 199 ? -8.023 30.672 9.555 1 95.12 199 LEU B CA 1
ATOM 3723 C C . LEU B 1 199 ? -7.668 32.062 8.992 1 95.12 199 LEU B C 1
ATOM 3725 O O . LEU B 1 199 ? -6.68 32.656 9.414 1 95.12 199 LEU B O 1
ATOM 3729 N N . LYS B 1 200 ? -8.43 32.469 8.047 1 95.81 200 LYS B N 1
ATOM 3730 C CA . LYS B 1 200 ? -8.211 33.719 7.363 1 95.81 200 LYS B CA 1
ATOM 3731 C C . LYS B 1 200 ? -6.879 33.719 6.621 1 95.81 200 LYS B C 1
ATOM 3733 O O . LYS B 1 200 ? -6.102 34.688 6.727 1 95.81 200 LYS B O 1
ATOM 3738 N N . TRP B 1 201 ? -6.578 32.594 5.973 1 97.19 201 TRP B N 1
ATOM 3739 C CA . TRP B 1 201 ? -5.414 32.438 5.109 1 97.19 201 TRP B CA 1
ATOM 3740 C C . TRP B 1 201 ? -5.805 32.562 3.639 1 97.19 201 TRP B C 1
ATOM 3742 O O . TRP B 1 201 ? -6.965 32.344 3.283 1 97.19 201 TRP B O 1
ATOM 3752 N N . ASN B 1 202 ? -4.875 32.969 2.814 1 97.31 202 ASN B N 1
ATOM 3753 C CA . ASN B 1 202 ? -5.078 32.875 1.372 1 97.31 202 ASN B CA 1
ATOM 3754 C C . ASN B 1 202 ? -4.934 31.453 0.865 1 97.31 202 ASN B C 1
ATOM 3756 O O . ASN B 1 202 ? -4.012 30.75 1.261 1 97.31 202 ASN B O 1
ATOM 3760 N N . PHE B 1 203 ? -5.91 31.031 0.048 1 98.19 203 PHE B N 1
ATOM 3761 C CA . PHE B 1 203 ? -5.848 29.688 -0.518 1 98.19 203 PHE B CA 1
ATOM 3762 C C . PHE B 1 203 ? -5.188 29.703 -1.892 1 98.19 203 PHE B C 1
ATOM 3764 O O . PHE B 1 203 ? -5.473 30.594 -2.709 1 98.19 203 PHE B O 1
ATOM 3771 N N . PHE B 1 204 ? -4.289 28.75 -2.154 1 98 204 PHE B N 1
ATOM 3772 C CA . PHE B 1 204 ? -3.842 28.484 -3.516 1 98 204 PHE B CA 1
ATOM 3773 C C . PHE B 1 204 ? -3.549 27 -3.709 1 98 204 PHE B C 1
ATOM 3775 O O . PHE B 1 204 ? -3.381 26.266 -2.736 1 98 204 PHE B O 1
ATOM 3782 N N . GLU B 1 205 ? -3.639 26.594 -4.918 1 97.88 205 GLU B N 1
ATOM 3783 C CA . GLU B 1 205 ? -3.41 25.203 -5.297 1 97.88 205 GLU B CA 1
ATOM 3784 C C . GLU B 1 205 ? -2.26 25.078 -6.293 1 97.88 205 GLU B C 1
ATOM 3786 O O . GLU B 1 205 ? -2.131 25.906 -7.199 1 97.88 205 GLU B O 1
ATOM 3791 N N . ILE B 1 206 ? -1.419 24.156 -6.051 1 97.31 206 ILE B N 1
ATOM 3792 C CA . ILE B 1 206 ? -0.301 23.875 -6.949 1 97.31 206 ILE B CA 1
ATOM 3793 C C . ILE B 1 206 ? -0.319 22.406 -7.359 1 97.31 206 ILE B C 1
ATOM 3795 O O . ILE B 1 206 ? -0.558 21.531 -6.531 1 97.31 206 ILE B O 1
ATOM 3799 N N . PRO B 1 207 ? -0.132 22.172 -8.68 1 97.31 207 PRO B N 1
ATOM 3800 C CA . PRO B 1 207 ? -0.012 20.766 -9.086 1 97.31 207 PRO B CA 1
ATOM 3801 C C . PRO B 1 207 ? 1.259 20.109 -8.555 1 97.31 207 PRO B C 1
ATOM 3803 O O . PRO B 1 207 ? 2.336 20.703 -8.609 1 97.31 207 PRO B O 1
ATOM 3806 N N . GLY B 1 208 ? 1.075 18.906 -7.938 1 97.94 208 GLY B N 1
ATOM 3807 C CA . GLY B 1 208 ? 2.24 18.094 -7.609 1 97.94 208 GLY B CA 1
ATOM 3808 C C . GLY B 1 208 ? 2.941 17.531 -8.836 1 97.94 208 GLY B C 1
ATOM 3809 O O . GLY B 1 208 ? 2.461 17.703 -9.961 1 97.94 208 GLY B O 1
ATOM 3810 N N . ASN B 1 209 ? 4.078 17.016 -8.633 1 98 209 ASN B N 1
ATOM 3811 C CA . ASN B 1 209 ? 4.883 16.406 -9.68 1 98 209 ASN B CA 1
ATOM 3812 C C . ASN B 1 209 ? 5.422 15.039 -9.25 1 98 209 ASN B C 1
ATOM 3814 O O . ASN B 1 209 ? 6.219 14.953 -8.312 1 98 209 ASN B O 1
ATOM 3818 N N . PRO B 1 210 ? 4.992 14.016 -9.969 1 97.88 210 PRO B N 1
ATOM 3819 C CA . PRO B 1 210 ? 5.395 12.664 -9.555 1 97.88 210 PRO B CA 1
ATOM 3820 C C . PRO B 1 210 ? 6.844 12.344 -9.906 1 97.88 210 PRO B C 1
ATOM 3822 O O . PRO B 1 210 ? 7.375 11.32 -9.477 1 97.88 210 PRO B O 1
ATOM 3825 N N . GLY B 1 211 ? 7.512 13.188 -10.602 1 97.38 211 GLY B N 1
ATOM 3826 C CA . GLY B 1 211 ? 8.766 12.867 -11.266 1 97.38 211 GLY B CA 1
ATOM 3827 C C . GLY B 1 211 ? 9.805 12.273 -10.328 1 97.38 211 GLY B C 1
ATOM 3828 O O . GLY B 1 211 ? 10.359 11.211 -10.609 1 97.38 211 GLY B O 1
ATOM 3829 N N . LEU B 1 212 ? 10.062 12.938 -9.172 1 98.19 212 LEU B N 1
ATOM 3830 C CA . LEU B 1 212 ? 11.094 12.492 -8.234 1 98.19 212 LEU B CA 1
ATOM 3831 C C . LEU B 1 212 ? 10.758 11.109 -7.68 1 98.19 212 LEU B C 1
ATOM 3833 O O . LEU B 1 212 ? 11.562 10.188 -7.781 1 98.19 212 LEU B O 1
ATOM 3837 N N . LEU B 1 213 ? 9.562 10.922 -7.195 1 98.56 213 LEU B N 1
ATOM 3838 C CA . LEU B 1 213 ? 9.125 9.656 -6.605 1 98.56 213 LEU B CA 1
ATOM 3839 C C . LEU B 1 213 ? 9.023 8.57 -7.672 1 98.56 213 LEU B C 1
ATOM 3841 O O . LEU B 1 213 ? 9.422 7.426 -7.434 1 98.56 213 LEU B O 1
ATOM 3845 N N . GLN B 1 214 ? 8.508 8.922 -8.797 1 98.31 214 GLN B N 1
ATOM 3846 C CA . GLN B 1 214 ? 8.367 7.973 -9.891 1 98.31 214 GLN B CA 1
ATOM 3847 C C . GLN B 1 214 ? 9.719 7.414 -10.312 1 98.31 214 GLN B C 1
ATOM 3849 O O . GLN B 1 214 ? 9.867 6.207 -10.508 1 98.31 214 GLN B O 1
ATOM 3854 N N . ASN B 1 215 ? 10.688 8.32 -10.484 1 98.56 215 ASN B N 1
ATOM 3855 C CA . ASN B 1 215 ? 12.031 7.887 -10.852 1 98.56 215 ASN B CA 1
ATOM 3856 C C . ASN B 1 215 ? 12.641 6.98 -9.781 1 98.56 215 ASN B C 1
ATOM 3858 O O . ASN B 1 215 ? 13.227 5.945 -10.102 1 98.56 215 ASN B O 1
ATOM 3862 N N . MET B 1 216 ? 12.5 7.34 -8.555 1 98.5 216 MET B N 1
ATOM 3863 C CA . MET B 1 216 ? 13.031 6.527 -7.469 1 98.5 216 MET B CA 1
ATOM 3864 C C . MET B 1 216 ? 12.414 5.133 -7.48 1 98.5 216 MET B C 1
ATOM 3866 O O . MET B 1 216 ? 13.133 4.133 -7.398 1 98.5 216 MET B O 1
ATOM 3870 N N . LEU B 1 217 ? 11.094 5.004 -7.68 1 98.31 217 LEU B N 1
ATOM 3871 C CA . LEU B 1 217 ? 10.391 3.729 -7.617 1 98.31 217 LEU B CA 1
ATOM 3872 C C . LEU B 1 217 ? 10.602 2.93 -8.898 1 98.31 217 LEU B C 1
ATOM 3874 O O . LEU B 1 217 ? 10.266 1.743 -8.961 1 98.31 217 LEU B O 1
ATOM 3878 N N . ASN B 1 218 ? 11.156 3.572 -9.906 1 97.94 218 ASN B N 1
ATOM 3879 C CA . ASN B 1 218 ? 11.508 2.863 -11.133 1 97.94 218 ASN B CA 1
ATOM 3880 C C . ASN B 1 218 ? 13.008 2.588 -11.211 1 97.94 218 ASN B C 1
ATOM 3882 O O . ASN B 1 218 ? 13.523 2.26 -12.273 1 97.94 218 ASN B O 1
ATOM 3886 N N . GLY B 1 219 ? 13.695 2.83 -10.094 1 97.69 219 GLY B N 1
ATOM 3887 C CA . GLY B 1 219 ? 15.109 2.502 -10.023 1 97.69 219 GLY B CA 1
ATOM 3888 C C . GLY B 1 219 ? 15.984 3.457 -10.812 1 97.69 219 GLY B C 1
ATOM 3889 O O . GLY B 1 219 ? 17.094 3.107 -11.203 1 97.69 219 GLY B O 1
ATOM 3890 N N . ARG B 1 220 ? 15.445 4.613 -11.164 1 98.06 220 ARG B N 1
ATOM 3891 C CA . ARG B 1 220 ? 16.203 5.66 -11.844 1 98.06 220 ARG B CA 1
ATOM 3892 C C . ARG B 1 22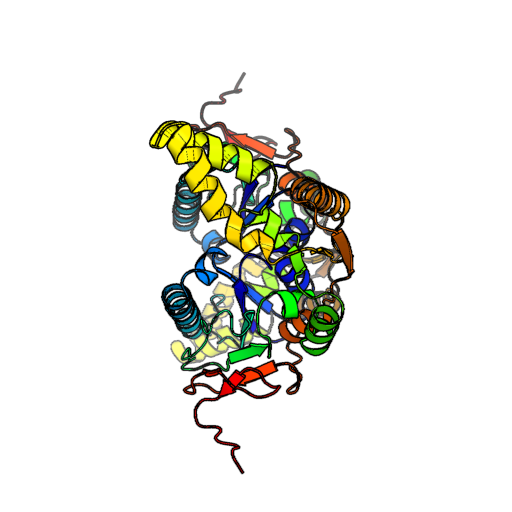0 ? 16.656 6.727 -10.852 1 98.06 220 ARG B C 1
ATOM 3894 O O . ARG B 1 220 ? 15.891 7.609 -10.477 1 98.06 220 ARG B O 1
ATOM 3901 N N . PHE B 1 221 ? 17.938 6.586 -10.516 1 97.81 221 PHE B N 1
ATOM 3902 C CA . PHE B 1 221 ? 18.469 7.414 -9.445 1 97.81 221 PHE B CA 1
ATOM 3903 C C . PHE B 1 221 ? 19.359 8.523 -10.008 1 97.81 221 PHE B C 1
ATOM 3905 O O . PHE B 1 221 ? 20.5 8.266 -10.398 1 97.81 221 PHE B O 1
ATOM 3912 N N . ASN B 1 222 ? 18.766 9.695 -10.094 1 95.75 222 ASN B N 1
ATOM 3913 C CA . ASN B 1 222 ? 19.531 10.883 -10.469 1 95.75 222 ASN B CA 1
ATOM 3914 C C . ASN B 1 222 ? 20.344 11.414 -9.289 1 95.75 222 ASN B C 1
ATOM 3916 O O . ASN B 1 222 ? 19.781 11.891 -8.305 1 95.75 222 ASN B O 1
ATOM 3920 N N . LYS B 1 223 ? 21.625 11.484 -9.375 1 93.62 223 LYS B N 1
ATOM 3921 C CA . LYS B 1 223 ? 22.516 11.812 -8.266 1 93.62 223 LYS B CA 1
ATOM 3922 C C . LYS B 1 223 ? 22.312 13.258 -7.805 1 93.62 223 LYS B C 1
ATOM 3924 O O . LYS B 1 223 ? 22.703 13.625 -6.699 1 93.62 223 LYS B O 1
ATOM 3929 N N . ASN B 1 224 ? 21.719 14.07 -8.641 1 94.06 224 ASN B N 1
ATOM 3930 C CA . ASN B 1 224 ? 21.438 15.453 -8.25 1 94.06 224 ASN B CA 1
ATOM 3931 C C . ASN B 1 224 ? 20.172 15.539 -7.391 1 94.06 224 ASN B C 1
ATOM 3933 O O . ASN B 1 224 ? 19.938 16.547 -6.73 1 94.06 224 ASN B O 1
ATOM 3937 N N . LYS B 1 225 ? 19.406 14.453 -7.406 1 96.62 225 LYS B N 1
ATOM 3938 C CA . LYS B 1 225 ? 18.109 14.516 -6.738 1 96.62 225 LYS B CA 1
ATOM 3939 C C . LYS B 1 225 ? 18.047 13.547 -5.562 1 96.62 225 LYS B C 1
ATOM 3941 O O . LYS B 1 225 ? 17.25 13.734 -4.641 1 96.62 225 LYS B O 1
ATOM 3946 N N . VAL B 1 226 ? 18.891 12.492 -5.668 1 97.69 226 VAL B N 1
ATOM 3947 C CA . VAL B 1 226 ? 18.875 11.5 -4.598 1 97.69 226 VAL B CA 1
ATOM 3948 C C . VAL B 1 226 ? 20.312 11.211 -4.152 1 97.69 226 VAL B C 1
ATOM 3950 O O . VAL B 1 226 ? 21.266 11.477 -4.891 1 97.69 226 VAL B O 1
ATOM 3953 N N . LEU B 1 227 ? 20.438 10.773 -2.943 1 96.81 227 LEU B N 1
ATOM 3954 C CA . LEU B 1 227 ? 21.688 10.266 -2.383 1 96.81 227 LEU B CA 1
ATOM 3955 C C . LEU B 1 227 ? 21.672 8.742 -2.316 1 96.81 227 LEU B C 1
ATOM 3957 O O . LEU B 1 227 ? 20.75 8.148 -1.764 1 96.81 227 LEU B O 1
ATOM 3961 N N . ILE B 1 228 ? 22.625 8.102 -2.943 1 97.5 228 ILE B N 1
ATOM 3962 C CA . ILE B 1 228 ? 22.828 6.664 -2.793 1 97.5 228 ILE B CA 1
ATOM 3963 C C . ILE B 1 228 ? 23.875 6.41 -1.703 1 97.5 228 ILE B C 1
ATOM 3965 O O . ILE B 1 228 ? 25.016 6.859 -1.81 1 97.5 228 ILE B O 1
ATOM 3969 N N . VAL B 1 229 ? 23.469 5.742 -0.685 1 97.44 229 VAL B N 1
ATOM 3970 C CA . VAL B 1 229 ? 24.328 5.484 0.464 1 97.44 229 VAL B CA 1
ATOM 3971 C C . VAL B 1 229 ? 24.797 4.035 0.439 1 97.44 229 VAL B C 1
ATOM 3973 O O . VAL B 1 229 ? 23.984 3.107 0.519 1 97.44 229 VAL B O 1
ATOM 3976 N N . PRO B 1 230 ? 26.094 3.812 0.32 1 96.88 230 PRO B N 1
ATOM 3977 C CA . PRO B 1 230 ? 26.594 2.436 0.341 1 96.88 230 PRO B CA 1
ATOM 3978 C C . PRO B 1 230 ? 26.359 1.743 1.682 1 96.88 230 PRO B C 1
ATOM 3980 O O . PRO B 1 230 ? 26.203 2.412 2.707 1 96.88 230 PRO B O 1
ATOM 3983 N N . PRO B 1 231 ? 26.297 0.381 1.651 1 97.44 231 PRO B N 1
ATOM 3984 C CA . PRO B 1 231 ? 26.156 -0.36 2.908 1 97.44 231 PRO B CA 1
ATOM 3985 C C . PRO B 1 231 ? 27.25 0.003 3.92 1 97.44 231 PRO B C 1
ATOM 3987 O O . PRO B 1 231 ? 28.406 0.224 3.541 1 97.44 231 PRO B O 1
ATOM 3990 N N . GLY B 1 232 ? 26.844 0.116 5.16 1 96.75 232 GLY B N 1
ATOM 3991 C CA . GLY B 1 232 ? 27.797 0.355 6.234 1 96.75 232 GLY B CA 1
ATOM 3992 C C . GLY B 1 232 ? 28.047 1.829 6.492 1 96.75 232 GLY B C 1
ATOM 3993 O O . GLY B 1 232 ? 28.734 2.189 7.449 1 96.75 232 GLY B O 1
ATOM 3994 N N . ILE B 1 233 ? 27.5 2.738 5.641 1 96.12 233 ILE B N 1
ATOM 3995 C CA . ILE B 1 233 ? 27.719 4.176 5.781 1 96.12 233 ILE B CA 1
ATOM 3996 C C . ILE B 1 233 ? 26.453 4.836 6.316 1 96.12 233 ILE B C 1
ATOM 3998 O O . ILE B 1 233 ? 25.344 4.469 5.93 1 96.12 233 ILE B O 1
ATOM 4002 N N . ARG B 1 234 ? 26.609 5.805 7.141 1 96.12 234 ARG B N 1
ATOM 4003 C CA . ARG B 1 234 ? 25.484 6.5 7.762 1 96.12 234 ARG B CA 1
ATOM 4004 C C . ARG B 1 234 ? 25.141 7.77 6.988 1 96.12 234 ARG B C 1
ATOM 4006 O O . ARG B 1 234 ? 25.984 8.336 6.297 1 96.12 234 ARG B O 1
ATOM 4013 N N . ILE B 1 235 ? 23.938 8.227 7.156 1 94.56 235 ILE B N 1
ATOM 4014 C CA . ILE B 1 235 ? 23.453 9.469 6.559 1 94.56 235 ILE B CA 1
ATOM 4015 C C . ILE B 1 235 ? 23.719 10.633 7.516 1 94.56 235 ILE B C 1
ATOM 4017 O O . ILE B 1 235 ? 23.547 10.492 8.734 1 94.56 235 ILE B O 1
ATOM 4021 N N . ALA B 1 236 ? 24.109 11.758 7.012 1 93.19 236 ALA B N 1
ATOM 4022 C CA . ALA B 1 236 ? 24.297 12.984 7.781 1 93.19 236 ALA B CA 1
ATOM 4023 C C . ALA B 1 236 ? 23.594 14.164 7.117 1 93.19 236 ALA B C 1
ATOM 4025 O O . ALA B 1 236 ? 23.344 14.148 5.906 1 93.19 236 ALA B O 1
ATOM 4026 N N . ALA B 1 237 ? 23.234 15.109 7.941 1 90.12 237 ALA B N 1
ATOM 4027 C CA . ALA B 1 237 ? 22.688 16.359 7.402 1 90.12 237 ALA B CA 1
ATOM 4028 C C . ALA B 1 237 ? 23.797 17.188 6.746 1 90.12 237 ALA B C 1
ATOM 4030 O O . ALA B 1 237 ? 24.953 17.125 7.156 1 90.12 237 ALA B O 1
ATOM 4031 N N . SER B 1 238 ? 23.422 17.828 5.691 1 87.88 238 SER B N 1
ATOM 4032 C CA . SER B 1 238 ? 24.328 18.766 5.039 1 87.88 238 SER B CA 1
ATOM 4033 C C . SER B 1 238 ? 23.766 20.188 5.066 1 87.88 238 SER B C 1
ATOM 4035 O O . SER B 1 238 ? 22.547 20.375 4.93 1 87.88 238 SER B O 1
ATOM 4037 N N . ASN B 1 239 ? 24.609 21.109 5.148 1 82 239 ASN B N 1
ATOM 4038 C CA . ASN B 1 239 ? 24.172 22.5 5.18 1 82 239 ASN B CA 1
ATOM 4039 C C . ASN B 1 239 ? 24.219 23.141 3.795 1 82 239 ASN B C 1
ATOM 4041 O O . ASN B 1 239 ? 23.891 24.312 3.633 1 82 239 ASN B O 1
ATOM 4045 N N . ASP B 1 240 ? 24.578 22.359 2.844 1 84 240 ASP B N 1
ATOM 4046 C CA . ASP B 1 240 ? 24.609 22.875 1.481 1 84 240 ASP B CA 1
ATOM 4047 C C . ASP B 1 240 ? 23.344 22.5 0.721 1 84 240 ASP B C 1
ATOM 4049 O O . ASP B 1 240 ? 22.344 22.109 1.325 1 84 240 ASP B O 1
ATOM 4053 N N . ASN B 1 241 ? 23.344 22.766 -0.575 1 85.31 241 ASN B N 1
ATOM 4054 C CA . ASN B 1 241 ? 22.156 22.609 -1.41 1 85.31 241 ASN B CA 1
ATOM 4055 C C . ASN B 1 241 ? 21.75 21.141 -1.539 1 85.31 241 ASN B C 1
ATOM 4057 O O . ASN B 1 241 ? 20.656 20.828 -1.994 1 85.31 241 ASN B O 1
ATOM 4061 N N . ASP B 1 242 ? 22.609 20.266 -1.058 1 86.06 242 ASP B N 1
ATOM 4062 C CA . ASP B 1 242 ? 22.281 18.844 -1.148 1 86.06 242 ASP B CA 1
ATOM 4063 C C . ASP B 1 242 ? 21.406 18.406 0.028 1 86.06 242 ASP B C 1
ATOM 4065 O O . ASP B 1 242 ? 20.812 17.328 -0.009 1 86.06 242 ASP B O 1
ATOM 4069 N N . ILE B 1 243 ? 21.422 19.156 1.096 1 84.62 243 ILE B N 1
ATOM 4070 C CA . ILE B 1 243 ? 20.547 18.969 2.248 1 84.62 243 ILE B CA 1
ATOM 4071 C C . ILE B 1 243 ? 21.016 17.781 3.074 1 84.62 243 ILE B C 1
ATOM 4073 O O . ILE B 1 243 ? 21.047 17.844 4.305 1 84.62 243 ILE B O 1
ATOM 4077 N N . ILE B 1 244 ? 21.438 16.594 2.369 1 87.81 244 ILE B N 1
ATOM 4078 C CA . ILE B 1 244 ? 21.938 15.406 3.049 1 87.81 244 ILE B CA 1
ATOM 4079 C C . ILE B 1 244 ? 23.234 14.93 2.381 1 87.81 244 ILE B C 1
ATOM 4081 O O . ILE B 1 244 ? 23.469 15.227 1.209 1 87.81 244 ILE B O 1
ATOM 4085 N N . LYS B 1 245 ? 24.016 14.164 3.156 1 86.88 245 LYS B N 1
ATOM 4086 C CA . LYS B 1 245 ? 25.281 13.617 2.674 1 86.88 245 LYS B CA 1
ATOM 4087 C C . LYS B 1 245 ? 25.609 12.312 3.383 1 86.88 245 LYS B C 1
ATOM 4089 O O . LYS B 1 245 ? 24.938 11.914 4.328 1 86.88 245 LYS B O 1
ATOM 4094 N N . VAL B 1 246 ? 26.531 11.609 2.838 1 87.62 246 VAL B N 1
ATOM 4095 C CA . VAL B 1 246 ? 27.062 10.445 3.531 1 87.62 246 VAL B CA 1
ATOM 4096 C C . VAL B 1 246 ? 28.031 10.891 4.629 1 87.62 246 VAL B C 1
ATOM 4098 O O . VAL B 1 246 ? 28.797 11.828 4.438 1 87.62 246 VAL B O 1
ATOM 4101 N N . GLU B 1 247 ? 27.875 10.242 5.668 1 85.31 247 GLU B N 1
ATOM 4102 C CA . GLU B 1 247 ? 28.797 10.57 6.742 1 85.31 247 GLU B CA 1
ATOM 4103 C C . GLU B 1 247 ? 30.25 10.344 6.309 1 85.31 247 GLU B C 1
ATOM 4105 O O . GLU B 1 247 ? 30.562 9.32 5.691 1 85.31 247 GLU B O 1
ATOM 4110 N N . GLY B 1 248 ? 31.141 11.219 6.578 1 76.88 248 GLY B N 1
ATOM 4111 C CA . GLY B 1 248 ? 32.531 11.156 6.207 1 76.88 248 GLY B CA 1
ATOM 4112 C C . GLY B 1 248 ? 32.844 11.859 4.898 1 76.88 248 GLY B C 1
ATOM 4113 O O . GLY B 1 248 ? 34 12.039 4.535 1 76.88 248 GLY B O 1
ATOM 4114 N N . ASP B 1 249 ? 31.875 12.188 4.031 1 67.62 249 ASP B N 1
ATOM 4115 C CA . ASP B 1 249 ? 32.094 12.922 2.783 1 67.62 249 ASP B CA 1
ATOM 4116 C C . ASP B 1 249 ? 32.438 14.383 3.055 1 67.62 249 ASP B C 1
ATOM 4118 O O . ASP B 1 249 ? 31.609 15.141 3.58 1 67.62 249 ASP B O 1
ATOM 4122 N N . ASN B 1 250 ? 33.562 14.68 3.693 1 55.62 250 ASN B N 1
ATOM 4123 C CA . ASN B 1 250 ? 34.031 16.031 3.932 1 55.62 250 ASN B CA 1
ATOM 4124 C C . ASN B 1 250 ? 34.312 16.766 2.623 1 55.62 250 ASN B C 1
ATOM 4126 O O . ASN B 1 250 ? 35.281 16.469 1.929 1 55.62 250 ASN B O 1
ATOM 4130 N N . LEU B 1 251 ? 33.594 17.109 1.815 1 43.09 251 LEU B N 1
ATOM 4131 C CA . LEU B 1 251 ? 33.938 18.047 0.757 1 43.09 251 LEU B CA 1
ATOM 4132 C C . LEU B 1 251 ? 34.281 19.422 1.334 1 43.09 251 LEU B C 1
ATOM 4134 O O . LEU B 1 251 ? 34.344 20.406 0.598 1 43.09 251 LEU B O 1
ATOM 4138 N N . ASP B 1 252 ? 34.562 19.812 2.51 1 33.62 252 ASP B N 1
ATOM 4139 C CA . ASP B 1 252 ? 35.094 21.156 2.67 1 33.62 252 ASP B CA 1
ATOM 4140 C C . ASP B 1 252 ? 36.406 21.328 1.932 1 33.62 252 ASP B C 1
ATOM 4142 O O . ASP B 1 252 ? 37.438 20.828 2.387 1 33.62 252 ASP B O 1
ATOM 4146 N N . VAL B 1 253 ? 36.625 21.219 0.676 1 22.47 253 VAL B N 1
ATOM 4147 C CA . VAL B 1 253 ? 37.75 21.875 0.075 1 22.47 253 VAL B CA 1
ATOM 4148 C C . VAL B 1 253 ? 37.438 23.344 -0.196 1 22.47 253 VAL B C 1
ATOM 4150 O O . VAL B 1 253 ? 36.344 23.656 -0.666 1 22.47 253 VAL B O 1
#

pLDDT: mean 91.77, std 10.22, range [22.47, 98.81]

Organism: Ruminiclostridium cellulolyticum (strain ATCC 35319 / DSM 5812 / JCM 6584 / H10) (NCBI:txid394503)

Foldseek 3Di:
DFFEEEEEEQLCVVLLVVLCVVAPDHYHYDYDANCCLVPLQSLLVVVLVVLAVLLVADPPDDPVPRHHGQEYEYQFECSVVSQFFRAHAAHKYKYWLANGNVCQQQVHNVVVVVCCVVFPQEDEDEPSCVVRHDDAADVVLVVQLVVCCVVPNNVVSVVVSCVVCVVSVSHQEYEYEYEPVDPCVVVVLVVSVRRCVRSNHHYDYDYTDNNNVSCVSNVNDDVQTMDIGDHPWTKHADPDSSRIDTPPPPPPD/DFFEEEEEEQLCVVLLVVLCVVAPDHYHYDYDANCCLVPLQSLLVVVLVVLAVLLVADPPDDPVPRHHGQEYEYQFECSVVSQFFRAHAAHKYKYWLANGNVCQQQVHNVVVVVCCVVFPQEDEDEPSCVVRHDDAADVVLVVQLVVCCVVPNNVVSVVVSCVVCVVSVSHQEYEYEYEPVDPCVVVVLVVSVRRCVRSVHHYDYDYTDNNNVSCVSNVNHDVQTMDIGDHPWTKHADPDSSRIDTPPPPPPD

Solvent-accessible surface area (backbone atoms only — not comparable to full-atom values): 26361 Å² total; per-residue (Å²): 124,54,35,34,37,34,42,28,45,38,42,44,43,43,63,50,25,35,46,48,34,54,32,81,32,47,66,46,80,44,71,39,70,52,70,33,66,81,34,29,70,58,32,28,52,51,50,36,51,54,44,53,54,49,62,74,30,35,88,52,51,39,90,96,39,64,44,62,44,64,35,38,36,40,60,47,23,38,38,84,57,17,51,47,62,40,54,31,74,76,36,32,36,37,31,48,41,23,65,30,63,64,21,52,47,49,31,32,50,67,60,45,51,51,48,44,70,75,42,64,36,55,46,80,42,34,66,26,44,60,72,45,41,77,54,84,31,59,67,50,49,53,52,49,45,52,49,32,30,73,74,59,32,64,73,50,19,54,54,51,50,53,61,69,46,49,69,56,69,63,39,48,28,31,34,35,45,42,54,85,89,40,84,54,53,67,61,51,50,52,52,50,46,53,20,14,59,68,70,67,26,47,68,48,76,43,77,35,28,62,61,48,54,45,30,52,59,55,74,47,78,52,73,91,50,29,46,78,38,56,47,70,42,30,33,29,78,37,93,55,97,48,41,50,41,52,57,85,72,72,72,86,122,123,53,36,35,37,34,41,30,46,37,41,45,43,44,62,51,27,35,45,48,33,54,32,81,32,46,68,47,79,44,74,38,70,52,70,32,66,82,34,29,70,60,32,27,52,52,52,37,51,54,43,54,53,49,63,74,31,36,88,54,50,39,90,97,40,63,45,61,43,64,34,38,35,39,61,47,22,36,39,82,56,17,50,47,61,40,54,30,75,75,37,34,35,37,31,48,41,23,65,30,64,66,20,53,48,48,32,31,50,67,60,46,50,51,48,45,70,75,42,64,36,54,46,80,42,35,65,25,43,59,72,45,39,76,55,84,33,58,65,49,50,52,53,50,44,51,48,32,29,74,73,59,31,64,74,51,18,54,53,50,51,53,62,71,47,49,70,54,69,65,39,48,29,31,34,34,45,41,54,82,87,39,84,53,52,67,61,52,52,51,53,50,45,52,21,14,57,68,69,67,26,47,69,48,74,43,76,35,28,62,61,46,54,47,30,54,59,52,73,47,79,51,75,92,50,30,45,78,38,55,46,72,40,30,34,28,78,35,92,54,96,48,41,50,41,53,58,85,70,70,69,89,121

Radius of gyration: 25.12 Å; Cα contacts (8 Å, |Δi|>4): 999; chains: 2; bounding box: 73×74×57 Å